Protein AF-0000000087536303 (afdb_homodimer)

Secondary structure (DSSP, 8-state):
------TTPEEEEEEESS-TT-SHHHHHHHHHHHHT--EEEEEEE--GGGHHHHHHHHHHTT--EEEE-TTSHHHHHHHSSEE-HHHHHHT--SEEEEETTEEEEE--HHHHHHHHHHHTT---TT-EEEEE--SHHHHHHHHHHHHTT-SEEEEEE-SSTTHHHHHHHHHHHHHH-TTSEEEEEETT-HHHHHHHHHT-SEEEE-SSBTBTT-TT--SS-GGG--TT-EEEES--SSSS-HHHHHHHHTT-EEE-SHHHHHHHHHHHHHHHHSS---HHHHHHHHHHHH-/------TTPEEEEEEESS-TT-SHHHHHHHHHHHHT--EEEEEEE--GGGHHHHHHHHHHTT--EEEE-TTSHHHHHHHSSEE-HHHHHHT--SEEEEETTEEEEE--HHHHHHHHHHHTT---TT-EEEEE--SHHHHHHHHHHHHTT-SEEEEEE-SSTTHHHHHHHHHHHHHH-TTSEEEEEETT-HHHHHHHHHT-SEEEE-SSBTBTT-TT--SS-GGG--TT-EEEES--SSSS-HHHHHHHHTT-EEE-SHHHHHHHHHHHHHHHHSS---HHHHHHHHHHHH-

Foldseek 3Di:
DCPQADPPAAEEEEEEPPCVPPCLQVQQVVQCVVVVHRYGYYYDYDAQVCVVVVVVVCLVRVHQKYFYDPPHFQVVLVPAQEEDPLCVLLSGFTMWGADNNHIYGYDCLLVQQQVLCVVVPHQQAQFQEEEEDQDDSSLSNQSSSLVSHHQEYEYEYAPDPRLVVLVSSQVSCCVVRVNYHYHYDYLVPLVVVLVSLLRGQEYEYPDCQCAPPNVPDDSHDLVSAAQRHEYEYLDPVPPAGPNQVSNVVRNHNYYYNPRSVVRSSQVSSCSSPVDGGPSVVVVVVVVVVVD/DPPQADPPAAEEEEEEPPCVPPCLQVQQVVQCVVVVHRYGYYYDYDAQVCVVVVLVVCLVRVHQKYFYDPPHFQVVLVPAQEEDPLCVLLSGFTMWGADNNHIYGYDCLLVQQQVLCVVVPHQQAQFQEEEEDQDDSSLSNQSSSLVSHHQEYEYEYAPDPRLVVLVSSQVSCCVVRVNYHYHYDYLVPLVVVLVSLLRGQEYEYPDCQCAPPNVVDDSHDLVSAAQRHEYEYLDPVPPAGPNQVSNVVRNHNYYYNPRSVVRSSQVSSCSSPVDGGPSVVVVVVVVVVVD

Solvent-accessible surface area (backbone atoms only — not comparable to full-atom values): 29112 Å² total; per-residue (Å²): 124,73,80,68,50,35,21,70,34,39,49,31,37,37,38,13,48,85,35,54,83,46,60,59,18,46,54,48,32,39,46,24,58,74,69,72,43,65,50,42,38,42,37,43,66,41,55,63,88,46,44,68,59,49,52,52,42,38,61,64,61,60,27,45,26,37,34,34,37,56,78,27,19,44,63,42,44,71,68,40,76,42,62,37,72,63,12,56,75,70,47,28,16,37,31,40,33,34,62,92,80,50,31,36,23,30,50,41,64,13,52,4,38,53,48,38,38,41,78,71,72,42,76,55,54,66,30,31,32,34,34,36,31,39,48,70,69,19,45,36,34,54,52,40,42,38,75,58,39,14,36,26,43,39,34,25,28,56,96,53,85,41,39,61,50,38,50,50,51,37,55,53,36,50,70,77,33,64,77,24,49,58,48,74,44,53,52,81,40,57,67,60,50,49,56,48,55,70,67,29,43,33,39,33,42,36,47,69,67,16,16,88,92,34,40,88,38,58,92,66,64,73,85,66,52,38,58,83,30,35,39,35,33,56,46,39,58,47,59,70,25,47,50,44,50,53,28,43,74,49,49,20,51,54,43,58,11,56,43,26,64,53,36,25,51,38,51,49,44,26,67,56,70,74,43,81,58,60,58,68,63,47,51,53,52,53,57,61,70,73,108,126,67,79,69,52,35,21,69,35,40,49,31,36,38,38,14,48,87,35,55,82,44,61,59,18,49,56,49,34,44,47,23,59,73,70,71,44,64,51,44,36,40,35,40,67,42,56,64,90,46,44,68,61,48,53,50,42,39,59,65,60,61,27,45,26,38,34,33,36,56,77,28,20,44,64,44,44,71,68,40,76,42,60,37,70,64,13,55,76,70,48,28,14,35,31,39,34,35,62,92,81,49,31,35,23,29,48,41,62,13,52,5,39,52,47,37,37,41,79,71,72,42,75,54,55,65,28,30,31,35,35,34,31,37,47,71,69,20,46,35,34,55,50,39,43,39,75,58,40,13,37,26,44,39,33,26,27,56,98,52,88,41,40,62,50,39,52,50,49,37,56,52,36,50,71,77,31,63,77,22,46,59,47,73,47,52,52,79,39,56,65,60,49,49,53,49,55,71,67,28,44,33,39,33,42,36,46,70,66,15,16,87,92,34,40,88,37,58,91,66,64,74,86,66,51,38,57,82,29,34,39,36,34,57,44,39,57,47,61,71,25,46,51,43,50,53,29,43,74,49,50,20,51,54,43,56,11,57,43,26,64,53,36,25,51,39,50,48,44,25,66,57,69,75,43,82,59,60,59,69,64,47,52,53,50,52,59,60,70,76,109

Organism: NCBI:txid39488

pLDDT: mean 96.74, std 5.56, range [47.22, 98.94]

InterPro domains:
  IPR006151 Quinate/shikimate 5-dehydrogenase/glutamyl-tRNA reductase [PF01488] (123-207)
  IPR013708 Shikimate dehydrogenase substrate binding, N-terminal [PF08501] (14-95)
  IPR022893 Shikimate dehydrogenase family [MF_00222] (9-288)
  IPR022893 Shikimate dehydrogenase family [PTHR21089] (3-280)
  IPR036291 NAD(P)-binding domain superfamily [SSF51735] (109-284)
  IPR046346 Aminoacid dehydrogenase-like, N-terminal domain superfamily [SSF53223] (4-108)

Radius of gyration: 31.85 Å; Cα contacts (8 Å, |Δi|>4): 1291; chains: 2; bounding box: 46×97×64 Å

Nearest PDB structures (foldseek):
  3tnl-assembly1_B  TM=9.713E-01  e=2.058E-38  Listeria monocytogenes EGD-e
  3t4e-assembly1_B  TM=9.695E-01  e=2.372E-37  Salmonella enterica subsp. enterica serovar Typhimurium
  1o9b-assembly2_B  TM=9.690E-01  e=1.187E-36  Escherichia coli
  3sef-assembly2_C  TM=8.971E-01  e=7.733E-22  Vibrio cholerae O1 biovar El Tor str. N16961
  5dzs-assembly2_B-2  TM=7.459E-01  e=1.018E-22  Clostridioides difficile 630

Structure (mmCIF, N/CA/C/O backbone):
data_AF-0000000087536303-model_v1
#
loop_
_entity.id
_entity.type
_entity.pdbx_description
1 polymer 'Shikimate dehydrogenase (NADP(+))'
#
loop_
_atom_site.group_PDB
_atom_site.id
_atom_site.type_symbol
_atom_site.label_atom_id
_atom_site.label_alt_id
_atom_site.label_comp_id
_atom_site.label_asym_id
_atom_site.label_entity_id
_atom_site.label_seq_id
_atom_site.pdbx_PDB_ins_code
_atom_site.Cartn_x
_atom_site.Cartn_y
_atom_site.Cartn_z
_atom_site.occupancy
_atom_site.B_iso_or_equiv
_atom_site.auth_seq_id
_atom_site.auth_comp_id
_atom_site.auth_asym_id
_atom_site.auth_atom_id
_atom_site.pdbx_PDB_model_num
ATOM 1 N N . MET A 1 1 ? -1.876 4.348 -19.516 1 47.22 1 MET A N 1
ATOM 2 C CA . MET A 1 1 ? -2.141 3.498 -18.359 1 47.22 1 MET A CA 1
ATOM 3 C C . MET A 1 1 ? -1.021 3.619 -17.328 1 47.22 1 MET A C 1
ATOM 5 O O . MET A 1 1 ? 0.121 3.918 -17.672 1 47.22 1 MET A O 1
ATOM 9 N N . GLU A 1 2 ? -1.492 3.65 -16.047 1 53.59 2 GLU A N 1
ATOM 10 C CA . GLU A 1 2 ? -0.523 3.881 -14.984 1 53.59 2 GLU A CA 1
ATOM 11 C C . GLU A 1 2 ? 0.589 2.836 -15.016 1 53.59 2 GLU A C 1
ATOM 13 O O . GLU A 1 2 ? 0.32 1.634 -15 1 53.59 2 GLU A O 1
ATOM 18 N N . ARG A 1 3 ? 1.752 3.16 -15.562 1 62.53 3 ARG A N 1
ATOM 19 C CA . ARG A 1 3 ? 2.998 2.406 -15.648 1 62.53 3 ARG A CA 1
ATOM 20 C C . ARG A 1 3 ? 3.846 2.598 -14.398 1 62.53 3 ARG A C 1
ATOM 22 O O . ARG A 1 3 ? 5.008 2.182 -14.359 1 62.53 3 ARG A O 1
ATOM 29 N N . ARG A 1 4 ? 3.139 2.896 -13.312 1 82.38 4 ARG A N 1
ATOM 30 C CA . ARG A 1 4 ? 4.02 3.562 -12.359 1 82.38 4 ARG A CA 1
ATOM 31 C C . ARG A 1 4 ? 4.422 2.617 -11.234 1 82.38 4 ARG A C 1
ATOM 33 O O . ARG A 1 4 ? 5.574 2.619 -10.797 1 82.38 4 ARG A O 1
ATOM 40 N N . ILE A 1 5 ? 3.516 1.651 -10.953 1 93.62 5 ILE A N 1
ATOM 41 C CA . ILE A 1 5 ? 3.842 0.834 -9.789 1 93.62 5 ILE A CA 1
ATOM 42 C C . ILE A 1 5 ? 4.523 -0.455 -10.234 1 93.62 5 ILE A C 1
ATOM 44 O O . ILE A 1 5 ? 4.008 -1.17 -11.102 1 93.62 5 ILE A O 1
ATOM 48 N N . ASN A 1 6 ? 5.707 -0.75 -9.742 1 94.25 6 ASN A N 1
ATOM 49 C CA . ASN A 1 6 ? 6.488 -1.951 -10.023 1 94.25 6 ASN A CA 1
ATOM 50 C C . ASN A 1 6 ? 6.953 -2.631 -8.734 1 94.25 6 ASN A C 1
ATOM 52 O O . ASN A 1 6 ? 6.465 -2.311 -7.648 1 94.25 6 ASN A O 1
ATOM 56 N N . GLY A 1 7 ? 7.859 -3.527 -8.828 1 95.62 7 GLY A N 1
ATOM 57 C CA . GLY A 1 7 ? 8.258 -4.344 -7.688 1 95.62 7 GLY A CA 1
ATOM 58 C C . GLY A 1 7 ? 9.109 -3.59 -6.684 1 95.62 7 GLY A C 1
ATOM 59 O O . GLY A 1 7 ? 9.328 -4.066 -5.566 1 95.62 7 GLY A O 1
ATOM 60 N N . HIS A 1 8 ? 9.492 -2.367 -7.02 1 96.62 8 HIS A N 1
ATOM 61 C CA . HIS A 1 8 ? 10.391 -1.6 -6.16 1 96.62 8 HIS A CA 1
ATOM 62 C C . HIS A 1 8 ? 9.672 -0.402 -5.547 1 96.62 8 HIS A C 1
ATOM 64 O O . HIS A 1 8 ? 10.227 0.287 -4.688 1 96.62 8 HIS A O 1
ATOM 70 N N . THR A 1 9 ? 8.445 -0.147 -5.996 1 97.31 9 THR A N 1
ATOM 71 C CA . THR A 1 9 ? 7.723 1.05 -5.582 1 97.31 9 THR A CA 1
ATOM 72 C C . THR A 1 9 ? 7.496 1.05 -4.07 1 97.31 9 THR A C 1
ATOM 74 O O . THR A 1 9 ? 7.027 0.058 -3.508 1 97.31 9 THR A O 1
ATOM 77 N N . GLY A 1 10 ? 7.848 2.154 -3.422 1 97.88 10 GLY A N 1
ATOM 78 C CA . GLY A 1 10 ? 7.641 2.283 -1.989 1 97.88 10 GLY A CA 1
ATOM 79 C C . GLY A 1 10 ? 6.27 2.832 -1.632 1 97.88 10 GLY A C 1
ATOM 80 O O . GLY A 1 10 ? 5.703 3.631 -2.379 1 97.88 10 GLY A O 1
ATOM 81 N N . LEU A 1 11 ? 5.773 2.463 -0.435 1 98.62 11 LEU A N 1
ATOM 82 C CA . LEU A 1 11 ? 4.461 2.889 0.037 1 98.62 11 LEU A CA 1
ATOM 83 C C . LEU A 1 11 ? 4.59 4.02 1.054 1 98.62 11 LEU A C 1
ATOM 85 O O . LEU A 1 11 ? 5.371 3.92 2.004 1 98.62 11 LEU A O 1
ATOM 89 N N . LEU A 1 12 ? 3.936 5.117 0.83 1 98.81 12 LEU A N 1
ATOM 90 C CA . LEU A 1 12 ? 3.576 6.098 1.845 1 98.81 12 LEU A CA 1
ATOM 91 C C . LEU A 1 12 ? 2.076 6.07 2.123 1 98.81 12 LEU A C 1
ATOM 93 O O . LEU A 1 12 ? 1.305 5.523 1.331 1 98.81 12 LEU A O 1
ATOM 97 N N . ALA A 1 13 ? 1.692 6.715 3.33 1 98.81 13 ALA A N 1
ATOM 98 C CA . ALA A 1 13 ? 0.276 6.504 3.617 1 98.81 13 ALA A CA 1
ATOM 99 C C . ALA A 1 13 ? -0.255 7.566 4.574 1 98.81 13 ALA A C 1
ATOM 101 O O . ALA A 1 13 ? 0.52 8.227 5.27 1 98.81 13 ALA A O 1
ATOM 102 N N . LEU A 1 14 ? -1.529 7.742 4.512 1 98.88 14 LEU A N 1
ATOM 103 C CA . LEU A 1 14 ? -2.324 8.438 5.516 1 98.88 14 LEU A CA 1
ATOM 104 C C . LEU A 1 14 ? -3.047 7.445 6.422 1 98.88 14 LEU A C 1
ATOM 106 O O . LEU A 1 14 ? -3.676 6.5 5.938 1 98.88 14 LEU A O 1
ATOM 110 N N . PHE A 1 15 ? -2.943 7.648 7.742 1 98.88 15 PHE A N 1
ATOM 111 C CA . PHE A 1 15 ? -3.629 6.801 8.711 1 98.88 15 PHE A CA 1
ATOM 112 C C . PHE A 1 15 ? -4.582 7.621 9.57 1 98.88 15 PHE A C 1
ATOM 114 O O . PHE A 1 15 ? -4.215 8.688 10.07 1 98.88 15 PHE A O 1
ATOM 121 N N . GLY A 1 16 ? -5.727 7.223 9.789 1 98.69 16 GLY A N 1
ATOM 122 C CA . GLY A 1 16 ? -6.773 7.828 10.594 1 98.69 16 GLY A CA 1
ATOM 123 C C . GLY A 1 16 ? -8.164 7.387 10.188 1 98.69 16 GLY A C 1
ATOM 124 O O . GLY A 1 16 ? -8.32 6.461 9.383 1 98.69 16 GLY A O 1
ATOM 125 N N . THR A 1 17 ? -9.242 8.008 10.727 1 98.19 17 THR A N 1
ATOM 126 C CA . THR A 1 17 ? -10.609 7.648 10.359 1 98.19 17 THR A CA 1
ATOM 127 C C . THR A 1 17 ? -11.555 8.828 10.578 1 98.19 17 THR A C 1
ATOM 129 O O . THR A 1 17 ? -11.516 9.484 11.625 1 98.19 17 THR A O 1
ATOM 132 N N . PRO A 1 18 ? -12.438 9.148 9.617 1 97.38 18 PRO A N 1
ATOM 133 C CA . PRO A 1 18 ? -12.445 8.578 8.266 1 97.38 18 PRO A CA 1
ATOM 134 C C . PRO A 1 18 ? -11.414 9.227 7.352 1 97.38 18 PRO A C 1
ATOM 136 O O . PRO A 1 18 ? -11 10.367 7.582 1 97.38 18 PRO A O 1
ATOM 139 N N . VAL A 1 19 ? -10.984 8.531 6.34 1 97.62 19 VAL A N 1
ATOM 140 C CA . VAL A 1 19 ? -9.93 9.094 5.504 1 97.62 19 VAL A CA 1
ATOM 141 C C . VAL A 1 19 ? -10.336 9.008 4.031 1 97.62 19 VAL A C 1
ATOM 143 O O . VAL A 1 19 ? -9.578 9.406 3.148 1 97.62 19 VAL A O 1
ATOM 146 N N . GLY A 1 20 ? -11.516 8.453 3.775 1 95.25 20 GLY A N 1
ATOM 147 C CA . GLY A 1 20 ? -11.969 8.25 2.41 1 95.25 20 GLY A CA 1
ATOM 148 C C . GLY A 1 20 ? -12.008 9.523 1.593 1 95.25 20 GLY A C 1
ATOM 149 O O . GLY A 1 20 ? -11.773 9.5 0.382 1 95.25 20 GLY A O 1
ATOM 150 N N . HIS A 1 21 ? -12.211 10.609 2.168 1 93.62 21 HIS A N 1
ATOM 151 C CA . HIS A 1 21 ? -12.406 11.883 1.484 1 93.62 21 HIS A CA 1
ATOM 152 C C . HIS A 1 21 ? -11.086 12.641 1.352 1 93.62 21 HIS A C 1
ATOM 154 O O . HIS A 1 21 ? -11.055 13.742 0.807 1 93.62 21 HIS A O 1
ATOM 160 N N . SER A 1 22 ? -10.047 12.094 1.811 1 94.88 22 SER A N 1
ATOM 161 C CA . SER A 1 22 ? -8.766 12.789 1.783 1 94.88 22 SER A CA 1
ATOM 162 C C . SER A 1 22 ? -8.297 13.031 0.353 1 94.88 22 SER A C 1
ATOM 164 O O . SER A 1 22 ? -8.414 12.148 -0.501 1 94.88 22 SER A O 1
ATOM 166 N N . GLY A 1 23 ? -7.676 14.195 0.117 1 93.75 23 GLY A N 1
ATOM 167 C CA . GLY A 1 23 ? -7.082 14.531 -1.166 1 93.75 23 GLY A CA 1
ATOM 168 C C . GLY A 1 23 ? -5.602 14.203 -1.241 1 93.75 23 GLY A C 1
ATOM 169 O O . GLY A 1 23 ? -4.984 14.344 -2.301 1 93.75 23 GLY A O 1
ATOM 170 N N . SER A 1 24 ? -5.035 13.703 -0.171 1 96.56 24 SER A N 1
ATOM 171 C CA . SER A 1 24 ? -3.594 13.492 -0.083 1 96.56 24 SER A CA 1
ATOM 172 C C . SER A 1 24 ? -3.121 12.477 -1.12 1 96.56 24 SER A C 1
ATOM 174 O O . SER A 1 24 ? -2.088 12.68 -1.764 1 96.56 24 SER A O 1
ATOM 176 N N . PRO A 1 25 ? -3.873 11.375 -1.323 1 96.62 25 PRO A N 1
ATOM 177 C CA . PRO A 1 25 ? -3.41 10.422 -2.334 1 96.62 25 PRO A CA 1
ATOM 178 C C . PRO A 1 25 ? -3.26 11.055 -3.717 1 96.62 25 PRO A C 1
ATOM 180 O O . PRO A 1 25 ? -2.244 10.852 -4.387 1 96.62 25 PRO A O 1
ATOM 183 N N . ALA A 1 26 ? -4.215 11.875 -4.109 1 93.94 26 ALA A N 1
ATOM 184 C CA . ALA A 1 26 ? -4.125 12.539 -5.41 1 93.94 26 ALA A CA 1
ATOM 185 C C . ALA A 1 26 ? -2.938 13.492 -5.457 1 93.94 26 ALA A C 1
ATOM 187 O O . ALA A 1 26 ? -2.195 13.523 -6.441 1 93.94 26 ALA A O 1
ATOM 188 N N . MET A 1 27 ? -2.771 14.242 -4.414 1 95.5 27 MET A N 1
ATOM 189 C CA . MET A 1 27 ? -1.708 15.234 -4.328 1 95.5 27 MET A CA 1
ATOM 190 C C . MET A 1 27 ? -0.337 14.578 -4.453 1 95.5 27 MET A C 1
ATOM 192 O O . MET A 1 27 ? 0.475 14.984 -5.289 1 95.5 27 MET A O 1
ATOM 196 N N . TYR A 1 28 ? -0.093 13.578 -3.709 1 97.19 28 TYR A N 1
ATOM 197 C CA . TYR A 1 28 ? 1.253 13.023 -3.625 1 97.19 28 TYR A CA 1
ATOM 198 C C . TYR A 1 28 ? 1.539 12.102 -4.805 1 97.19 28 TYR A C 1
ATOM 200 O O . TYR A 1 28 ? 2.648 12.102 -5.34 1 97.19 28 TYR A O 1
ATOM 208 N N . ASN A 1 29 ? 0.583 11.289 -5.207 1 96.06 29 ASN A N 1
ATOM 209 C CA . ASN A 1 29 ? 0.831 10.43 -6.355 1 96.06 29 ASN A CA 1
ATOM 210 C C . ASN A 1 29 ? 1.082 11.242 -7.625 1 96.06 29 ASN A C 1
ATOM 212 O O . ASN A 1 29 ? 1.938 10.883 -8.438 1 96.06 29 ASN A O 1
ATOM 216 N N . PHE A 1 30 ? 0.333 12.305 -7.824 1 94.38 30 PHE A N 1
ATOM 217 C CA . PHE A 1 30 ? 0.631 13.219 -8.922 1 94.38 30 PHE A CA 1
ATOM 218 C C . PHE A 1 30 ? 2.076 13.695 -8.859 1 94.38 30 PHE A C 1
ATOM 220 O O . PHE A 1 30 ? 2.799 13.648 -9.859 1 94.38 30 PHE A O 1
ATOM 227 N N . SER A 1 31 ? 2.451 14.172 -7.695 1 96.56 31 SER A N 1
ATOM 228 C CA . SER A 1 31 ? 3.758 14.797 -7.523 1 96.56 31 SER A CA 1
ATOM 229 C C . SER A 1 31 ? 4.883 13.773 -7.684 1 96.56 31 SER A C 1
ATOM 231 O O . SER A 1 31 ? 5.938 14.094 -8.234 1 96.56 31 SER A O 1
ATOM 233 N N . PHE A 1 32 ? 4.691 12.531 -7.133 1 96.12 32 PHE A N 1
ATOM 234 C CA . PHE A 1 32 ? 5.672 11.469 -7.328 1 96.12 32 PHE A CA 1
ATOM 235 C C . PHE A 1 32 ? 5.879 11.188 -8.812 1 96.12 32 PHE A C 1
ATOM 237 O O . PHE A 1 32 ? 7.016 11.07 -9.281 1 96.12 32 PHE A O 1
ATOM 244 N N . GLN A 1 33 ? 4.805 11.078 -9.484 1 93.88 33 GLN A N 1
ATOM 245 C CA . GLN A 1 33 ? 4.883 10.836 -10.922 1 93.88 33 GLN A CA 1
ATOM 246 C C . GLN A 1 33 ? 5.602 11.977 -11.625 1 93.88 33 GLN A C 1
ATOM 248 O O . GLN A 1 33 ? 6.488 11.742 -12.453 1 93.88 33 GLN A O 1
ATOM 253 N N . HIS A 1 34 ? 5.191 13.188 -11.336 1 94.44 34 HIS A N 1
ATOM 254 C CA . HIS A 1 34 ? 5.789 14.383 -11.93 1 94.44 34 HIS A CA 1
ATOM 255 C C . HIS A 1 34 ? 7.301 14.398 -11.734 1 94.44 34 HIS A C 1
ATOM 257 O O . HIS A 1 34 ? 8.055 14.703 -12.664 1 94.44 34 HIS A O 1
ATOM 263 N N . ASP A 1 35 ? 7.73 14.031 -10.586 1 96.12 35 ASP A N 1
ATOM 264 C CA . ASP A 1 35 ? 9.141 14.18 -10.234 1 96.12 35 ASP A CA 1
ATOM 265 C C . ASP A 1 35 ? 9.914 12.898 -10.516 1 96.12 35 ASP A C 1
ATOM 267 O O . ASP A 1 35 ? 11.109 12.812 -10.234 1 96.12 35 ASP A O 1
ATOM 271 N N . GLY A 1 36 ? 9.312 11.859 -11.008 1 94.5 36 GLY A N 1
ATOM 272 C CA . GLY A 1 36 ? 9.961 10.586 -11.305 1 94.5 36 GLY A CA 1
ATOM 273 C C . GLY A 1 36 ? 10.352 9.812 -10.062 1 94.5 36 GLY A C 1
ATOM 274 O O . GLY A 1 36 ? 11.383 9.141 -10.047 1 94.5 36 GLY A O 1
ATOM 275 N N . LEU A 1 37 ? 9.609 9.984 -8.992 1 96.5 37 LEU A N 1
ATOM 276 C CA . LEU A 1 37 ? 9.875 9.266 -7.75 1 96.5 37 LEU A CA 1
ATOM 277 C C . LEU A 1 37 ? 9.055 7.98 -7.68 1 96.5 37 LEU A C 1
ATOM 279 O O . LEU A 1 37 ? 7.859 7.984 -7.965 1 96.5 37 LEU A O 1
ATOM 283 N N . ASP A 1 38 ? 9.688 6.883 -7.324 1 96.38 38 ASP A N 1
ATOM 284 C CA . ASP A 1 38 ? 9.062 5.566 -7.352 1 96.38 38 ASP A CA 1
ATOM 285 C C . ASP A 1 38 ? 8.352 5.266 -6.035 1 96.38 38 ASP A C 1
ATOM 287 O O . ASP A 1 38 ? 8.75 4.363 -5.297 1 96.38 38 ASP A O 1
ATOM 291 N N . TYR A 1 39 ? 7.246 6.023 -5.781 1 97 39 TYR A N 1
ATOM 292 C CA . TYR A 1 39 ? 6.418 5.887 -4.586 1 97 39 TYR A CA 1
ATOM 293 C C . TYR A 1 39 ? 4.938 5.867 -4.949 1 97 39 TYR A C 1
ATOM 295 O O . TYR A 1 39 ? 4.543 6.375 -6.004 1 97 39 TYR A O 1
ATOM 303 N N . ALA A 1 40 ? 4.184 5.254 -4.133 1 97.06 40 ALA A N 1
ATOM 304 C CA . ALA A 1 40 ? 2.729 5.391 -4.113 1 97.06 40 ALA A CA 1
ATOM 305 C C . ALA A 1 40 ? 2.242 5.848 -2.74 1 97.06 40 ALA A C 1
ATOM 307 O O . ALA A 1 40 ? 2.82 5.48 -1.715 1 97.06 40 ALA A O 1
ATOM 308 N N . TYR A 1 41 ? 1.188 6.664 -2.758 1 98.06 41 TYR A N 1
ATOM 309 C CA . TYR A 1 41 ? 0.571 7.156 -1.531 1 98.06 41 TYR A CA 1
ATOM 310 C C . TYR A 1 41 ? -0.876 6.695 -1.424 1 98.06 41 TYR A C 1
ATOM 312 O O . TYR A 1 41 ? -1.684 6.949 -2.322 1 98.06 41 TYR A O 1
ATOM 320 N N . MET A 1 42 ? -1.163 6.027 -0.316 1 98.31 42 MET A N 1
ATOM 321 C CA . MET A 1 42 ? -2.514 5.508 -0.109 1 98.31 42 MET A CA 1
ATOM 322 C C . MET A 1 42 ? -3.059 5.941 1.247 1 98.31 42 MET A C 1
ATOM 324 O O . MET A 1 42 ? -2.33 6.508 2.062 1 98.31 42 MET A O 1
ATOM 328 N N . ALA A 1 43 ? -4.359 5.754 1.478 1 98.69 43 ALA A N 1
ATOM 329 C CA . ALA A 1 43 ? -5 6.078 2.75 1 98.69 43 ALA A CA 1
ATOM 330 C C . ALA A 1 43 ? -5.602 4.832 3.393 1 98.69 43 ALA A C 1
ATOM 332 O O . ALA A 1 43 ? -6.188 3.994 2.705 1 98.69 43 ALA A O 1
ATOM 333 N N . PHE A 1 44 ? -5.426 4.684 4.676 1 98.81 44 PHE A N 1
ATOM 334 C CA . PHE A 1 44 ? -5.941 3.529 5.402 1 98.81 44 PHE A CA 1
ATOM 335 C C . PHE A 1 44 ? -6.777 3.971 6.598 1 98.81 44 PHE A C 1
ATOM 337 O O . PHE A 1 44 ? -6.309 4.734 7.445 1 98.81 44 PHE A O 1
ATOM 344 N N . ASP A 1 45 ? -8.008 3.529 6.688 1 98.69 45 ASP A N 1
ATOM 345 C CA . ASP A 1 45 ? -8.938 3.816 7.781 1 98.69 45 ASP A CA 1
ATOM 346 C C . ASP A 1 45 ? -8.586 3.01 9.023 1 98.69 45 ASP A C 1
ATOM 348 O O . ASP A 1 45 ? -8.781 1.794 9.062 1 98.69 45 ASP A O 1
ATOM 352 N N . VAL A 1 46 ? -8.031 3.658 10.07 1 98.62 46 VAL A N 1
ATOM 353 C CA . VAL A 1 46 ? -7.605 3.004 11.305 1 98.62 46 VAL A CA 1
ATOM 354 C C . VAL A 1 46 ? -7.988 3.861 12.508 1 98.62 46 VAL A C 1
ATOM 356 O O . VAL A 1 46 ? -8.125 5.082 12.391 1 98.62 46 VAL A O 1
ATOM 359 N N . ASN A 1 47 ? -8.148 3.295 13.648 1 98.44 47 ASN A N 1
ATOM 360 C CA . ASN A 1 47 ? -8.461 4.02 14.875 1 98.44 47 ASN A CA 1
ATOM 361 C C . ASN A 1 47 ? -7.273 4.023 15.836 1 98.44 47 ASN A C 1
ATOM 363 O O . ASN A 1 47 ? -6.207 3.5 15.516 1 98.44 47 ASN A O 1
ATOM 367 N N . VAL A 1 48 ? -7.453 4.625 16.984 1 98.75 48 VAL A N 1
ATOM 368 C CA . VAL A 1 48 ? -6.391 4.852 17.953 1 98.75 48 VAL A CA 1
ATOM 369 C C . VAL A 1 48 ? -5.852 3.514 18.453 1 98.75 48 VAL A C 1
ATOM 371 O O . VAL A 1 48 ? -4.637 3.334 18.578 1 98.75 48 VAL A O 1
ATOM 374 N N . GLU A 1 49 ? -6.711 2.562 18.703 1 98.69 49 GLU A N 1
ATOM 375 C CA . GLU A 1 49 ? -6.332 1.271 19.266 1 98.69 49 GLU A CA 1
ATOM 376 C C . GLU A 1 49 ? -5.469 0.476 18.297 1 98.69 49 GLU A C 1
ATOM 378 O O . GLU A 1 49 ? -4.699 -0.396 18.703 1 98.69 49 GLU A O 1
ATOM 383 N N . GLN A 1 50 ? -5.539 0.804 17.062 1 98.75 50 GLN A N 1
ATOM 384 C CA . GLN A 1 50 ? -4.855 0.054 16.016 1 98.75 50 GLN A CA 1
ATOM 385 C C . GLN A 1 50 ? -3.484 0.653 15.703 1 98.75 50 GLN A C 1
ATOM 387 O O . GLN A 1 50 ? -2.693 0.064 14.969 1 98.75 50 GLN A O 1
ATOM 392 N N . MET A 1 51 ? -3.123 1.724 16.297 1 98.81 51 MET A N 1
ATOM 393 C CA . MET A 1 51 ? -1.944 2.498 15.914 1 98.81 51 MET A CA 1
ATOM 394 C C . MET A 1 51 ? -0.665 1.725 16.203 1 98.81 51 MET A C 1
ATOM 396 O O . MET A 1 51 ? 0.306 1.81 15.453 1 98.81 51 MET A O 1
ATOM 400 N N . PRO A 1 52 ? -0.569 0.95 17.266 1 98.75 52 PRO A N 1
ATOM 401 C CA . PRO A 1 52 ? 0.641 0.137 17.406 1 98.75 52 PRO A CA 1
ATOM 402 C C . PRO A 1 52 ? 0.876 -0.79 16.219 1 98.75 52 PRO A C 1
ATOM 404 O O . PRO A 1 52 ? 2.006 -0.911 15.734 1 98.75 52 PRO A O 1
ATOM 407 N N . ALA A 1 53 ? -0.206 -1.428 15.719 1 98.69 53 ALA A N 1
ATOM 408 C CA . ALA A 1 53 ? -0.092 -2.293 14.547 1 98.69 53 ALA A CA 1
ATOM 409 C C . ALA A 1 53 ? 0.285 -1.491 13.305 1 98.69 53 ALA A C 1
ATOM 411 O O . ALA A 1 53 ? 1.002 -1.986 12.438 1 98.69 53 ALA A O 1
ATOM 412 N N . VAL A 1 54 ? -0.214 -0.278 13.219 1 98.88 54 VAL A N 1
ATOM 413 C CA . VAL A 1 54 ? 0.164 0.623 12.133 1 98.88 54 VAL A CA 1
ATOM 414 C C . VAL A 1 54 ? 1.678 0.83 12.141 1 98.88 54 VAL A C 1
ATOM 416 O O . VAL A 1 54 ? 2.328 0.712 11.102 1 98.88 54 VAL A O 1
ATOM 419 N N . PHE A 1 55 ? 2.242 1.098 13.281 1 98.81 55 PHE A N 1
ATOM 420 C CA . PHE A 1 55 ? 3.674 1.359 13.367 1 98.81 55 PHE A CA 1
ATOM 421 C C . PHE A 1 55 ? 4.477 0.105 13.031 1 98.81 55 PHE A C 1
ATOM 423 O O . PHE A 1 55 ? 5.547 0.187 12.43 1 98.81 55 PHE A O 1
ATOM 430 N N . ASP A 1 56 ? 3.963 -1.089 13.414 1 98.38 56 ASP A N 1
ATOM 431 C CA . ASP A 1 56 ? 4.586 -2.334 12.977 1 98.38 56 ASP A CA 1
ATOM 432 C C . ASP A 1 56 ? 4.617 -2.422 11.453 1 98.38 56 ASP A C 1
AT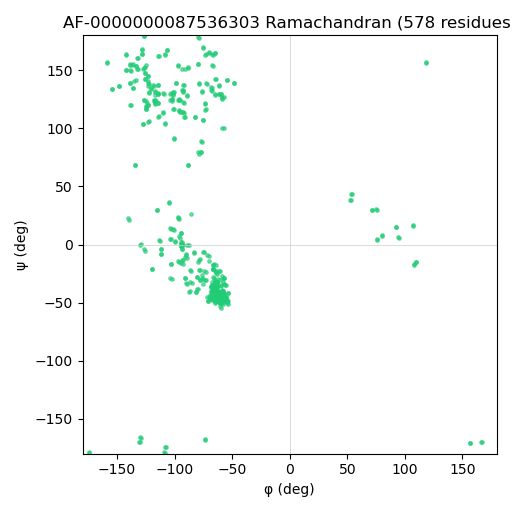OM 434 O O . ASP A 1 56 ? 5.629 -2.82 10.867 1 98.38 56 ASP A O 1
ATOM 438 N N . SER A 1 57 ? 3.547 -2.047 10.828 1 98.69 57 SER A N 1
ATOM 439 C CA . SER A 1 57 ? 3.459 -2.098 9.367 1 98.69 57 SER A CA 1
ATOM 440 C C . SER A 1 57 ? 4.402 -1.087 8.727 1 98.69 57 SER A C 1
ATOM 442 O O . SER A 1 57 ? 5 -1.367 7.684 1 98.69 57 SER A O 1
ATOM 444 N N . ILE A 1 58 ? 4.5 0.113 9.305 1 98.81 58 ILE A N 1
ATOM 445 C CA . ILE A 1 58 ? 5.414 1.135 8.805 1 98.81 58 ILE A CA 1
ATOM 446 C C . ILE A 1 58 ? 6.836 0.58 8.758 1 98.81 58 ILE A C 1
ATOM 448 O O . ILE A 1 58 ? 7.535 0.724 7.754 1 98.81 58 ILE A O 1
ATOM 452 N N . ARG A 1 59 ? 7.215 -0.049 9.797 1 98.31 59 ARG A N 1
ATOM 453 C CA . ARG A 1 59 ? 8.555 -0.623 9.859 1 98.31 59 ARG A CA 1
ATOM 454 C C . ARG A 1 59 ? 8.688 -1.816 8.922 1 98.31 59 ARG A C 1
ATOM 456 O O . ARG A 1 59 ? 9.688 -1.945 8.211 1 98.31 59 ARG A O 1
ATOM 463 N N . LEU A 1 60 ? 7.723 -2.68 8.922 1 98.44 60 LEU A N 1
ATOM 464 C CA . LEU A 1 60 ? 7.723 -3.9 8.125 1 98.44 60 LEU A CA 1
ATOM 465 C C . LEU A 1 60 ? 7.852 -3.58 6.641 1 98.44 60 LEU A C 1
ATOM 467 O O . LEU A 1 60 ? 8.641 -4.207 5.934 1 98.44 60 LEU A O 1
ATOM 471 N N . PHE A 1 61 ? 7.086 -2.561 6.164 1 98.38 61 PHE A N 1
ATOM 472 C CA . PHE A 1 61 ? 7.039 -2.225 4.746 1 98.38 61 PHE A CA 1
ATOM 473 C C . PHE A 1 61 ? 8.047 -1.129 4.414 1 98.38 61 PHE A C 1
ATOM 475 O O . PHE A 1 61 ? 8.094 -0.648 3.279 1 98.38 61 PHE A O 1
ATOM 482 N N . LYS A 1 62 ? 8.797 -0.707 5.395 1 98.19 62 LYS A N 1
ATOM 483 C CA . LYS A 1 62 ? 9.828 0.312 5.227 1 98.19 62 LYS A CA 1
ATOM 484 C C . LYS A 1 62 ? 9.258 1.571 4.582 1 98.19 62 LYS A C 1
ATOM 486 O O . LYS A 1 62 ? 9.844 2.121 3.648 1 98.19 62 LYS A O 1
ATOM 491 N N . MET A 1 63 ? 8.07 1.953 5.066 1 98.69 63 MET A N 1
ATOM 492 C CA . MET A 1 63 ? 7.473 3.178 4.543 1 98.69 63 MET A CA 1
ATOM 493 C C . MET A 1 63 ? 8.375 4.379 4.797 1 98.69 63 MET A C 1
ATOM 495 O O . MET A 1 63 ? 8.828 4.594 5.926 1 98.69 63 MET A O 1
ATOM 499 N N . ARG A 1 64 ? 8.625 5.148 3.756 1 98.5 64 ARG A N 1
ATOM 500 C CA . ARG A 1 64 ? 9.516 6.305 3.816 1 98.5 64 ARG A CA 1
ATOM 501 C C . ARG A 1 64 ? 8.914 7.414 4.672 1 98.5 64 ARG A C 1
ATOM 503 O O . ARG A 1 64 ? 9.641 8.164 5.332 1 98.5 64 ARG A O 1
ATOM 510 N N . GLY A 1 65 ? 7.605 7.566 4.598 1 98.81 65 GLY A N 1
ATOM 511 C CA . GLY A 1 65 ? 6.883 8.617 5.301 1 98.81 65 GLY A CA 1
ATOM 512 C C . GLY A 1 65 ? 5.379 8.5 5.16 1 98.81 65 GLY A C 1
ATOM 513 O O . GLY A 1 65 ? 4.875 7.535 4.578 1 98.81 65 GLY A O 1
ATOM 514 N N . GLY A 1 66 ? 4.73 9.469 5.773 1 98.88 66 GLY A N 1
ATOM 515 C CA . GLY A 1 66 ? 3.275 9.477 5.742 1 98.88 66 GLY A CA 1
ATOM 516 C C . GLY A 1 66 ? 2.662 10.438 6.742 1 98.88 66 GLY A C 1
ATOM 517 O O . GLY A 1 66 ? 3.355 11.289 7.297 1 98.88 66 GLY A O 1
ATOM 518 N N . ASN A 1 67 ? 1.336 10.281 6.867 1 98.88 67 ASN A N 1
ATOM 519 C CA . ASN A 1 67 ? 0.591 11.219 7.703 1 98.88 67 ASN A CA 1
ATOM 520 C C . ASN A 1 67 ? -0.356 10.492 8.656 1 98.88 67 ASN A C 1
ATOM 522 O O . ASN A 1 67 ? -0.752 9.359 8.391 1 98.88 67 ASN A O 1
ATOM 526 N N . PHE A 1 68 ? -0.585 11.109 9.734 1 98.81 68 PHE A N 1
ATOM 527 C CA . PHE A 1 68 ? -1.632 10.742 10.68 1 98.81 68 PHE A CA 1
ATOM 528 C C . PHE A 1 68 ? -2.697 11.828 10.766 1 98.81 68 PHE A C 1
ATOM 530 O O . PHE A 1 68 ? -2.379 13.016 10.75 1 98.81 68 PHE A O 1
ATOM 537 N N . THR A 1 69 ? -3.9 11.5 10.797 1 97.75 69 THR A N 1
ATOM 538 C CA . THR A 1 69 ? -5 12.438 10.992 1 97.75 69 THR A CA 1
ATOM 539 C C . THR A 1 69 ? -5.895 11.984 12.141 1 97.75 69 THR A C 1
ATOM 541 O O . THR A 1 69 ? -5.555 11.047 12.867 1 97.75 69 THR A O 1
ATOM 544 N N . MET A 1 70 ? -6.871 12.75 12.398 1 95.25 70 MET A N 1
ATOM 545 C CA . MET A 1 70 ? -7.809 12.391 13.461 1 95.25 70 MET A CA 1
ATOM 546 C C . MET A 1 70 ? -8.258 10.945 13.328 1 95.25 70 MET A C 1
ATOM 548 O O . MET A 1 70 ? -8.5 10.461 12.219 1 95.25 70 MET A O 1
ATOM 552 N N . PRO A 1 71 ? -8.312 10.367 14.523 1 97.44 71 PRO A N 1
ATOM 553 C CA . PRO A 1 71 ? -8 10.766 15.898 1 97.44 71 PRO A CA 1
ATOM 554 C C . PRO A 1 71 ? -6.613 10.32 16.344 1 97.44 71 PRO A C 1
ATOM 556 O O . PRO A 1 71 ? -6.352 10.219 17.547 1 97.44 71 PRO A O 1
ATOM 559 N N . CYS A 1 72 ? -5.691 10.078 15.43 1 98.56 72 CYS A N 1
ATOM 560 C CA . CYS A 1 72 ? -4.512 9.273 15.734 1 98.56 72 CYS A CA 1
ATOM 561 C C . CYS A 1 72 ? -3.305 10.164 16.016 1 98.56 72 CYS A C 1
ATOM 563 O O . CYS A 1 72 ? -2.223 9.664 16.328 1 98.56 72 CYS A O 1
ATOM 565 N N . LYS A 1 73 ? -3.408 11.438 16.016 1 98.38 73 LYS A N 1
ATOM 566 C CA . LYS A 1 73 ? -2.252 12.328 16.062 1 98.38 73 LYS A CA 1
ATOM 567 C C . LYS A 1 73 ? -1.548 12.25 17.406 1 98.38 73 LYS A C 1
ATOM 569 O O . LYS A 1 73 ? -0.317 12.289 17.469 1 98.38 73 LYS A O 1
ATOM 574 N N . ASN A 1 74 ? -2.283 12.172 18.469 1 98.19 74 ASN A N 1
ATOM 575 C CA . ASN A 1 74 ? -1.675 12.156 19.797 1 98.19 74 ASN A CA 1
ATOM 576 C C . ASN A 1 74 ? -0.957 10.836 20.062 1 98.19 74 ASN A C 1
ATOM 578 O O . ASN A 1 74 ? 0.189 10.836 20.516 1 98.19 74 ASN A O 1
ATOM 582 N N . ILE A 1 75 ? -1.654 9.703 19.781 1 98.75 75 ILE A N 1
ATOM 583 C CA . ILE A 1 75 ? -1.038 8.398 20 1 98.75 75 ILE A CA 1
ATOM 584 C C . ILE A 1 75 ? 0.176 8.234 19.094 1 98.75 75 ILE A C 1
ATOM 586 O O . ILE A 1 75 ? 1.168 7.609 19.469 1 98.75 75 ILE A O 1
ATOM 590 N N . ALA A 1 76 ? 0.149 8.82 17.922 1 98.88 76 ALA A N 1
ATOM 591 C CA . ALA A 1 76 ? 1.301 8.781 17.031 1 98.88 76 ALA A CA 1
ATOM 592 C C . ALA A 1 76 ? 2.521 9.43 17.672 1 98.88 76 ALA A C 1
ATOM 594 O O . ALA A 1 76 ? 3.635 8.914 17.578 1 98.88 76 ALA A O 1
ATOM 595 N N . ALA A 1 77 ? 2.303 10.531 18.328 1 98.81 77 ALA A N 1
ATOM 596 C CA . ALA A 1 77 ? 3.398 11.242 18.969 1 98.81 77 ALA A CA 1
ATOM 597 C C . ALA A 1 77 ? 4.055 10.375 20.047 1 98.81 77 ALA A C 1
ATOM 599 O O . ALA A 1 77 ? 5.25 10.5 20.312 1 98.81 77 ALA A O 1
ATOM 600 N N . GLU A 1 78 ? 3.289 9.523 20.625 1 98.75 78 GLU A N 1
ATOM 601 C CA . GLU A 1 78 ? 3.801 8.641 21.672 1 98.75 78 GLU A CA 1
ATOM 602 C C . GLU A 1 78 ? 4.59 7.48 21.062 1 98.75 78 GLU A C 1
ATOM 604 O O . GLU A 1 78 ? 5.426 6.875 21.75 1 98.75 78 GLU A O 1
ATOM 609 N N . LEU A 1 79 ? 4.371 7.156 19.828 1 98.81 79 LEU A N 1
ATOM 610 C CA . LEU A 1 79 ? 4.871 5.91 19.266 1 98.81 79 LEU A CA 1
ATOM 611 C C . LEU A 1 79 ? 6.098 6.16 18.391 1 98.81 79 LEU A C 1
ATOM 613 O O . LEU A 1 79 ? 6.832 5.227 18.062 1 98.81 79 LEU A O 1
ATOM 617 N N . VAL A 1 80 ? 6.34 7.387 17.969 1 98.88 80 VAL A N 1
ATOM 618 C CA . VAL A 1 80 ? 7.496 7.691 17.125 1 98.88 80 VAL A CA 1
ATOM 619 C C . VAL A 1 80 ? 8.766 7.637 17.969 1 98.88 80 VAL A C 1
ATOM 621 O O . VAL A 1 80 ? 8.703 7.641 19.203 1 98.88 80 VAL A O 1
ATOM 624 N N . ASP A 1 81 ? 9.93 7.551 17.266 1 98.81 81 ASP A N 1
ATOM 625 C CA . ASP A 1 81 ? 11.219 7.488 17.938 1 98.81 81 ASP A CA 1
ATOM 626 C C . ASP A 1 81 ? 11.672 8.883 18.375 1 98.81 81 ASP A C 1
ATOM 628 O O . ASP A 1 81 ? 12.352 9.023 19.391 1 98.81 81 ASP A O 1
ATOM 632 N N . LYS A 1 82 ? 11.422 9.891 17.547 1 98.75 82 LYS A N 1
ATOM 633 C CA . LYS A 1 82 ? 11.781 11.289 17.781 1 98.75 82 LYS A CA 1
ATOM 634 C C . LYS A 1 82 ? 10.641 12.227 17.406 1 98.75 82 LYS A C 1
ATOM 636 O O . LYS A 1 82 ? 9.805 11.883 16.562 1 98.75 82 LYS A O 1
ATOM 641 N N . LEU A 1 83 ? 10.664 13.367 18.031 1 98.81 83 LEU A N 1
ATOM 642 C CA . LEU A 1 83 ? 9.688 14.406 17.719 1 98.81 83 LEU A CA 1
ATOM 643 C C . LEU A 1 83 ? 10.391 15.711 17.359 1 98.81 83 LEU A C 1
ATOM 645 O O . LEU A 1 83 ? 11.406 16.062 17.969 1 98.81 83 LEU A O 1
ATOM 649 N N . SER A 1 84 ? 9.844 16.422 16.406 1 98.62 84 SER A N 1
ATOM 650 C CA . SER A 1 84 ? 10.25 17.812 16.203 1 98.62 84 SER A CA 1
ATOM 651 C C . SER A 1 84 ? 9.875 18.688 17.406 1 98.62 84 SER A C 1
ATOM 653 O O . SER A 1 84 ? 9.031 18.297 18.219 1 98.62 84 SER A O 1
ATOM 655 N N . PRO A 1 85 ? 10.453 19.844 17.469 1 98.12 85 PRO A N 1
ATOM 656 C CA . PRO A 1 85 ? 10.125 20.719 18.609 1 98.12 85 PRO A CA 1
ATOM 657 C C . PRO A 1 85 ? 8.641 21.016 18.703 1 98.12 85 PRO A C 1
ATOM 659 O O . PRO A 1 85 ? 8.055 20.922 19.797 1 98.12 85 PRO A O 1
ATOM 662 N N . ALA A 1 86 ? 8.031 21.344 17.641 1 98.5 86 ALA A N 1
ATOM 663 C CA . ALA A 1 86 ? 6.605 21.656 17.672 1 98.5 86 ALA A CA 1
ATOM 664 C C . ALA A 1 86 ? 5.785 20.453 18.125 1 98.5 86 ALA A C 1
ATOM 666 O O . ALA A 1 86 ? 4.887 20.594 18.969 1 98.5 86 ALA A O 1
ATOM 667 N N . ALA A 1 87 ? 6.094 19.297 17.578 1 98.62 87 ALA A N 1
ATOM 668 C CA . ALA A 1 87 ? 5.367 18.078 17.922 1 98.62 87 ALA A CA 1
ATOM 669 C C . ALA A 1 87 ? 5.559 17.734 19.406 1 98.62 87 ALA A C 1
ATOM 671 O O . ALA A 1 87 ? 4.629 17.25 20.062 1 98.62 87 ALA A O 1
ATOM 672 N N . GLU A 1 88 ? 6.738 18 19.906 1 98.31 88 GLU A N 1
ATOM 673 C CA . GLU A 1 88 ? 7.027 17.75 21.312 1 98.31 88 GLU A CA 1
ATOM 674 C C . GLU A 1 88 ? 6.184 18.641 22.219 1 98.31 88 GLU A C 1
ATOM 676 O O . GLU A 1 88 ? 5.598 18.172 23.203 1 98.31 88 GLU A O 1
ATOM 681 N N . ILE A 1 89 ? 6.141 19.891 21.906 1 98.25 89 ILE A N 1
ATOM 682 C CA . ILE A 1 89 ? 5.402 20.844 22.719 1 98.25 89 ILE A CA 1
ATOM 683 C C . ILE A 1 89 ? 3.916 20.5 22.719 1 98.25 89 ILE A C 1
ATOM 685 O O . ILE A 1 89 ? 3.266 20.5 23.766 1 98.25 89 ILE A O 1
ATOM 689 N N . ILE A 1 90 ? 3.398 20.078 21.578 1 97.94 90 ILE A N 1
ATOM 690 C CA . ILE A 1 90 ? 1.964 19.891 21.391 1 97.94 90 ILE A CA 1
ATOM 691 C C . ILE A 1 90 ? 1.564 18.5 21.859 1 97.94 90 ILE A C 1
ATOM 693 O O . ILE A 1 90 ? 0.451 18.297 22.359 1 97.94 90 ILE A O 1
ATOM 697 N N . GLY A 1 91 ? 2.48 17.547 21.703 1 97.69 91 GLY A N 1
ATOM 698 C CA . GLY A 1 91 ? 2.148 16.172 21.969 1 97.69 91 GLY A CA 1
ATOM 699 C C . GLY A 1 91 ? 1.293 15.531 20.891 1 97.69 91 GLY A C 1
ATOM 700 O O . GLY A 1 91 ? 0.396 14.734 21.188 1 97.69 91 GLY A O 1
ATOM 701 N N . ALA A 1 92 ? 1.464 15.984 19.688 1 98 92 ALA A N 1
ATOM 702 C CA . ALA A 1 92 ? 0.748 15.461 18.531 1 98 92 ALA A CA 1
ATOM 703 C C . ALA A 1 92 ? 1.651 15.414 17.297 1 98 92 ALA A C 1
ATOM 705 O O . ALA A 1 92 ? 2.58 16.219 17.172 1 98 92 ALA A O 1
ATOM 706 N N . CYS A 1 93 ? 1.375 14.492 16.453 1 97.75 93 CYS A N 1
ATOM 707 C CA . CYS A 1 93 ? 2.145 14.211 15.25 1 97.75 93 CYS A CA 1
ATOM 708 C C . CYS A 1 93 ? 1.222 13.922 14.07 1 97.75 93 CYS A C 1
ATOM 710 O O . CYS A 1 93 ? 0.398 13.008 14.133 1 97.75 93 CYS A O 1
ATOM 712 N N . ASN A 1 94 ? 1.345 14.75 13.016 1 98.44 94 ASN A N 1
ATOM 713 C CA . ASN A 1 94 ? 0.501 14.461 11.867 1 98.44 94 ASN A CA 1
ATOM 714 C C . ASN A 1 94 ? 1.328 13.992 10.664 1 98.44 94 ASN A C 1
ATOM 716 O O . ASN A 1 94 ? 0.777 13.688 9.609 1 98.44 94 ASN A O 1
ATOM 720 N N . VAL A 1 95 ? 2.641 13.992 10.781 1 98.81 95 VAL A N 1
ATOM 721 C CA . VAL A 1 95 ? 3.533 13.547 9.719 1 98.81 95 VAL A CA 1
ATOM 722 C C . VAL A 1 95 ? 4.676 12.727 10.305 1 98.81 95 VAL A C 1
ATOM 724 O O . VAL A 1 95 ? 5.207 13.07 11.367 1 98.81 95 VAL A O 1
ATOM 727 N N . PHE A 1 96 ? 5.055 11.664 9.664 1 98.94 96 PHE A N 1
ATOM 728 C CA . PHE A 1 96 ? 6.25 10.938 10.07 1 98.94 96 PHE A CA 1
ATOM 729 C C . PHE A 1 96 ? 7.207 10.766 8.898 1 98.94 96 PHE A C 1
ATOM 731 O O . PHE A 1 96 ? 6.777 10.695 7.746 1 98.94 96 PHE A O 1
ATOM 738 N N . VAL A 1 97 ? 8.43 10.75 9.156 1 98.88 97 VAL A N 1
ATOM 739 C CA . VAL A 1 97 ? 9.508 10.398 8.234 1 98.88 97 VAL A CA 1
ATOM 740 C C . VAL A 1 97 ? 10.32 9.234 8.812 1 98.88 97 VAL A C 1
ATOM 742 O O . VAL A 1 97 ? 10.688 9.25 9.984 1 98.88 97 VAL A O 1
ATOM 745 N N . ASN A 1 98 ? 10.531 8.273 8.008 1 98.81 98 ASN A N 1
ATOM 746 C CA . ASN A 1 98 ? 11.25 7.074 8.406 1 98.81 98 ASN A CA 1
ATOM 747 C C . ASN A 1 98 ? 12.641 7.016 7.777 1 98.81 98 ASN A C 1
ATOM 749 O O . ASN A 1 98 ? 12.773 6.719 6.59 1 98.81 98 ASN A O 1
ATOM 753 N N . ASP A 1 99 ? 13.617 7.293 8.539 1 97.5 99 ASP A N 1
ATOM 754 C CA . ASP A 1 99 ? 15 7.203 8.078 1 97.5 99 ASP A CA 1
ATOM 755 C C . ASP A 1 99 ? 15.648 5.91 8.555 1 97.5 99 ASP A C 1
ATOM 757 O O . ASP A 1 99 ? 16.297 5.879 9.609 1 97.5 99 ASP A O 1
ATOM 761 N N . ASP A 1 100 ? 15.57 4.887 7.75 1 93.88 100 ASP A N 1
ATOM 762 C CA . ASP A 1 100 ? 16.188 3.586 7.996 1 93.88 100 ASP A CA 1
ATOM 763 C C . ASP A 1 100 ? 15.797 3.047 9.367 1 93.88 100 ASP A C 1
ATOM 765 O O . ASP A 1 100 ? 16.656 2.656 10.156 1 93.88 100 ASP A O 1
ATOM 769 N N . GLY A 1 101 ? 14.555 3.285 9.719 1 95.62 101 GLY A N 1
ATOM 770 C CA . GLY A 1 101 ? 14.039 2.664 10.93 1 95.62 101 GLY A CA 1
ATOM 771 C C . GLY A 1 101 ? 13.844 3.646 12.07 1 95.62 101 GLY A C 1
ATOM 772 O O . GLY A 1 101 ? 13.188 3.33 13.062 1 95.62 101 GLY A O 1
ATOM 773 N N . VAL A 1 102 ? 14.445 4.789 11.992 1 98.44 102 VAL A N 1
ATOM 774 C CA . VAL A 1 102 ? 14.211 5.836 12.984 1 98.44 102 VAL A CA 1
ATOM 775 C C . VAL A 1 102 ? 13.07 6.742 12.516 1 98.44 102 VAL A C 1
ATOM 777 O O . VAL A 1 102 ? 13.242 7.531 11.578 1 98.44 102 VAL A O 1
ATOM 780 N N . ILE A 1 103 ? 11.922 6.664 13.195 1 98.88 103 ILE A N 1
ATOM 781 C CA . ILE A 1 103 ? 10.719 7.387 12.781 1 98.88 103 ILE A CA 1
ATOM 782 C C . ILE A 1 103 ? 10.617 8.703 13.547 1 98.88 103 ILE A C 1
ATOM 784 O O . ILE A 1 103 ? 10.492 8.703 14.773 1 98.88 103 ILE A O 1
ATOM 788 N N . THR A 1 104 ? 10.711 9.812 12.828 1 98.94 104 THR A N 1
ATOM 789 C CA . THR A 1 104 ? 10.57 11.148 13.398 1 98.94 104 THR A CA 1
ATOM 790 C C . THR A 1 104 ? 9.18 11.711 13.109 1 98.94 104 THR A C 1
ATOM 792 O O . THR A 1 104 ? 8.711 11.68 11.969 1 98.94 104 THR A O 1
ATOM 795 N N . GLY A 1 105 ? 8.516 12.18 14.148 1 98.88 105 GLY A N 1
ATOM 796 C CA . GLY A 1 105 ? 7.199 12.781 14.039 1 98.88 105 GLY A CA 1
ATOM 797 C C . GLY A 1 105 ? 7.238 14.305 14.016 1 98.88 105 GLY A C 1
ATOM 798 O O . GLY A 1 105 ? 8.031 14.922 14.734 1 98.88 105 GLY A O 1
ATOM 799 N N . HIS A 1 106 ? 6.426 14.898 13.164 1 98.81 106 HIS A N 1
ATOM 800 C CA . HIS A 1 106 ? 6.277 16.344 13.031 1 98.81 106 HIS A CA 1
ATOM 801 C C . HIS A 1 106 ? 4.812 16.75 13.109 1 98.81 106 HIS A C 1
ATOM 803 O O . HIS A 1 106 ? 3.918 15.906 13.039 1 98.81 106 HIS A O 1
ATOM 809 N N . ILE A 1 107 ? 4.582 18.016 13.32 1 98.38 107 ILE A N 1
ATOM 810 C CA . ILE A 1 107 ? 3.268 18.625 13.164 1 98.38 107 ILE A CA 1
ATOM 811 C C . ILE A 1 107 ? 3.357 19.797 12.195 1 98.38 107 ILE A C 1
ATOM 813 O O . ILE A 1 107 ? 4.027 20.797 12.477 1 98.38 107 ILE A O 1
ATOM 817 N N . THR A 1 108 ? 2.656 19.641 11.094 1 98.12 108 THR A N 1
ATOM 818 C CA . THR A 1 108 ? 2.918 20.594 10.023 1 98.12 108 THR A CA 1
ATOM 819 C C . THR A 1 108 ? 1.696 21.469 9.781 1 98.12 108 THR A C 1
ATOM 821 O O . THR A 1 108 ? 1.707 22.328 8.891 1 98.12 108 THR A O 1
ATOM 824 N N . ASP A 1 109 ? 0.649 21.344 10.562 1 96.81 109 ASP A N 1
ATOM 825 C CA . ASP A 1 109 ? -0.505 22.219 10.438 1 96.81 109 ASP A CA 1
ATOM 826 C C . ASP A 1 109 ? -0.101 23.688 10.641 1 96.81 109 ASP A C 1
ATOM 828 O O . ASP A 1 109 ? -0.408 24.531 9.812 1 96.81 109 ASP A O 1
ATOM 832 N N . GLY A 1 110 ? 0.583 23.922 11.68 1 98.19 110 GLY A N 1
ATOM 833 C CA . GLY A 1 110 ? 1.057 25.266 11.961 1 98.19 110 GLY A CA 1
ATOM 834 C C . GLY A 1 110 ? 2.061 25.766 10.938 1 98.19 110 GLY A C 1
ATOM 835 O O . GLY A 1 110 ? 2.012 26.922 10.531 1 98.19 110 GLY A O 1
ATOM 836 N N . VAL A 1 111 ? 2.912 24.875 10.523 1 98.31 111 VAL A N 1
ATOM 837 C CA . VAL A 1 111 ? 3.92 25.219 9.523 1 98.31 111 VAL A CA 1
ATOM 838 C C . VAL A 1 111 ? 3.236 25.656 8.227 1 98.31 111 VAL A C 1
ATOM 840 O O . VAL A 1 111 ? 3.602 26.672 7.633 1 98.31 111 VAL A O 1
ATOM 843 N N . GLY A 1 112 ? 2.244 24.875 7.887 1 98.25 112 GLY A N 1
ATOM 844 C CA . GLY A 1 112 ? 1.503 25.203 6.68 1 98.25 112 GLY A CA 1
ATOM 845 C C . GLY A 1 112 ? 0.796 26.547 6.766 1 98.25 112 GLY A C 1
ATOM 846 O O . GLY A 1 112 ? 0.783 27.312 5.797 1 98.25 112 GLY A O 1
ATOM 847 N N . PHE A 1 113 ? 0.243 26.812 7.879 1 98.5 113 PHE A N 1
ATOM 848 C CA . PHE A 1 113 ? -0.471 28.078 8.062 1 98.5 113 PHE A CA 1
ATOM 849 C C . PHE A 1 113 ? 0.487 29.266 7.984 1 98.5 113 PHE A C 1
ATOM 851 O O . PHE A 1 113 ? 0.219 30.234 7.285 1 98.5 113 PHE A O 1
ATOM 858 N N . VAL A 1 114 ? 1.613 29.203 8.664 1 98.75 114 VAL A N 1
ATOM 859 C CA . VAL A 1 114 ? 2.588 30.281 8.695 1 98.75 114 VAL A CA 1
ATOM 860 C C . VAL A 1 114 ? 3.201 30.453 7.305 1 98.75 114 VAL A C 1
ATOM 862 O O . VAL A 1 114 ? 3.457 31.578 6.871 1 98.75 114 VAL A O 1
ATOM 865 N N . LYS A 1 115 ? 3.396 29.359 6.668 1 98.25 115 LYS A N 1
ATOM 866 C CA . LYS A 1 115 ? 3.885 29.453 5.293 1 98.25 115 LYS A CA 1
ATOM 867 C C . LYS A 1 115 ? 2.887 30.188 4.402 1 98.25 115 LYS A C 1
ATOM 869 O O . LYS A 1 115 ? 3.281 30.969 3.531 1 98.25 115 LYS A O 1
ATOM 874 N N . ASN A 1 116 ? 1.641 29.891 4.59 1 98 116 ASN A N 1
ATOM 875 C CA . ASN A 1 116 ? 0.601 30.609 3.861 1 98 116 ASN A CA 1
ATOM 876 C C . ASN A 1 116 ? 0.673 32.094 4.113 1 98 116 ASN A C 1
ATOM 878 O O . ASN A 1 116 ? 0.506 32.906 3.191 1 98 116 ASN A O 1
ATOM 882 N N . LEU A 1 117 ? 0.945 32.531 5.332 1 98.69 117 LEU A N 1
ATOM 883 C CA . LEU A 1 117 ? 1.144 33.969 5.648 1 98.69 117 LEU A CA 1
ATOM 884 C C . LEU A 1 117 ? 2.359 34.5 4.914 1 98.69 117 LEU A C 1
ATOM 886 O O . LEU A 1 117 ? 2.279 35.562 4.281 1 98.69 117 LEU A O 1
ATOM 890 N N . GLU A 1 118 ? 3.391 33.75 4.918 1 98.5 118 GLU A N 1
ATOM 891 C CA . GLU A 1 118 ? 4.656 34.188 4.328 1 98.5 118 GLU A CA 1
ATOM 892 C C . GLU A 1 118 ? 4.516 34.406 2.826 1 98.5 118 GLU A C 1
ATOM 894 O O . GLU A 1 118 ? 4.969 35.438 2.303 1 98.5 118 GLU A O 1
ATOM 899 N N . VAL A 1 119 ? 3.891 33.469 2.162 1 97.19 119 VAL A N 1
ATOM 900 C CA . VAL A 1 119 ? 3.773 33.562 0.71 1 97.19 119 VAL A CA 1
ATOM 901 C C . VAL A 1 119 ? 2.871 34.75 0.343 1 97.19 119 VAL A C 1
ATOM 903 O O . VAL A 1 119 ? 2.924 35.25 -0.78 1 97.19 119 VAL A O 1
ATOM 906 N N . ASN A 1 120 ? 2.072 35.156 1.284 1 97.88 120 ASN A N 1
ATOM 907 C CA . ASN A 1 120 ? 1.241 36.344 1.084 1 97.88 120 ASN A CA 1
ATOM 908 C C . ASN A 1 120 ? 1.913 37.594 1.63 1 97.88 120 ASN A C 1
ATOM 910 O O . ASN A 1 120 ? 1.256 38.625 1.837 1 97.88 120 ASN A O 1
ATOM 914 N N . GLY A 1 121 ? 3.143 37.5 1.991 1 98.25 121 GLY A N 1
ATOM 915 C CA . GLY A 1 121 ? 3.947 38.656 2.324 1 98.25 121 GLY A CA 1
ATOM 916 C C . GLY A 1 121 ? 3.934 39 3.803 1 98.25 121 GLY A C 1
ATOM 917 O O . GLY A 1 121 ? 4.293 40.125 4.199 1 98.25 121 GLY A O 1
ATOM 918 N N . VAL A 1 122 ? 3.496 38.125 4.656 1 98.69 122 VAL A N 1
ATOM 919 C CA . VAL A 1 122 ? 3.389 38.406 6.082 1 98.69 122 VAL A CA 1
ATOM 920 C C . VAL A 1 122 ? 4.426 37.594 6.852 1 98.69 122 VAL A C 1
ATOM 922 O O . VAL A 1 122 ? 4.348 36.375 6.891 1 98.69 122 VAL A O 1
ATOM 925 N N . ASP A 1 123 ? 5.344 38.281 7.434 1 98.56 123 ASP A N 1
ATOM 926 C CA . ASP A 1 123 ? 6.301 37.656 8.344 1 98.56 123 ASP A CA 1
ATOM 927 C C . ASP A 1 123 ? 5.809 37.719 9.789 1 98.56 123 ASP A C 1
ATOM 929 O O . ASP A 1 123 ? 5.395 38.781 10.258 1 98.56 123 ASP A O 1
ATOM 933 N N . VAL A 1 124 ? 5.945 36.625 10.57 1 98.81 124 VAL A N 1
ATOM 934 C CA . VAL A 1 124 ? 5.352 36.594 11.898 1 98.81 124 VAL A CA 1
ATOM 935 C C . VAL A 1 124 ? 6.395 36.969 12.945 1 98.81 124 VAL A C 1
ATOM 937 O O . VAL A 1 124 ? 6.059 37.25 14.102 1 98.81 124 VAL A O 1
ATOM 940 N N . LYS A 1 125 ? 7.648 36.969 12.562 1 98.75 125 LYS A N 1
ATOM 941 C CA . LYS A 1 125 ? 8.719 37.281 13.5 1 98.75 125 LYS A CA 1
ATOM 942 C C . LYS A 1 125 ? 8.531 38.688 14.109 1 98.75 125 LYS A C 1
ATOM 944 O O . LYS A 1 125 ? 8.328 39.656 13.383 1 98.75 125 LYS A O 1
ATOM 949 N N . GLY A 1 126 ? 8.562 38.688 15.406 1 98.75 126 GLY A N 1
ATOM 950 C CA . GLY A 1 126 ? 8.461 39.938 16.141 1 98.75 126 GLY A CA 1
ATOM 951 C C . GLY A 1 126 ? 7.047 40.5 16.172 1 98.75 126 GLY A C 1
ATOM 952 O O . GLY A 1 126 ? 6.812 41.562 16.734 1 98.75 126 GLY A O 1
ATOM 953 N N . LYS A 1 127 ? 6.09 39.812 15.656 1 98.88 127 LYS A N 1
ATOM 954 C CA . LYS A 1 127 ? 4.73 40.344 15.539 1 98.88 127 LYS A CA 1
ATOM 955 C C . LYS A 1 127 ? 3.885 39.938 16.75 1 98.88 127 LYS A C 1
ATOM 957 O O . LYS A 1 127 ? 4.156 38.938 17.391 1 98.88 127 LYS A O 1
ATOM 962 N N . LYS A 1 128 ? 2.943 40.781 17.031 1 98.88 128 LYS A N 1
ATOM 963 C CA . LYS A 1 128 ? 1.903 40.469 18 1 98.88 128 LYS A CA 1
ATOM 964 C C . LYS A 1 128 ? 0.68 39.844 17.328 1 98.88 128 LYS A C 1
ATOM 966 O O . LYS A 1 128 ? 0.077 40.469 16.453 1 98.88 128 LYS A O 1
ATOM 971 N N . THR A 1 129 ? 0.337 38.625 17.781 1 98.88 129 THR A N 1
ATOM 972 C CA . THR A 1 129 ? -0.731 37.906 17.125 1 98.88 129 THR A CA 1
ATOM 973 C C . THR A 1 129 ? -1.836 37.531 18.109 1 98.88 129 THR A C 1
ATOM 975 O O . THR A 1 129 ? -1.559 37.188 19.25 1 98.88 129 THR A O 1
ATOM 978 N N . VAL A 1 130 ? -3.072 37.719 17.672 1 98.94 130 VAL A N 1
ATOM 979 C CA . VAL A 1 130 ? -4.23 37.188 18.375 1 98.94 130 VAL A CA 1
ATOM 980 C C . VAL A 1 130 ? -4.738 35.938 17.672 1 98.94 130 VAL A C 1
ATOM 982 O O . VAL A 1 130 ? -4.988 35.938 16.469 1 98.94 130 VAL A O 1
ATOM 985 N N . VAL A 1 131 ? -4.824 34.812 18.422 1 98.94 131 VAL A N 1
ATOM 986 C CA . VAL A 1 131 ? -5.355 33.594 17.859 1 98.94 131 VAL A CA 1
ATOM 987 C C . VAL A 1 131 ? -6.672 33.219 18.562 1 98.94 131 VAL A C 1
ATOM 989 O O . VAL A 1 131 ? -6.711 33.062 19.781 1 98.94 131 VAL A O 1
ATOM 992 N N . LEU A 1 132 ? -7.719 33.125 17.75 1 98.75 132 LEU A N 1
ATOM 993 C CA . LEU A 1 132 ? -9.031 32.75 18.266 1 98.75 132 LEU A CA 1
ATOM 994 C C . LEU A 1 132 ? -9.242 31.234 18.172 1 98.75 132 LEU A C 1
ATOM 996 O O . LEU A 1 132 ? -9.312 30.688 17.062 1 98.75 132 LEU A O 1
ATOM 1000 N N . GLY A 1 133 ? -9.336 30.609 19.344 1 98.38 133 GLY A N 1
ATOM 1001 C CA . GLY A 1 133 ? -9.508 29.172 19.391 1 98.38 133 GLY A CA 1
ATOM 1002 C C . GLY A 1 133 ? -8.367 28.453 20.094 1 98.38 133 GLY A C 1
ATOM 1003 O O . GLY A 1 133 ? -7.242 28.953 20.125 1 98.38 133 GLY A O 1
ATOM 1004 N N . ALA A 1 134 ? -8.656 27.266 20.594 1 98.06 134 ALA A N 1
ATOM 1005 C CA . ALA A 1 134 ? -7.656 26.438 21.281 1 98.06 134 ALA A CA 1
ATOM 1006 C C . ALA A 1 134 ? -7.812 24.969 20.891 1 98.06 134 ALA A C 1
ATOM 1008 O O . ALA A 1 134 ? -7.406 24.078 21.656 1 98.06 134 ALA A O 1
ATOM 1009 N N . GLY A 1 135 ? -8.422 24.688 19.797 1 95.62 135 GLY A N 1
ATOM 1010 C CA . GLY A 1 135 ? -8.492 23.328 19.266 1 95.62 135 GLY A CA 1
ATOM 1011 C C . GLY A 1 135 ? -7.176 22.859 18.672 1 95.62 135 GLY A C 1
ATOM 1012 O O . GLY A 1 135 ? -6.133 23.484 18.875 1 95.62 135 GLY A O 1
ATOM 1013 N N . GLY A 1 136 ? -7.191 21.797 17.984 1 94.19 136 GLY A N 1
ATOM 1014 C CA . GLY A 1 136 ? -5.996 21.188 17.422 1 94.19 136 GLY A CA 1
ATOM 1015 C C . GLY A 1 136 ? -5.258 22.094 16.469 1 94.19 136 GLY A C 1
ATOM 1016 O O . GLY A 1 136 ? -4.059 22.344 16.625 1 94.19 136 GLY A O 1
ATOM 1017 N N . ALA A 1 137 ? -5.988 22.562 15.5 1 93.94 137 ALA A N 1
ATOM 1018 C CA . ALA A 1 137 ? -5.387 23.469 14.523 1 93.94 137 ALA A CA 1
ATOM 1019 C C . ALA A 1 137 ? -4.867 24.734 15.188 1 93.94 137 ALA A C 1
ATOM 1021 O O . ALA A 1 137 ? -3.766 25.203 14.891 1 93.94 137 ALA A O 1
ATOM 1022 N N . ALA A 1 138 ? -5.641 25.266 16.078 1 97.94 138 ALA A N 1
ATOM 1023 C CA . ALA A 1 138 ? -5.254 26.469 16.797 1 97.94 138 ALA A CA 1
ATOM 1024 C C . ALA A 1 138 ? -3.955 26.266 17.562 1 97.94 138 ALA A C 1
ATOM 1026 O O . ALA A 1 138 ? -3.041 27.094 17.484 1 97.94 138 ALA A O 1
ATOM 1027 N N . THR A 1 139 ? -3.912 25.172 18.25 1 98.31 139 THR A N 1
ATOM 1028 C CA . THR A 1 139 ? -2.732 24.875 19.062 1 98.31 139 THR A CA 1
ATOM 1029 C C . THR A 1 139 ? -1.493 24.75 18.172 1 98.31 139 THR A C 1
ATOM 1031 O O . THR A 1 139 ? -0.432 25.281 18.516 1 98.31 139 THR A O 1
ATOM 1034 N N . ALA A 1 140 ? -1.621 24.109 17.078 1 98.06 140 ALA A N 1
ATOM 1035 C CA . ALA A 1 140 ? -0.509 23.969 16.141 1 98.06 140 ALA A CA 1
ATOM 1036 C C . ALA A 1 140 ? -0.019 25.328 15.656 1 98.06 140 ALA A C 1
ATOM 1038 O O . ALA A 1 140 ? 1.188 25.562 15.555 1 98.06 140 ALA A O 1
ATOM 1039 N N . ILE A 1 141 ? -0.93 26.172 15.383 1 98.69 141 ILE A N 1
ATOM 1040 C CA . ILE A 1 141 ? -0.606 27.516 14.883 1 98.69 141 ILE A CA 1
ATOM 1041 C C . ILE A 1 141 ? 0.059 28.328 15.992 1 98.69 141 ILE A C 1
ATOM 1043 O O . ILE A 1 141 ? 1.084 28.969 15.766 1 98.69 141 ILE A O 1
ATOM 1047 N N . GLN A 1 142 ? -0.472 28.344 17.219 1 98.88 142 GLN A N 1
ATOM 1048 C CA . GLN A 1 142 ? 0.078 29.062 18.359 1 98.88 142 GLN A CA 1
ATOM 1049 C C . GLN A 1 142 ? 1.532 28.672 18.609 1 98.88 142 GLN A C 1
ATOM 1051 O O . GLN A 1 142 ? 2.4 29.547 18.719 1 98.88 142 GLN A O 1
ATOM 1056 N N . VAL A 1 143 ? 1.739 27.422 18.609 1 98.88 143 VAL A N 1
ATOM 1057 C CA . VAL A 1 143 ? 3.072 26.891 18.891 1 98.88 143 VAL A CA 1
ATOM 1058 C C . VAL A 1 143 ? 4.027 27.281 17.75 1 98.88 143 VAL A C 1
ATOM 1060 O O . VAL A 1 143 ? 5.152 27.719 18 1 98.88 143 VAL A O 1
ATOM 1063 N N . GLN A 1 144 ? 3.574 27.156 16.547 1 98.88 144 GLN A N 1
ATOM 1064 C CA . GLN A 1 144 ? 4.434 27.484 15.406 1 98.88 144 GLN A CA 1
ATOM 1065 C C . GLN A 1 144 ? 4.77 28.969 15.383 1 98.88 144 GLN A C 1
ATOM 1067 O O . GLN A 1 144 ? 5.895 29.344 15.047 1 98.88 144 GLN A O 1
ATOM 1072 N N . LEU A 1 145 ? 3.797 29.844 15.68 1 98.88 145 LEU A N 1
ATOM 1073 C CA . LEU A 1 145 ? 4.035 31.281 15.758 1 98.88 145 LEU A CA 1
ATOM 1074 C C . LEU A 1 145 ? 5.145 31.594 16.75 1 98.88 145 LEU A C 1
ATOM 1076 O O . LEU A 1 145 ? 6.059 32.375 16.453 1 98.88 145 LEU A O 1
ATOM 1080 N N . ALA A 1 146 ? 5.027 31 17.906 1 98.88 146 ALA A N 1
ATOM 1081 C CA . ALA A 1 146 ? 6.027 31.219 18.953 1 98.88 146 ALA A CA 1
ATOM 1082 C C . ALA A 1 146 ? 7.406 30.75 18.5 1 98.88 146 ALA A C 1
ATOM 1084 O O . ALA A 1 146 ? 8.398 31.453 18.656 1 98.88 146 ALA A O 1
ATOM 1085 N N . LEU A 1 147 ? 7.445 29.609 17.922 1 98.75 147 LEU A N 1
ATOM 1086 C CA . LEU A 1 147 ? 8.703 29.016 17.469 1 98.75 147 LEU A CA 1
ATOM 1087 C C . LEU A 1 147 ? 9.32 29.859 16.359 1 98.75 147 LEU A C 1
ATOM 1089 O O . LEU A 1 147 ? 10.547 29.938 16.234 1 98.75 147 LEU A O 1
ATOM 1093 N N . ASP A 1 148 ? 8.461 30.5 15.594 1 98.69 148 ASP A N 1
ATOM 1094 C CA . ASP A 1 148 ? 8.945 31.281 14.469 1 98.69 148 ASP A CA 1
ATOM 1095 C C . ASP A 1 148 ? 9.25 32.719 14.891 1 98.69 148 ASP A C 1
ATOM 1097 O O . ASP A 1 148 ? 9.586 33.562 14.055 1 98.69 148 ASP A O 1
ATOM 1101 N N . GLY A 1 149 ? 9.039 33.062 16.141 1 98.69 149 GLY A N 1
ATOM 1102 C CA . GLY A 1 149 ? 9.602 34.281 16.688 1 98.69 149 GLY A CA 1
ATOM 1103 C C . GLY A 1 149 ? 8.562 35.375 16.906 1 98.69 149 GLY A C 1
ATOM 1104 O O . GLY A 1 149 ? 8.906 36.562 17.047 1 98.69 149 GLY A O 1
ATOM 1105 N N . ALA A 1 150 ? 7.293 35.031 16.922 1 98.88 150 ALA A N 1
ATOM 1106 C CA . ALA A 1 150 ? 6.305 36.031 17.312 1 98.88 150 ALA A CA 1
ATOM 1107 C C . ALA A 1 150 ? 6.645 36.625 18.688 1 98.88 150 ALA A C 1
ATOM 1109 O O . ALA A 1 150 ? 7.086 35.906 19.578 1 98.88 150 ALA A O 1
ATOM 1110 N N . SER A 1 151 ? 6.41 37.938 18.797 1 98.88 151 SER A N 1
ATOM 1111 C CA . SER A 1 151 ? 6.707 38.562 20.078 1 98.88 151 SER A CA 1
ATOM 1112 C C . SER A 1 151 ? 5.617 38.281 21.094 1 98.88 151 SER A C 1
ATOM 1114 O O . SER A 1 151 ? 5.891 38.188 22.297 1 98.88 151 SER A O 1
ATOM 1116 N N . GLU A 1 152 ? 4.391 38.125 20.578 1 98.81 152 GLU A N 1
ATOM 1117 C CA . GLU A 1 152 ? 3.254 37.844 21.453 1 98.81 152 GLU A CA 1
ATOM 1118 C C . GLU A 1 152 ? 2.219 36.969 20.75 1 98.81 152 GLU A C 1
ATOM 1120 O O . GLU A 1 152 ? 1.968 37.125 19.547 1 98.81 152 GLU A O 1
ATOM 1125 N N . VAL A 1 153 ? 1.726 36 21.469 1 98.94 153 VAL A N 1
ATOM 1126 C CA . VAL A 1 153 ? 0.567 35.219 21.062 1 98.94 153 VAL A CA 1
ATOM 1127 C C . VAL A 1 153 ? -0.524 35.312 22.125 1 98.94 153 VAL A C 1
ATOM 1129 O O . VAL A 1 153 ? -0.398 34.719 23.203 1 98.94 153 VAL A O 1
ATOM 1132 N N . ALA A 1 154 ? -1.569 36.062 21.812 1 98.94 154 ALA A N 1
ATOM 1133 C CA . ALA A 1 154 ? -2.727 36.156 22.703 1 98.94 154 ALA A CA 1
ATOM 1134 C C . ALA A 1 154 ? -3.814 35.156 22.281 1 98.94 154 ALA A C 1
ATOM 1136 O O . ALA A 1 154 ? -4.41 35.312 21.203 1 98.94 154 ALA A O 1
ATOM 1137 N N . ILE A 1 155 ? -4.078 34.156 23.141 1 98.88 155 ILE A N 1
ATOM 1138 C CA . ILE A 1 155 ? -5.043 33.094 22.844 1 98.88 155 ILE A CA 1
ATOM 1139 C C . ILE A 1 155 ? -6.395 33.438 23.469 1 98.88 155 ILE A C 1
ATOM 1141 O O . ILE A 1 155 ? -6.473 33.812 24.641 1 98.88 155 ILE A O 1
ATOM 1145 N N . PHE A 1 156 ? -7.391 33.469 22.656 1 98.88 156 PHE A N 1
ATOM 1146 C CA . PHE A 1 156 ? -8.758 33.656 23.125 1 98.88 156 PHE A CA 1
ATOM 1147 C C . PHE A 1 156 ? -9.594 32.438 22.828 1 98.88 156 PHE A C 1
ATOM 1149 O O . PHE A 1 156 ? -9.633 31.953 21.703 1 98.88 156 PHE A O 1
ATOM 1156 N N . ASN A 1 157 ? -10.195 31.844 23.766 1 98.69 157 ASN A N 1
ATOM 1157 C CA . ASN A 1 157 ? -11.086 30.703 23.609 1 98.69 157 ASN A CA 1
ATOM 1158 C C . ASN A 1 157 ? -12.312 30.812 24.5 1 98.69 157 ASN A C 1
ATOM 1160 O O . ASN A 1 157 ? -12.258 31.438 25.562 1 98.69 157 ASN A O 1
ATOM 1164 N N . ILE A 1 158 ? -13.406 30.25 24.047 1 97.62 158 ILE A N 1
ATOM 1165 C CA . ILE A 1 158 ? -14.602 30.219 24.875 1 97.62 158 ILE A CA 1
ATOM 1166 C C . ILE A 1 158 ? -14.367 29.328 26.094 1 97.62 158 ILE A C 1
ATOM 1168 O O . ILE A 1 158 ? -13.453 28.516 26.109 1 97.62 158 ILE A O 1
ATOM 1172 N N . ASP A 1 159 ? -15.219 29.5 27.047 1 96.75 159 ASP A N 1
ATOM 1173 C CA . ASP A 1 159 ? -15.086 28.688 28.25 1 96.75 159 ASP A CA 1
ATOM 1174 C C . ASP A 1 159 ? -15.617 27.266 28.016 1 96.75 159 ASP A C 1
ATOM 1176 O O . ASP A 1 159 ? -16.703 26.922 28.469 1 96.75 159 ASP A O 1
ATOM 1180 N N . ASP A 1 160 ? -14.844 26.453 27.391 1 96.25 160 ASP A N 1
ATOM 1181 C CA . ASP A 1 160 ? -15.18 25.047 27.141 1 96.25 160 ASP A CA 1
ATOM 1182 C C . ASP A 1 160 ? -14.039 24.125 27.547 1 96.25 160 ASP A C 1
ATOM 1184 O O . ASP A 1 160 ? -13.148 24.516 28.297 1 96.25 160 ASP A O 1
ATOM 1188 N N . GLU A 1 161 ? -14.078 22.953 27.234 1 93.94 161 GLU A N 1
ATOM 1189 C CA . GLU A 1 161 ? -13.117 21.953 27.672 1 93.94 161 GLU A CA 1
ATOM 1190 C C . GLU A 1 161 ? -11.727 22.234 27.109 1 93.94 161 GLU A C 1
ATOM 1192 O O . GLU A 1 161 ? -10.727 21.75 27.641 1 93.94 161 GLU A O 1
ATOM 1197 N N . PHE A 1 162 ? -11.609 23.094 26.047 1 93.56 162 PHE A N 1
ATOM 1198 C CA . PHE A 1 162 ? -10.328 23.359 25.391 1 93.56 162 PHE A CA 1
ATOM 1199 C C . PHE A 1 162 ? -9.602 24.516 26.062 1 93.56 162 PHE A C 1
ATOM 1201 O O . PHE A 1 162 ? -8.43 24.766 25.781 1 93.56 162 PHE A O 1
ATOM 1208 N N . TYR A 1 163 ? -10.328 25.203 26.922 1 96.88 163 TYR A N 1
ATOM 1209 C CA . TYR A 1 163 ? -9.688 26.328 27.609 1 96.88 163 TYR A CA 1
ATOM 1210 C C . TYR A 1 163 ? -8.461 25.859 28.375 1 96.88 163 TYR A C 1
ATOM 1212 O O . TYR A 1 163 ? -7.43 26.531 28.375 1 96.88 163 TYR A O 1
ATOM 1220 N N . ALA A 1 164 ? -8.625 24.734 29.016 1 97.06 164 ALA A N 1
ATOM 1221 C CA . ALA A 1 164 ? -7.508 24.156 29.766 1 97.06 164 ALA A CA 1
ATOM 1222 C C . ALA A 1 164 ? -6.328 23.875 28.844 1 97.06 164 ALA A C 1
ATOM 1224 O O . ALA A 1 164 ? -5.168 24 29.25 1 97.06 164 ALA A O 1
ATOM 1225 N N . ARG A 1 165 ? -6.574 23.469 27.625 1 96.38 165 ARG A N 1
ATOM 1226 C CA . ARG A 1 165 ? -5.527 23.25 26.625 1 96.38 165 ARG A CA 1
ATOM 1227 C C . ARG A 1 165 ? -4.77 24.531 26.328 1 96.38 165 ARG A C 1
ATOM 1229 O O . ARG A 1 165 ? -3.549 24.516 26.172 1 96.38 165 ARG A O 1
ATOM 1236 N N . ALA A 1 166 ? -5.469 25.625 26.234 1 98.06 166 ALA A N 1
ATOM 1237 C CA . ALA A 1 166 ? -4.844 26.922 25.984 1 98.06 166 ALA A CA 1
ATOM 1238 C C . ALA A 1 166 ? -3.891 27.297 27.125 1 98.06 166 ALA A C 1
ATOM 1240 O O . ALA A 1 166 ? -2.779 27.766 26.875 1 98.06 166 ALA A O 1
ATOM 1241 N N . GLU A 1 167 ? -4.371 27.047 28.297 1 98.44 167 GLU A N 1
ATOM 1242 C CA . GLU A 1 167 ? -3.531 27.328 29.469 1 98.44 167 GLU A CA 1
ATOM 1243 C C . GLU A 1 167 ? -2.279 26.453 29.469 1 98.44 167 GLU A C 1
ATOM 1245 O O . GLU A 1 167 ? -1.184 26.922 29.766 1 98.44 167 GLU A O 1
ATOM 1250 N N . SER A 1 168 ? -2.459 25.219 29.172 1 98.12 168 SER A N 1
ATOM 1251 C CA . SER A 1 168 ? -1.324 24.312 29.094 1 98.12 168 SER A CA 1
ATOM 1252 C C . SER A 1 168 ? -0.333 24.75 28.016 1 98.12 168 SER A C 1
ATOM 1254 O O . SER A 1 168 ? 0.881 24.688 28.219 1 98.12 168 SER A O 1
ATOM 1256 N N . THR A 1 169 ? -0.842 25.156 26.875 1 98.38 169 THR A N 1
ATOM 1257 C CA . THR A 1 169 ? 0.002 25.656 25.797 1 98.38 169 THR A CA 1
ATOM 1258 C C . THR A 1 169 ? 0.811 26.875 26.25 1 98.38 169 THR A C 1
ATOM 1260 O O . THR A 1 169 ? 2.016 26.953 26 1 98.38 169 THR A O 1
ATOM 1263 N N . LYS A 1 170 ? 0.144 27.781 26.906 1 98.75 170 LYS A N 1
ATOM 1264 C CA . LYS A 1 170 ? 0.817 28.938 27.469 1 98.75 170 LYS A CA 1
ATOM 1265 C C . LYS A 1 170 ? 1.98 28.531 28.359 1 98.75 170 LYS A C 1
ATOM 1267 O O . LYS A 1 170 ? 3.086 29.062 28.234 1 98.75 170 LYS A O 1
ATOM 1272 N N . GLU A 1 171 ? 1.712 27.609 29.234 1 98.56 171 GLU A N 1
ATOM 1273 C CA . GLU A 1 171 ? 2.732 27.172 30.188 1 98.56 171 GLU A CA 1
ATOM 1274 C C . GLU A 1 171 ? 3.914 26.531 29.453 1 98.56 171 GLU A C 1
ATOM 1276 O O . GLU A 1 171 ? 5.07 26.797 29.781 1 98.56 171 GLU A O 1
ATOM 1281 N N . LYS A 1 172 ? 3.672 25.703 28.531 1 98.56 172 LYS A N 1
ATOM 1282 C CA . LYS A 1 172 ? 4.723 25.016 27.766 1 98.56 172 LYS A CA 1
ATOM 1283 C C . LYS A 1 172 ? 5.559 26.016 26.984 1 98.56 172 LYS A C 1
ATOM 1285 O O . LYS A 1 172 ? 6.785 25.906 26.922 1 98.56 172 LYS A O 1
ATOM 1290 N N . LEU A 1 173 ? 4.887 26.984 26.391 1 98.62 173 LEU A N 1
ATOM 1291 C CA . LEU A 1 173 ? 5.586 27.953 25.547 1 98.62 173 LEU A CA 1
ATOM 1292 C C . LEU A 1 173 ? 6.395 28.922 26.406 1 98.62 173 LEU A C 1
ATOM 1294 O O . LEU A 1 173 ? 7.426 29.438 25.969 1 98.62 173 LEU A O 1
ATOM 1298 N N . ALA A 1 174 ? 5.887 29.188 27.641 1 97.88 174 ALA A N 1
ATOM 1299 C CA . ALA A 1 174 ? 6.664 30.031 28.547 1 97.88 174 ALA A CA 1
ATOM 1300 C C . ALA A 1 174 ? 8.047 29.422 28.797 1 97.88 174 ALA A C 1
ATOM 1302 O O . ALA A 1 174 ? 9.023 30.156 28.969 1 97.88 174 ALA A O 1
ATOM 1303 N N . THR A 1 175 ? 8.117 28.125 28.781 1 97.75 175 THR A N 1
ATOM 1304 C CA . THR A 1 175 ? 9.359 27.406 29.047 1 97.75 175 THR A CA 1
ATOM 1305 C C . THR A 1 175 ? 10.164 27.234 27.75 1 97.75 175 THR A C 1
ATOM 1307 O O . THR A 1 175 ? 11.375 27.484 27.734 1 97.75 175 THR A O 1
ATOM 1310 N N . ARG A 1 176 ? 9.562 26.938 26.672 1 98.06 176 ARG A N 1
ATOM 1311 C CA . ARG A 1 176 ? 10.242 26.516 25.438 1 98.06 176 ARG A CA 1
ATOM 1312 C C . ARG A 1 176 ? 10.555 27.719 24.547 1 98.06 176 ARG A C 1
ATOM 1314 O O . ARG A 1 176 ? 11.492 27.672 23.75 1 98.06 176 ARG A O 1
ATOM 1321 N N . CYS A 1 177 ? 9.703 28.734 24.688 1 98.25 177 CYS A N 1
ATOM 1322 C CA . CYS A 1 177 ? 9.852 29.969 23.906 1 98.25 177 CYS A CA 1
ATOM 1323 C C . CYS A 1 177 ? 9.688 31.203 24.797 1 98.25 177 CYS A C 1
ATOM 1325 O O . CYS A 1 177 ? 8.789 32 24.578 1 98.25 177 CYS A O 1
ATOM 1327 N N . PRO A 1 178 ? 10.586 31.438 25.656 1 98.06 178 PRO A N 1
ATOM 1328 C CA . PRO A 1 178 ? 10.414 32.5 26.641 1 98.06 178 PRO A CA 1
ATOM 1329 C C . PRO A 1 178 ? 10.391 33.906 26 1 98.06 178 PRO A C 1
ATOM 1331 O O . PRO A 1 178 ? 9.93 34.844 26.625 1 98.06 178 PRO A O 1
ATOM 1334 N N . GLU A 1 179 ? 10.859 34.031 24.812 1 98.25 179 GLU A N 1
ATOM 1335 C CA . GLU A 1 179 ? 10.906 35.344 24.156 1 98.25 179 GLU A CA 1
ATOM 1336 C C . GLU A 1 179 ? 9.531 35.719 23.609 1 98.25 179 GLU A C 1
ATOM 1338 O O . GLU A 1 179 ? 9.305 36.875 23.25 1 98.25 179 GLU A O 1
ATOM 1343 N N . CYS A 1 180 ? 8.617 34.781 23.547 1 98.75 180 CYS A N 1
ATOM 1344 C CA . CYS A 1 180 ? 7.254 35.031 23.094 1 98.75 180 CYS A CA 1
ATOM 1345 C C . CYS A 1 180 ? 6.305 35.156 24.281 1 98.75 180 CYS A C 1
ATOM 1347 O O . CYS A 1 180 ? 6.109 34.188 25.031 1 98.75 180 CYS A O 1
ATOM 1349 N N . LYS A 1 181 ? 5.723 36.312 24.438 1 98.81 181 LYS A N 1
ATOM 1350 C CA . LYS A 1 181 ? 4.699 36.469 25.469 1 98.81 181 LYS A CA 1
ATOM 1351 C C . LYS A 1 181 ? 3.398 35.781 25.062 1 98.81 181 LYS A C 1
ATOM 1353 O O . LYS A 1 181 ? 2.848 36.062 24 1 98.81 181 LYS A O 1
ATOM 1358 N N . VAL A 1 182 ? 2.955 34.812 25.891 1 98.88 182 VAL A N 1
ATOM 1359 C CA . VAL A 1 182 ? 1.714 34.094 25.594 1 98.88 182 VAL A CA 1
ATOM 1360 C C . VAL A 1 182 ? 0.677 34.406 26.672 1 98.88 182 VAL A C 1
ATOM 1362 O O . VAL A 1 182 ? 0.974 34.312 27.875 1 98.88 182 VAL A O 1
ATOM 1365 N N . THR A 1 183 ? -0.517 34.781 26.312 1 98.81 183 THR A N 1
ATOM 1366 C CA . THR A 1 183 ? -1.618 35 27.234 1 98.81 183 THR A CA 1
ATOM 1367 C C . THR A 1 183 ? -2.852 34.219 26.812 1 98.81 183 THR A C 1
ATOM 1369 O O . THR A 1 183 ? -2.975 33.812 25.656 1 98.81 183 THR A O 1
ATOM 1372 N N . VAL A 1 184 ? -3.66 33.844 27.766 1 98.81 184 VAL A N 1
ATOM 1373 C CA . VAL A 1 184 ? -4.922 33.156 27.516 1 98.81 184 VAL A CA 1
ATOM 1374 C C . VAL A 1 184 ? -6.066 33.938 28.172 1 98.81 184 VAL A C 1
ATOM 1376 O O . VAL A 1 184 ? -5.996 34.281 29.359 1 98.81 184 VAL A O 1
ATOM 1379 N N . GLU A 1 185 ? -7.031 34.312 27.375 1 98.56 185 GLU A N 1
ATOM 1380 C CA . GLU A 1 185 ? -8.195 35.031 27.859 1 98.56 185 GLU A CA 1
ATOM 1381 C C . GLU A 1 185 ? -9.492 34.438 27.328 1 98.56 185 GLU A C 1
ATOM 1383 O O . GLU A 1 185 ? -9.477 33.688 26.359 1 98.56 185 GLU A O 1
ATOM 1388 N N . HIS A 1 186 ? -10.609 34.75 28 1 98.38 186 HIS A N 1
ATOM 1389 C CA . HIS A 1 186 ? -11.914 34.281 27.531 1 98.38 186 HIS A CA 1
ATOM 1390 C C . HIS A 1 186 ? -12.391 35.094 26.344 1 98.38 186 HIS A C 1
ATOM 1392 O O . HIS A 1 186 ? -12.328 36.344 26.359 1 98.38 186 HIS A O 1
ATOM 1398 N N . LEU A 1 187 ? -12.82 34.375 25.359 1 98.31 187 LEU A N 1
ATOM 1399 C CA . LEU A 1 187 ? -13.328 35 24.156 1 98.31 187 LEU A CA 1
ATOM 1400 C C . LEU A 1 187 ? -14.539 35.875 24.469 1 98.31 187 LEU A C 1
ATOM 1402 O O . LEU A 1 187 ? -14.797 36.875 23.781 1 98.31 187 LEU A O 1
ATOM 1406 N N . GLU A 1 188 ? -15.219 35.625 25.562 1 97.31 188 GLU A N 1
ATOM 1407 C CA . GLU A 1 188 ? -16.406 36.344 26 1 97.31 188 GLU A CA 1
ATOM 1408 C C . GLU A 1 188 ? -16.047 37.719 26.547 1 97.31 188 GLU A C 1
ATOM 1410 O O . GLU A 1 188 ? -16.906 38.594 26.656 1 97.31 188 GLU A O 1
ATOM 1415 N N . ASP A 1 189 ? -14.852 37.844 26.953 1 97.94 189 ASP A N 1
ATOM 1416 C CA . ASP A 1 189 ? -14.391 39.156 27.438 1 97.94 189 ASP A CA 1
ATOM 1417 C C . ASP A 1 189 ? -14.109 40.094 26.281 1 97.94 189 ASP A C 1
ATOM 1419 O O . ASP A 1 189 ? -12.961 40.281 25.875 1 97.94 189 ASP A O 1
ATOM 1423 N N . LYS A 1 190 ? -15.109 40.812 25.875 1 97.31 190 LYS A N 1
ATOM 1424 C CA . LYS A 1 190 ? -15.062 41.625 24.672 1 97.31 190 LYS A CA 1
ATOM 1425 C C . LYS A 1 190 ? -14.078 42.781 24.844 1 97.31 190 LYS A C 1
ATOM 1427 O O . LYS A 1 190 ? -13.445 43.219 23.875 1 97.31 190 LYS A O 1
ATOM 1432 N N . GLU A 1 191 ? -13.969 43.25 26.031 1 98.06 191 GLU A N 1
ATOM 1433 C CA . GLU A 1 191 ? -13.023 44.344 26.297 1 98.06 191 GLU A CA 1
ATOM 1434 C C . GLU A 1 191 ? -11.586 43.844 26.141 1 98.06 191 GLU A C 1
ATOM 1436 O O . GLU A 1 191 ? -10.766 44.531 25.516 1 98.06 191 GLU A O 1
ATOM 1441 N N . ALA A 1 192 ? -11.32 42.75 26.688 1 98.38 192 ALA A N 1
ATOM 1442 C CA . ALA A 1 192 ? -9.984 42.156 26.562 1 98.38 192 ALA A CA 1
ATOM 1443 C C . ALA A 1 192 ? -9.656 41.844 25.109 1 98.38 192 ALA A C 1
ATOM 1445 O O . ALA A 1 192 ? -8.531 42.062 24.656 1 98.38 192 ALA A O 1
ATOM 1446 N N . LEU A 1 193 ? -10.648 41.344 24.438 1 98.69 193 LEU A N 1
ATOM 1447 C CA . LEU A 1 193 ? -10.453 41 23.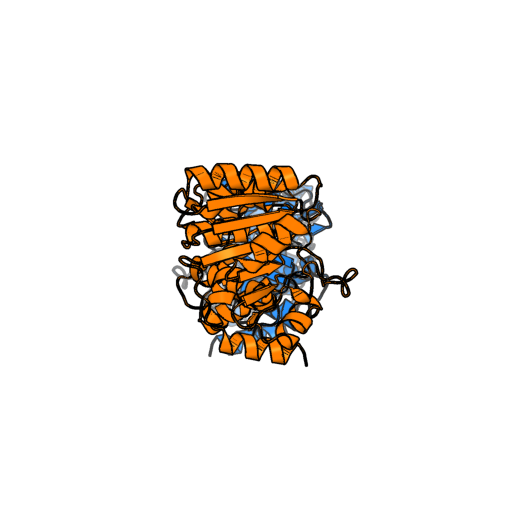031 1 98.69 193 LEU A CA 1
ATOM 1448 C C . LEU A 1 193 ? -10.18 42.25 22.203 1 98.69 193 LEU A C 1
ATOM 1450 O O . LEU A 1 193 ? -9.266 42.281 21.375 1 98.69 193 LEU A O 1
ATOM 1454 N N . ALA A 1 194 ? -10.945 43.281 22.438 1 98.62 194 ALA A N 1
ATOM 1455 C CA . ALA A 1 194 ? -10.766 44.531 21.719 1 98.62 194 ALA A CA 1
ATOM 1456 C C . ALA A 1 194 ? -9.375 45.125 21.969 1 98.62 194 ALA A C 1
ATOM 1458 O O . ALA A 1 194 ? -8.711 45.594 21.047 1 98.62 194 ALA A O 1
ATOM 1459 N N . ALA A 1 195 ? -8.984 45.094 23.219 1 98.69 195 ALA A N 1
ATOM 1460 C CA . ALA A 1 195 ? -7.668 45.625 23.594 1 98.69 195 ALA A CA 1
ATOM 1461 C C . ALA A 1 195 ? -6.559 44.844 22.891 1 98.69 195 ALA A C 1
ATOM 1463 O O . ALA A 1 195 ? -5.598 45.438 22.391 1 98.69 195 ALA A O 1
ATOM 1464 N N . ALA A 1 196 ? -6.688 43.594 22.828 1 98.69 196 ALA A N 1
ATOM 1465 C CA . ALA A 1 196 ? -5.684 42.719 22.203 1 98.69 196 ALA A CA 1
ATOM 1466 C C . ALA A 1 196 ? -5.625 42.969 20.703 1 98.69 196 ALA A C 1
ATOM 1468 O O . ALA A 1 196 ? -4.539 43.094 20.125 1 98.69 196 ALA A O 1
ATOM 1469 N N . VAL A 1 197 ? -6.762 43 20.062 1 98.75 197 VAL A N 1
ATOM 1470 C CA . VAL A 1 197 ? -6.832 43.188 18.609 1 98.75 197 VAL A CA 1
ATOM 1471 C C . VAL A 1 197 ? -6.27 44.562 18.234 1 98.75 197 VAL A C 1
ATOM 1473 O O . VAL A 1 197 ? -5.535 44.719 17.266 1 98.75 197 VAL A O 1
ATOM 1476 N N . ASN A 1 198 ? -6.602 45.562 19.094 1 98.38 198 ASN A N 1
ATOM 1477 C CA . ASN A 1 198 ? -6.125 46.906 18.844 1 98.38 198 ASN A CA 1
ATOM 1478 C C . ASN A 1 198 ? -4.602 47 18.906 1 98.38 198 ASN A C 1
ATOM 1480 O O . ASN A 1 198 ? -3.996 47.844 18.25 1 98.38 198 ASN A O 1
ATOM 1484 N N . ASN A 1 199 ? -4.004 46.125 19.609 1 97.88 199 ASN A N 1
ATOM 1485 C CA . ASN A 1 199 ? -2.557 46.125 19.781 1 97.88 199 ASN A CA 1
ATOM 1486 C C . ASN A 1 199 ? -1.878 45.062 18.938 1 97.88 199 ASN A C 1
ATOM 1488 O O . ASN A 1 199 ? -0.663 44.875 19.016 1 97.88 199 ASN A O 1
ATOM 1492 N N . ALA A 1 200 ? -2.604 44.344 18.109 1 98.69 200 ALA A N 1
ATOM 1493 C CA . ALA A 1 200 ? -2.064 43.219 17.375 1 98.69 200 ALA A CA 1
ATOM 1494 C C . ALA A 1 200 ? -1.653 43.594 15.961 1 98.69 200 ALA A C 1
ATOM 1496 O O . ALA A 1 200 ? -2.174 44.562 15.406 1 98.69 200 ALA A O 1
ATOM 1497 N N . ASP A 1 201 ? -0.716 42.875 15.383 1 98.88 201 ASP A N 1
ATOM 1498 C CA . ASP A 1 201 ? -0.372 42.969 13.969 1 98.88 201 ASP A CA 1
ATOM 1499 C C . ASP A 1 201 ? -1.204 42 13.141 1 98.88 201 ASP A C 1
ATOM 1501 O O . ASP A 1 201 ? -1.511 42.25 11.977 1 98.88 201 ASP A O 1
ATOM 1505 N N . ILE A 1 202 ? -1.534 40.844 13.727 1 98.94 202 ILE A N 1
ATOM 1506 C CA . ILE A 1 202 ? -2.219 39.75 13.039 1 98.94 202 ILE A CA 1
ATOM 1507 C C . ILE A 1 202 ? -3.326 39.188 13.93 1 98.94 202 ILE A C 1
ATOM 1509 O O . ILE A 1 202 ? -3.125 39 15.125 1 98.94 202 ILE A O 1
ATOM 1513 N N . VAL A 1 203 ? -4.488 38.969 13.375 1 98.88 203 VAL A N 1
ATOM 1514 C CA . VAL A 1 203 ? -5.578 38.25 14.008 1 98.88 203 VAL A CA 1
ATOM 1515 C C . VAL A 1 203 ? -5.895 36.969 13.203 1 98.88 203 VAL A C 1
ATOM 1517 O O . VAL A 1 203 ? -6.055 37.031 11.984 1 98.88 203 VAL A O 1
ATOM 1520 N N . ILE A 1 204 ? -5.988 35.844 13.945 1 98.88 204 ILE A N 1
ATOM 1521 C CA . ILE A 1 204 ? -6.195 34.562 13.289 1 98.88 204 ILE A CA 1
ATOM 1522 C C . ILE A 1 204 ? -7.434 33.875 13.867 1 98.88 204 ILE A C 1
ATOM 1524 O O . ILE A 1 204 ? -7.504 33.625 15.07 1 98.88 204 ILE A O 1
ATOM 1528 N N . ASN A 1 205 ? -8.367 33.656 13 1 98.75 205 ASN A N 1
ATOM 1529 C CA . ASN A 1 205 ? -9.453 32.75 13.383 1 98.75 205 ASN A CA 1
ATOM 1530 C C . ASN A 1 205 ? -9.062 31.281 13.188 1 98.75 205 ASN A C 1
ATOM 1532 O O . ASN A 1 205 ? -8.914 30.812 12.055 1 98.75 205 ASN A O 1
ATOM 1536 N N . ALA A 1 206 ? -8.891 30.594 14.258 1 98.31 206 ALA A N 1
ATOM 1537 C CA . ALA A 1 206 ? -8.57 29.172 14.219 1 98.31 206 ALA A CA 1
ATOM 1538 C C . ALA A 1 206 ? -9.688 28.344 14.82 1 98.31 206 ALA A C 1
ATOM 1540 O O . ALA A 1 206 ? -9.43 27.312 15.461 1 98.31 206 ALA A O 1
ATOM 1541 N N . THR A 1 207 ? -10.93 28.812 14.719 1 97.44 207 THR A N 1
ATOM 1542 C CA . THR A 1 207 ? -12.141 28.109 15.117 1 97.44 207 THR A CA 1
ATOM 1543 C C . THR A 1 207 ? -12.93 27.672 13.883 1 97.44 207 THR A C 1
ATOM 1545 O O . THR A 1 207 ? -12.484 27.859 12.75 1 97.44 207 THR A O 1
ATOM 1548 N N . ILE A 1 208 ? -14.117 27.125 14.156 1 95.88 208 ILE A N 1
ATOM 1549 C CA . ILE A 1 208 ? -14.961 26.672 13.047 1 95.88 208 ILE A CA 1
ATOM 1550 C C . ILE A 1 208 ? -15.922 27.797 12.656 1 95.88 208 ILE A C 1
ATOM 1552 O O . ILE A 1 208 ? -16.734 27.625 11.742 1 95.88 208 ILE A O 1
ATOM 1556 N N . MET A 1 209 ? -15.883 28.938 13.32 1 97 209 MET A N 1
ATOM 1557 C CA . MET A 1 209 ? -16.766 30.047 12.984 1 97 209 MET A CA 1
ATOM 1558 C C . MET A 1 209 ? -16.469 30.578 11.594 1 97 209 MET A C 1
ATOM 1560 O O . MET A 1 209 ? -15.32 30.875 11.273 1 97 209 MET A O 1
ATOM 1564 N N . GLY A 1 210 ? -17.484 30.688 10.828 1 96.81 210 GLY A N 1
ATOM 1565 C CA . GLY A 1 210 ? -17.359 31.109 9.445 1 96.81 210 GLY A CA 1
ATOM 1566 C C . GLY A 1 210 ? -17.625 30 8.453 1 96.81 210 GLY A C 1
ATOM 1567 O O . GLY A 1 210 ? -17.797 30.25 7.258 1 96.81 210 GLY A O 1
ATOM 1568 N N . MET A 1 211 ? -17.609 28.766 8.977 1 95.94 211 MET A N 1
ATOM 1569 C CA . MET A 1 211 ? -17.969 27.672 8.086 1 95.94 211 MET A CA 1
ATOM 1570 C C . MET A 1 211 ? -19.359 27.156 8.43 1 95.94 211 MET A C 1
ATOM 1572 O O . MET A 1 211 ? -19.953 27.531 9.445 1 95.94 211 MET A O 1
ATOM 1576 N N . LYS A 1 212 ? -19.969 26.297 7.508 1 93.69 212 LYS A N 1
ATOM 1577 C CA . LYS A 1 212 ? -21.266 25.703 7.789 1 93.69 212 LYS A CA 1
ATOM 1578 C C . LYS A 1 212 ? -21.234 24.875 9.07 1 93.69 212 LYS A C 1
ATOM 1580 O O . LYS A 1 212 ? -20.297 24.094 9.281 1 93.69 212 LYS A O 1
ATOM 1585 N N . PRO A 1 213 ? -22.109 25.141 10 1 94.94 213 PRO A N 1
ATOM 1586 C CA . PRO A 1 213 ? -23.344 25.906 9.891 1 94.94 213 PRO A CA 1
ATOM 1587 C C . PRO A 1 213 ? -23.234 27.312 10.469 1 94.94 213 PRO A C 1
ATOM 1589 O O . PRO A 1 213 ? -24.25 27.953 10.742 1 94.94 213 PRO A O 1
ATOM 1592 N N . HIS A 1 214 ? -22.062 27.75 10.719 1 96.56 214 HIS A N 1
ATOM 1593 C CA . HIS A 1 214 ? -21.828 29.047 11.336 1 96.56 214 HIS A CA 1
ATOM 1594 C C . HIS A 1 214 ? -21.328 30.062 10.32 1 96.56 214 HIS A C 1
ATOM 1596 O O . HIS A 1 214 ? -20.438 30.875 10.617 1 96.56 214 HIS A O 1
ATOM 1602 N N . GLU A 1 215 ? -21.766 30.062 9.125 1 95.19 215 GLU A N 1
ATOM 1603 C CA . GLU A 1 215 ? -21.219 30.859 8.031 1 95.19 215 GLU A CA 1
ATOM 1604 C C . GLU A 1 215 ? -21.406 32.344 8.297 1 95.19 215 GLU A C 1
ATOM 1606 O O . GLU A 1 215 ? -20.641 33.188 7.801 1 95.19 215 GLU A O 1
ATOM 1611 N N . ASP A 1 216 ? -22.359 32.75 9.133 1 94.75 216 ASP A N 1
ATOM 1612 C CA . ASP A 1 216 ? -22.688 34.156 9.344 1 94.75 216 ASP A CA 1
ATOM 1613 C C . ASP A 1 216 ? -22.078 34.688 10.648 1 94.75 216 ASP A C 1
ATOM 1615 O O . ASP A 1 216 ? -22.406 35.781 11.102 1 94.75 216 ASP A O 1
ATOM 1619 N N . VAL A 1 217 ? -21.188 33.906 11.164 1 95.75 217 VAL A N 1
ATOM 1620 C CA . VAL A 1 217 ? -20.609 34.281 12.453 1 95.75 217 VAL A CA 1
ATOM 1621 C C . VAL A 1 217 ? -19.203 34.844 12.25 1 95.75 217 VAL A C 1
ATOM 1623 O O . VAL A 1 217 ? -18.391 34.281 11.508 1 95.75 217 VAL A O 1
ATOM 1626 N N . THR A 1 218 ? -18.953 35.969 12.82 1 95.62 218 THR A N 1
ATOM 1627 C CA . THR A 1 218 ? -17.625 36.562 12.945 1 95.62 218 THR A CA 1
ATOM 1628 C C . THR A 1 218 ? -17.281 36.844 14.406 1 95.62 218 THR A C 1
ATOM 1630 O O . THR A 1 218 ? -18.156 37.25 15.18 1 95.62 218 THR A O 1
ATOM 1633 N N . LEU A 1 219 ? -16.141 36.594 14.781 1 95.44 219 LEU A N 1
ATOM 1634 C CA . LEU A 1 219 ? -15.781 36.656 16.188 1 95.44 219 LEU A CA 1
ATOM 1635 C C . LEU A 1 219 ? -15.219 38.031 16.562 1 95.44 219 LEU A C 1
ATOM 1637 O O . LEU A 1 219 ? -15.109 38.344 17.75 1 95.44 219 LEU A O 1
ATOM 1641 N N . ILE A 1 220 ? -14.852 38.75 15.57 1 95.44 220 ILE A N 1
ATOM 1642 C CA . ILE A 1 220 ? -14.266 40.062 15.773 1 95.44 220 ILE A CA 1
ATOM 1643 C C . ILE A 1 220 ? -15.258 41.156 15.328 1 95.44 220 ILE A C 1
ATOM 1645 O O . ILE A 1 220 ? -15.812 41.062 14.227 1 95.44 220 ILE A O 1
ATOM 1649 N N . ASP A 1 221 ? -15.477 42.125 16.188 1 96.44 221 ASP A N 1
ATOM 1650 C CA . ASP A 1 221 ? -16.312 43.281 15.797 1 96.44 221 ASP A CA 1
ATOM 1651 C C . ASP A 1 221 ? -15.695 44.031 14.625 1 96.44 221 ASP A C 1
ATOM 1653 O O . ASP A 1 221 ? -14.492 44.312 14.617 1 96.44 221 ASP A O 1
ATOM 1657 N N . LYS A 1 222 ? -16.484 44.375 13.742 1 96.38 222 LYS A N 1
ATOM 1658 C CA . LYS A 1 222 ? -16.047 45.031 12.516 1 96.38 222 LYS A CA 1
ATOM 1659 C C . LYS A 1 222 ? -15.289 46.312 12.828 1 96.38 222 LYS A C 1
ATOM 1661 O O . LYS A 1 222 ? -14.391 46.719 12.078 1 96.38 222 LYS A O 1
ATOM 1666 N N . SER A 1 223 ? -15.625 46.906 13.93 1 97.38 223 SER A N 1
ATOM 1667 C CA . SER A 1 223 ? -15.039 48.188 14.297 1 97.38 223 SER A CA 1
ATOM 1668 C C . SER A 1 223 ? -13.57 48.031 14.68 1 97.38 223 SER A C 1
ATOM 1670 O O . SER A 1 223 ? -12.844 49.031 14.773 1 97.38 223 SER A O 1
ATOM 1672 N N . LEU A 1 224 ? -13.117 46.844 14.82 1 98.19 224 LEU A N 1
ATOM 1673 C CA . LEU A 1 224 ? -11.758 46.594 15.289 1 98.19 224 LEU A CA 1
ATOM 1674 C C . LEU A 1 224 ? -10.797 46.438 14.109 1 98.19 224 LEU A C 1
ATOM 1676 O O . LEU A 1 224 ? -9.578 46.438 14.289 1 98.19 224 LEU A O 1
ATOM 1680 N N . PHE A 1 225 ? -11.391 46.281 12.938 1 98.25 225 PHE A N 1
ATOM 1681 C CA . PHE A 1 225 ? -10.547 46.156 11.758 1 98.25 225 PHE A CA 1
ATOM 1682 C C . PHE A 1 225 ? -9.906 47.469 11.391 1 98.25 225 PHE A C 1
ATOM 1684 O O . PHE A 1 225 ? -10.547 48.531 11.477 1 98.25 225 PHE A O 1
ATOM 1691 N N . ARG A 1 226 ? -8.711 47.5 11.039 1 96.75 226 ARG A N 1
ATOM 1692 C CA . ARG A 1 226 ? -7.977 48.656 10.594 1 96.75 226 ARG A CA 1
ATOM 1693 C C . ARG A 1 226 ? -7.016 48.312 9.469 1 96.75 226 ARG A C 1
ATOM 1695 O O . ARG A 1 226 ? -6.57 47.188 9.344 1 96.75 226 ARG A O 1
ATOM 1702 N N . LYS A 1 227 ? -6.516 49.25 8.742 1 97.31 227 LYS A N 1
ATOM 1703 C CA . LYS A 1 227 ? -5.797 49.062 7.48 1 97.31 227 LYS A CA 1
ATOM 1704 C C . LYS A 1 227 ? -4.469 48.344 7.699 1 97.31 227 LYS A C 1
ATOM 1706 O O . LYS A 1 227 ? -3.982 47.656 6.809 1 97.31 227 LYS A O 1
ATOM 1711 N N . ASP A 1 228 ? -3.879 48.5 8.875 1 97.69 228 ASP A N 1
ATOM 1712 C CA . ASP A 1 228 ? -2.555 47.938 9.102 1 97.69 228 ASP A CA 1
ATOM 1713 C C . ASP A 1 228 ? -2.654 46.562 9.766 1 97.69 228 ASP A C 1
ATOM 1715 O O . ASP A 1 228 ? -1.638 45.969 10.125 1 97.69 228 ASP A O 1
ATOM 1719 N N . LEU A 1 229 ? -3.859 46.031 9.93 1 98.69 229 LEU A N 1
ATOM 1720 C CA . LEU A 1 229 ? -4.086 44.75 10.562 1 98.69 229 LEU A CA 1
ATOM 1721 C C . LEU A 1 229 ? -4.133 43.625 9.516 1 98.69 229 LEU A C 1
ATOM 1723 O O . LEU A 1 229 ? -4.773 43.781 8.469 1 98.69 229 LEU A O 1
ATOM 1727 N N . VAL A 1 230 ? -3.396 42.531 9.75 1 98.88 230 VAL A N 1
ATOM 1728 C CA . VAL A 1 230 ? -3.543 41.312 8.961 1 98.88 230 VAL A CA 1
ATOM 1729 C C . VAL A 1 230 ? -4.598 40.406 9.594 1 98.88 230 VAL A C 1
ATOM 1731 O O . VAL A 1 230 ? -4.574 40.188 10.797 1 98.88 230 VAL A O 1
ATOM 1734 N N . VAL A 1 231 ? -5.559 40 8.781 1 98.81 231 VAL A N 1
ATOM 1735 C CA . VAL A 1 231 ? -6.609 39.094 9.25 1 98.81 231 VAL A CA 1
ATOM 1736 C C . VAL A 1 231 ? -6.531 37.781 8.477 1 98.81 231 VAL A C 1
ATOM 1738 O O . VAL A 1 231 ? -6.562 37.75 7.246 1 98.81 231 VAL A O 1
ATOM 1741 N N . ALA A 1 232 ? -6.363 36.688 9.219 1 98.69 232 ALA A N 1
ATOM 1742 C CA . ALA A 1 232 ? -6.242 35.375 8.578 1 98.69 232 ALA A CA 1
ATOM 1743 C C . ALA A 1 232 ? -7.258 34.375 9.141 1 98.69 232 ALA A C 1
ATOM 1745 O O . ALA A 1 232 ? -7.719 34.531 10.273 1 98.69 232 ALA A O 1
ATOM 1746 N N . ASP A 1 233 ? -7.602 33.438 8.336 1 98.5 233 ASP A N 1
ATOM 1747 C CA . ASP A 1 233 ? -8.633 32.469 8.688 1 98.5 233 ASP A CA 1
ATOM 1748 C C . ASP A 1 233 ? -8.18 31.047 8.352 1 98.5 233 ASP A C 1
ATOM 1750 O O . ASP A 1 233 ? -7.504 30.812 7.348 1 98.5 233 ASP A O 1
ATOM 1754 N N . THR A 1 234 ? -8.516 30.047 9.227 1 97.88 234 THR A N 1
ATOM 1755 C CA . THR A 1 234 ? -8.234 28.641 8.914 1 97.88 234 THR A CA 1
ATOM 1756 C C . THR A 1 234 ? -9.375 28.031 8.102 1 97.88 234 THR A C 1
ATOM 1758 O O . THR A 1 234 ? -9.203 27 7.445 1 97.88 234 THR A O 1
ATOM 1761 N N . VAL A 1 235 ? -10.578 28.641 8.203 1 96.94 235 VAL A N 1
ATOM 1762 C CA . VAL A 1 235 ? -11.734 28.172 7.438 1 96.94 235 VAL A CA 1
ATOM 1763 C C . VAL A 1 235 ? -11.516 28.438 5.953 1 96.94 235 VAL A C 1
ATOM 1765 O O . VAL A 1 235 ? -11.078 29.531 5.57 1 96.94 235 VAL A O 1
ATOM 1768 N N . TYR A 1 236 ? -11.773 27.453 5.168 1 94.62 236 TYR A N 1
ATOM 1769 C CA . TYR A 1 236 ? -11.531 27.625 3.74 1 94.62 236 TYR A CA 1
ATOM 1770 C C . TYR A 1 236 ? -12.773 27.281 2.932 1 94.62 236 TYR A C 1
ATOM 1772 O O . TYR A 1 236 ? -12.773 27.375 1.703 1 94.62 236 TYR A O 1
ATOM 1780 N N . ASN A 1 237 ? -13.773 26.828 3.617 1 93.38 237 ASN A N 1
ATOM 1781 C CA . ASN A 1 237 ? -15.094 26.641 3.018 1 93.38 237 ASN A CA 1
ATOM 1782 C C . ASN A 1 237 ? -16.188 27.328 3.832 1 93.38 237 ASN A C 1
ATOM 1784 O O . ASN A 1 237 ? -16.625 26.812 4.859 1 93.38 237 ASN A O 1
ATOM 1788 N N . PRO A 1 238 ? -16.641 28.406 3.367 1 95.19 238 PRO A N 1
ATOM 1789 C CA . PRO A 1 238 ? -16.422 29.078 2.086 1 95.19 238 PRO A CA 1
ATOM 1790 C C . PRO A 1 238 ? -15 29.641 1.962 1 95.19 238 PRO A C 1
ATOM 1792 O O . PRO A 1 238 ? -14.297 29.781 2.963 1 95.19 238 PRO A O 1
ATOM 1795 N N . GLU A 1 239 ? -14.641 29.969 0.764 1 93.69 239 GLU A N 1
ATOM 1796 C CA . GLU A 1 239 ? -13.312 30.531 0.494 1 93.69 239 GLU A CA 1
ATOM 1797 C C . GLU A 1 239 ? -13.102 31.844 1.237 1 93.69 239 GLU A C 1
ATOM 1799 O O . GLU A 1 239 ? -12.008 32.094 1.753 1 93.69 239 GLU A O 1
ATOM 1804 N N . LYS A 1 240 ? -14.164 32.688 1.174 1 96.94 240 LYS A N 1
ATOM 1805 C CA . LYS A 1 240 ? -14.156 33.906 1.953 1 96.94 240 LYS A CA 1
ATOM 1806 C C . LYS A 1 240 ? -15.234 33.906 3.035 1 96.94 240 LYS A C 1
ATOM 1808 O O . LYS A 1 240 ? -16.422 33.969 2.73 1 96.94 240 LYS A O 1
ATOM 1813 N N . THR A 1 241 ? -14.828 33.812 4.25 1 97.88 241 THR A N 1
ATOM 1814 C CA . THR A 1 241 ? -15.75 33.844 5.383 1 97.88 241 THR A CA 1
ATOM 1815 C C . THR A 1 241 ? -16.234 35.281 5.633 1 97.88 241 THR A C 1
ATOM 1817 O O . THR A 1 241 ? -15.711 36.219 5.055 1 97.88 241 THR A O 1
ATOM 1820 N N . LYS A 1 242 ? -17.203 35.375 6.473 1 97.75 242 LYS A N 1
ATOM 1821 C CA . LYS A 1 242 ? -17.688 36.719 6.844 1 97.75 242 LYS A CA 1
ATOM 1822 C C . LYS A 1 242 ? -16.578 37.562 7.426 1 97.75 242 LYS A C 1
ATOM 1824 O O . LYS A 1 242 ? -16.469 38.75 7.121 1 97.75 242 LYS A O 1
ATOM 1829 N N . MET A 1 243 ? -15.727 37 8.273 1 98.06 243 MET A N 1
ATOM 1830 C CA . MET A 1 243 ? -14.617 37.75 8.867 1 98.06 243 MET A CA 1
ATOM 1831 C C . MET A 1 243 ? -13.672 38.281 7.797 1 98.06 243 MET A C 1
ATOM 1833 O O . MET A 1 243 ? -13.242 39.438 7.852 1 98.06 243 MET A O 1
ATOM 1837 N N . ILE A 1 244 ? -13.344 37.438 6.836 1 98.19 244 ILE A N 1
ATOM 1838 C CA . ILE A 1 244 ? -12.445 37.812 5.75 1 98.19 244 ILE A CA 1
ATOM 1839 C C . ILE A 1 244 ? -13.062 38.938 4.934 1 98.19 244 ILE A C 1
ATOM 1841 O O . ILE A 1 244 ? -12.398 39.938 4.633 1 98.19 244 ILE A O 1
ATOM 1845 N N . LEU A 1 245 ? -14.336 38.781 4.637 1 98 245 LEU A N 1
ATOM 1846 C CA . LEU A 1 245 ? -15.031 39.781 3.852 1 98 245 LEU A CA 1
ATOM 1847 C C . LEU A 1 245 ? -15.055 41.125 4.586 1 98 245 LEU A C 1
ATOM 1849 O O . LEU A 1 245 ? -14.781 42.188 3.992 1 98 245 LEU A O 1
ATOM 1853 N N . GLU A 1 246 ? -15.414 41.125 5.816 1 98.12 246 GLU A N 1
ATOM 1854 C CA . GLU A 1 246 ? -15.469 42.344 6.621 1 98.12 246 GLU A CA 1
ATOM 1855 C C . GLU A 1 246 ? -14.086 42.969 6.762 1 98.12 246 GLU A C 1
ATOM 1857 O O . GLU A 1 246 ? -13.953 44.219 6.723 1 98.12 246 GLU A O 1
ATOM 1862 N N . ALA A 1 247 ? -13.086 42.156 6.957 1 98.38 247 ALA A N 1
ATOM 1863 C CA . ALA A 1 247 ? -11.711 42.656 7.047 1 98.38 247 ALA A CA 1
ATOM 1864 C C . ALA A 1 247 ? -11.289 43.344 5.75 1 98.38 247 ALA A C 1
ATOM 1866 O O . ALA A 1 247 ? -10.695 44.438 5.777 1 98.38 247 ALA A O 1
ATOM 1867 N N . GLU A 1 248 ? -11.602 42.719 4.66 1 98.19 248 GLU A N 1
ATOM 1868 C CA . GLU A 1 248 ? -11.305 43.312 3.359 1 98.19 248 GLU A CA 1
ATOM 1869 C C . GLU A 1 248 ? -12 44.656 3.188 1 98.19 248 GLU A C 1
ATOM 1871 O O . GLU A 1 248 ? -11.398 45.594 2.701 1 98.19 248 GLU A O 1
ATOM 1876 N N . GLU A 1 249 ? -13.266 44.594 3.531 1 97.69 249 GLU A N 1
ATOM 1877 C CA . GLU A 1 249 ? -14.055 45.812 3.426 1 97.69 249 GLU A CA 1
ATOM 1878 C C . GLU A 1 249 ? -13.422 46.969 4.227 1 97.69 249 GLU A C 1
ATOM 1880 O O . GLU A 1 249 ? -13.484 48.125 3.82 1 97.69 249 GLU A O 1
ATOM 1885 N N . ALA A 1 250 ? -12.836 46.656 5.316 1 97.81 250 ALA A N 1
ATOM 1886 C CA . ALA A 1 250 ? -12.234 47.656 6.211 1 97.81 250 ALA A CA 1
ATOM 1887 C C . ALA A 1 250 ? -10.828 48.031 5.746 1 97.81 250 ALA A C 1
ATOM 1889 O O . ALA A 1 250 ? -10.18 48.875 6.34 1 97.81 250 ALA A O 1
ATOM 1890 N N . GLY A 1 251 ? -10.32 47.312 4.695 1 98 251 GLY A N 1
ATOM 1891 C CA . GLY A 1 251 ? -9.023 47.625 4.121 1 98 251 GLY A CA 1
ATOM 1892 C C . GLY A 1 251 ? -7.887 46.812 4.703 1 98 251 GLY A C 1
ATOM 1893 O O . GLY A 1 251 ? -6.719 47.062 4.406 1 98 251 GLY A O 1
ATOM 1894 N N . CYS A 1 252 ? -8.156 45.812 5.559 1 98.44 252 CYS A N 1
ATOM 1895 C CA . CYS A 1 252 ? -7.129 44.938 6.09 1 98.44 252 CYS A CA 1
ATOM 1896 C C . CYS A 1 252 ? -6.543 44.062 4.984 1 98.44 252 CYS A C 1
ATOM 1898 O O . CYS A 1 252 ? -7.168 43.844 3.939 1 98.44 252 CYS A O 1
ATOM 1900 N N . GLN A 1 253 ? -5.32 43.625 5.184 1 98.5 253 GLN A N 1
ATOM 1901 C CA . GLN A 1 253 ? -4.871 42.469 4.449 1 98.5 253 GLN A CA 1
ATOM 1902 C C . GLN A 1 253 ? -5.516 41.188 4.996 1 98.5 253 GLN A C 1
ATOM 1904 O O . GLN A 1 253 ? -5.273 40.812 6.141 1 98.5 253 GLN A O 1
ATOM 1909 N N . ALA A 1 254 ? -6.328 40.531 4.168 1 98.38 254 ALA A N 1
ATOM 1910 C CA . ALA A 1 254 ? -7.062 39.344 4.605 1 98.38 254 ALA A CA 1
ATOM 1911 C C . ALA A 1 254 ? -6.59 38.094 3.861 1 98.38 254 ALA A C 1
ATOM 1913 O O . ALA A 1 254 ? -6.391 38.125 2.645 1 98.38 254 ALA A O 1
ATOM 1914 N N . ILE A 1 255 ? -6.285 37.062 4.586 1 98.31 255 ILE A N 1
ATOM 1915 C CA . ILE A 1 255 ? -5.746 35.812 4.039 1 98.31 255 ILE A CA 1
ATOM 1916 C C . ILE A 1 255 ? -6.641 34.656 4.426 1 98.31 255 ILE A C 1
ATOM 1918 O O . ILE A 1 255 ? -6.797 34.344 5.613 1 98.31 255 ILE A O 1
ATOM 1922 N N . GLY A 1 256 ? -7.199 33.938 3.473 1 97.31 256 GLY A N 1
ATOM 1923 C CA . GLY A 1 256 ? -8.102 32.844 3.719 1 97.31 256 GLY A CA 1
ATOM 1924 C C . GLY A 1 256 ? -7.379 31.547 4.094 1 97.31 256 GLY A C 1
ATOM 1925 O O . GLY A 1 256 ? -6.148 31.5 4.082 1 97.31 256 GLY A O 1
ATOM 1926 N N . GLY A 1 257 ? -8.172 30.5 4.359 1 96.69 257 GLY A N 1
ATOM 1927 C CA . GLY A 1 257 ? -7.652 29.281 4.961 1 96.69 257 GLY A CA 1
ATOM 1928 C C . GLY A 1 257 ? -7.195 28.266 3.941 1 96.69 257 GLY A C 1
ATOM 1929 O O . GLY A 1 257 ? -6.527 27.281 4.289 1 96.69 257 GLY A O 1
ATOM 1930 N N . LYS A 1 258 ? -7.426 28.422 2.674 1 94.12 258 LYS A N 1
ATOM 1931 C CA . LYS A 1 258 ? -7.133 27.438 1.638 1 94.12 258 LYS A CA 1
ATOM 1932 C C . LYS A 1 258 ? -5.637 27.156 1.562 1 94.12 258 LYS A C 1
ATOM 1934 O O . LYS A 1 258 ? -5.23 26.016 1.315 1 94.12 258 LYS A O 1
ATOM 1939 N N . GLY A 1 259 ? -4.816 28.109 1.768 1 95.69 259 GLY A N 1
ATOM 1940 C CA . GLY A 1 259 ? -3.373 27.969 1.683 1 95.69 259 GLY A CA 1
ATOM 1941 C C . GLY A 1 259 ? -2.799 27.062 2.75 1 95.69 259 GLY A C 1
ATOM 1942 O O . GLY A 1 259 ? -1.812 26.359 2.514 1 95.69 259 GLY A O 1
ATOM 1943 N N . MET A 1 260 ? -3.389 27.062 3.928 1 95.88 260 MET A N 1
ATOM 1944 C CA . MET A 1 260 ? -2.916 26.203 5.012 1 95.88 260 MET A CA 1
ATOM 1945 C C . MET A 1 260 ? -2.936 24.734 4.594 1 95.88 260 MET A C 1
ATOM 1947 O O . MET A 1 260 ? -1.976 24 4.836 1 95.88 260 MET A O 1
ATOM 1951 N N . LEU A 1 261 ? -4.02 24.328 3.951 1 91.31 261 LEU A N 1
ATOM 1952 C CA . LEU A 1 261 ? -4.164 22.953 3.484 1 91.31 261 LEU A CA 1
ATOM 1953 C C . LEU A 1 261 ? -3.102 22.609 2.443 1 91.31 261 LEU A C 1
ATOM 1955 O O . LEU A 1 261 ? -2.463 21.562 2.518 1 91.31 261 LEU A O 1
ATOM 1959 N N . LEU A 1 262 ? -2.908 23.516 1.52 1 95.62 262 LEU A N 1
ATOM 1960 C CA . LEU A 1 262 ? -1.938 23.312 0.449 1 95.62 262 LEU A CA 1
ATOM 1961 C C . LEU A 1 262 ? -0.52 23.25 1.007 1 95.62 262 LEU A C 1
ATOM 1963 O O . LEU A 1 262 ? 0.215 22.297 0.723 1 95.62 262 LEU A O 1
ATOM 1967 N N . TYR A 1 263 ? -0.185 24.156 1.836 1 97.75 263 TYR A N 1
ATOM 1968 C CA . TYR A 1 263 ? 1.218 24.312 2.207 1 97.75 263 TYR A CA 1
ATOM 1969 C C . TYR A 1 263 ? 1.615 23.281 3.262 1 97.75 263 TYR A C 1
ATOM 1971 O O . TYR A 1 263 ? 2.787 22.906 3.367 1 97.75 263 TYR A O 1
ATOM 1979 N N . GLN A 1 264 ? 0.647 22.859 4.059 1 97.12 264 GLN A N 1
ATOM 1980 C CA . GLN A 1 264 ? 0.976 21.719 4.902 1 97.12 264 GLN A CA 1
ATOM 1981 C C . GLN A 1 264 ? 1.403 20.516 4.059 1 97.12 264 GLN A C 1
ATOM 1983 O O . GLN A 1 264 ? 2.379 19.844 4.387 1 97.12 264 GLN A O 1
ATOM 1988 N N . GLY A 1 265 ? 0.682 20.234 2.953 1 97.75 265 GLY A N 1
ATOM 1989 C CA . GLY A 1 265 ? 1.055 19.172 2.035 1 97.75 265 GLY A CA 1
ATOM 1990 C C . GLY A 1 265 ? 2.396 19.406 1.366 1 97.75 265 GLY A C 1
ATOM 1991 O O . GLY A 1 265 ? 3.182 18.469 1.199 1 97.75 265 GLY A O 1
ATOM 1992 N N . VAL A 1 266 ? 2.627 20.641 0.984 1 98.25 266 VAL A N 1
ATOM 1993 C CA . VAL A 1 266 ? 3.875 21.031 0.337 1 98.25 266 VAL A CA 1
ATOM 1994 C C . VAL A 1 266 ? 5.051 20.734 1.265 1 98.25 266 VAL A C 1
ATOM 1996 O O . VAL A 1 266 ? 6.051 20.156 0.843 1 98.25 266 VAL A O 1
ATOM 1999 N N . VAL A 1 267 ? 4.887 21.094 2.49 1 98.19 267 VAL A N 1
ATOM 2000 C CA . VAL A 1 267 ? 5.941 20.891 3.477 1 98.19 267 VAL A CA 1
ATOM 2001 C C . VAL A 1 267 ? 6.145 19.391 3.717 1 98.19 267 VAL A C 1
ATOM 2003 O O . VAL A 1 267 ? 7.281 18.922 3.785 1 98.19 267 VAL A O 1
ATOM 2006 N N . ASN A 1 268 ? 5.078 18.641 3.859 1 98.62 268 ASN A N 1
ATOM 2007 C CA . ASN A 1 268 ? 5.164 17.203 4.031 1 98.62 268 ASN A CA 1
ATOM 2008 C C . ASN A 1 268 ? 5.949 16.547 2.895 1 98.62 268 ASN A C 1
ATOM 2010 O O . ASN A 1 268 ? 6.805 15.695 3.137 1 98.62 268 ASN A O 1
ATOM 2014 N N . TYR A 1 269 ? 5.629 16.969 1.654 1 98.69 269 TYR A N 1
ATOM 2015 C CA . TYR A 1 269 ? 6.289 16.406 0.481 1 98.69 269 TYR A CA 1
ATOM 2016 C C . TYR A 1 269 ? 7.801 16.578 0.572 1 98.69 269 TYR A C 1
ATOM 2018 O O . TYR A 1 269 ? 8.555 15.641 0.286 1 98.69 269 TYR A O 1
ATOM 2026 N N . SER A 1 270 ? 8.203 17.75 0.974 1 98.44 270 SER A N 1
ATOM 2027 C CA . SER A 1 270 ? 9.633 18.016 1.125 1 98.44 270 SER A CA 1
ATOM 2028 C C . SER A 1 270 ? 10.242 17.141 2.217 1 98.44 270 SER A C 1
ATOM 2030 O O . SER A 1 270 ? 11.375 16.688 2.088 1 98.44 270 SER A O 1
ATOM 2032 N N . LEU A 1 271 ? 9.539 16.938 3.264 1 98.5 271 LEU A N 1
ATOM 2033 C CA . LEU A 1 271 ? 10.008 16.078 4.352 1 98.5 271 LEU A CA 1
ATOM 2034 C C . LEU A 1 271 ? 10.18 14.641 3.879 1 98.5 271 LEU A C 1
ATOM 2036 O O . LEU A 1 271 ? 11.156 13.977 4.242 1 98.5 271 LEU A O 1
ATOM 2040 N N . PHE A 1 272 ? 9.234 14.148 3.059 1 98.44 272 PHE A N 1
ATOM 2041 C CA . PHE A 1 272 ? 9.273 12.781 2.553 1 98.44 272 PHE A CA 1
ATOM 2042 C C . PHE A 1 272 ? 10.461 12.578 1.622 1 98.44 272 PHE A C 1
ATOM 2044 O O . PHE A 1 272 ? 11.133 11.555 1.687 1 98.44 272 PHE A O 1
ATOM 2051 N N . THR A 1 273 ? 10.727 13.641 0.667 1 98.25 273 THR A N 1
ATOM 2052 C CA . THR A 1 273 ? 11.453 13.328 -0.558 1 98.25 273 THR A CA 1
ATOM 2053 C C . THR A 1 273 ? 12.742 14.141 -0.642 1 98.25 273 THR A C 1
ATOM 2055 O O . THR A 1 273 ? 13.633 13.82 -1.438 1 98.25 273 THR A O 1
ATOM 2058 N N . GLY A 1 274 ? 12.75 15.258 0.124 1 97.81 274 GLY A N 1
ATOM 2059 C CA . GLY A 1 274 ? 13.867 16.188 -0.004 1 97.81 274 GLY A CA 1
ATOM 2060 C C . GLY A 1 274 ? 13.742 17.109 -1.209 1 97.81 274 GLY A C 1
ATOM 2061 O O . GLY A 1 274 ? 14.656 17.875 -1.5 1 97.81 274 GLY A O 1
ATOM 2062 N N . LYS A 1 275 ? 12.594 17.062 -1.877 1 97.81 275 LYS A N 1
ATOM 2063 C CA . LYS A 1 275 ? 12.375 17.859 -3.084 1 97.81 275 LYS A CA 1
ATOM 2064 C C . LYS A 1 275 ? 11.297 18.922 -2.857 1 97.81 275 LYS A C 1
ATOM 2066 O O . LYS A 1 275 ? 10.5 18.812 -1.926 1 97.81 275 LYS A O 1
ATOM 2071 N N . ASP A 1 276 ? 11.312 19.891 -3.748 1 97.94 276 ASP A N 1
ATOM 2072 C CA . ASP A 1 276 ? 10.242 20.875 -3.736 1 97.94 276 ASP A CA 1
ATOM 2073 C C . ASP A 1 276 ? 8.977 20.328 -4.383 1 97.94 276 ASP A C 1
ATOM 2075 O O . ASP A 1 276 ? 9.047 19.625 -5.398 1 97.94 276 ASP A O 1
ATOM 2079 N N . PHE A 1 277 ? 7.918 20.641 -3.783 1 98.12 277 PHE A N 1
ATOM 2080 C CA . PHE A 1 277 ? 6.625 20.266 -4.34 1 98.12 277 PHE A CA 1
ATOM 2081 C C . PHE A 1 277 ? 6.344 21.047 -5.621 1 98.12 277 PHE A C 1
ATOM 2083 O O . PHE A 1 277 ? 6.609 22.25 -5.695 1 98.12 277 PHE A O 1
ATOM 2090 N N . PRO A 1 278 ? 5.871 20.406 -6.637 1 97.75 278 PRO A N 1
ATOM 2091 C CA . PRO A 1 278 ? 5.523 21.109 -7.879 1 97.75 278 PRO A CA 1
ATOM 2092 C C . PRO A 1 278 ? 4.168 21.797 -7.797 1 97.75 278 PRO A C 1
ATOM 2094 O O . PRO A 1 278 ? 3.197 21.359 -8.406 1 97.75 278 PRO A O 1
ATOM 2097 N N . ILE A 1 279 ? 4.09 22.906 -7.203 1 96.88 279 ILE A N 1
ATOM 2098 C CA . ILE A 1 279 ? 2.861 23.594 -6.812 1 96.88 279 ILE A CA 1
ATOM 2099 C C . ILE A 1 279 ? 2.078 24 -8.062 1 96.88 279 ILE A C 1
ATOM 2101 O O . ILE A 1 279 ? 0.879 23.719 -8.164 1 96.88 279 ILE A O 1
ATOM 2105 N N . GLU A 1 280 ? 2.715 24.641 -9.016 1 96.5 280 GLU A N 1
ATOM 2106 C CA . GLU A 1 280 ? 2.027 25.156 -10.188 1 96.5 280 GLU A CA 1
ATOM 2107 C C . GLU A 1 280 ? 1.398 24.047 -11.008 1 96.5 280 GLU A C 1
ATOM 2109 O O . GLU A 1 280 ? 0.237 24.141 -11.406 1 96.5 280 GLU A O 1
ATOM 2114 N N . GLU A 1 281 ? 2.215 23.047 -11.211 1 96.38 281 GLU A N 1
ATOM 2115 C CA . GLU A 1 281 ? 1.728 21.906 -11.992 1 96.38 281 GLU A CA 1
ATOM 2116 C C . GLU A 1 281 ? 0.576 21.203 -11.281 1 96.38 281 GLU A C 1
ATOM 2118 O O . GLU A 1 281 ? -0.382 20.766 -11.93 1 96.38 281 GLU A O 1
ATOM 2123 N N . TYR A 1 282 ? 0.699 21.109 -10.023 1 95.19 282 TYR A N 1
ATOM 2124 C CA . TYR A 1 282 ? -0.356 20.453 -9.273 1 95.19 282 TYR A CA 1
ATOM 2125 C C . TYR A 1 282 ? -1.644 21.266 -9.297 1 95.19 282 TYR A C 1
ATOM 2127 O O . TYR A 1 282 ? -2.736 20.703 -9.43 1 95.19 282 TYR A O 1
ATOM 2135 N N . GLN A 1 283 ? -1.525 22.516 -9.078 1 94.06 283 GLN A N 1
ATOM 2136 C CA . GLN A 1 283 ? -2.711 23.359 -9.109 1 94.06 283 GLN A CA 1
ATOM 2137 C C . GLN A 1 283 ? -3.418 23.281 -10.461 1 94.06 283 GLN A C 1
ATOM 2139 O O . GLN A 1 283 ? -4.648 23.281 -10.523 1 94.06 283 GLN A O 1
ATOM 2144 N N . LYS A 1 284 ? -2.697 23.234 -11.547 1 93.31 284 LYS A N 1
ATOM 2145 C CA . LYS A 1 284 ? -3.275 23.047 -12.875 1 93.31 284 LYS A CA 1
ATOM 2146 C C . LYS A 1 284 ? -4.008 21.703 -12.961 1 93.31 284 LYS A C 1
ATOM 2148 O O . LYS A 1 284 ? -5.117 21.641 -13.5 1 93.31 284 LYS A O 1
ATOM 2153 N N . PHE A 1 285 ? -3.361 20.734 -12.438 1 90.56 285 PHE A N 1
ATOM 2154 C CA . PHE A 1 285 ? -3.953 19.391 -12.406 1 90.56 285 PHE A CA 1
ATOM 2155 C C . PHE A 1 285 ? -5.27 19.406 -11.641 1 90.56 285 PHE A C 1
ATOM 2157 O O . PHE A 1 285 ? -6.27 18.859 -12.109 1 90.56 285 PHE A O 1
ATOM 2164 N N . GLN A 1 286 ? -5.27 20.016 -10.406 1 89.62 286 GLN A N 1
ATOM 2165 C CA . GLN A 1 286 ? -6.469 20.094 -9.578 1 89.62 286 GLN A CA 1
ATOM 2166 C C . GLN A 1 286 ? -7.605 20.781 -10.32 1 89.62 286 GLN A C 1
ATOM 2168 O O . GLN A 1 286 ? -8.758 20.359 -10.234 1 89.62 286 GLN A O 1
ATOM 2173 N N . ALA A 1 287 ? -7.246 21.844 -10.977 1 89.56 287 ALA A N 1
ATOM 2174 C CA . ALA A 1 287 ? -8.242 22.625 -11.711 1 89.56 287 ALA A CA 1
ATOM 2175 C C . ALA A 1 287 ? -8.867 21.797 -12.828 1 89.56 287 ALA A C 1
ATOM 2177 O O . ALA A 1 287 ? -10.062 21.938 -13.117 1 89.56 287 ALA A O 1
ATOM 2178 N N . GLU A 1 288 ? -8.156 20.938 -13.383 1 86.44 288 GLU A N 1
ATOM 2179 C CA . GLU A 1 288 ? -8.625 20.094 -14.477 1 86.44 288 GLU A CA 1
ATOM 2180 C C . GLU A 1 288 ? -9.539 18.984 -13.961 1 86.44 288 GLU A C 1
ATOM 2182 O O . GLU A 1 288 ? -10.422 18.516 -14.688 1 86.44 288 GLU A O 1
ATOM 2187 N N . GLN A 1 289 ? -9.281 18.578 -12.695 1 79.81 289 GLN A N 1
ATOM 2188 C CA . GLN A 1 289 ? -10.102 17.516 -12.117 1 79.81 289 GLN A CA 1
ATOM 2189 C C . GLN A 1 289 ? -11.469 18.047 -11.703 1 79.81 289 GLN A C 1
ATOM 2191 O O . GLN A 1 289 ? -12.43 17.281 -11.586 1 79.81 289 GLN A O 1
ATOM 2196 N N . ALA A 1 290 ? -11.586 19.312 -11.406 1 71.31 290 ALA A N 1
ATOM 2197 C CA . ALA A 1 290 ? -12.828 19.922 -10.969 1 71.31 290 ALA A CA 1
ATOM 2198 C C . ALA A 1 290 ? -13.75 20.219 -12.156 1 71.31 290 ALA A C 1
ATOM 2200 O O . ALA A 1 290 ? -14.953 20.406 -11.977 1 71.31 290 ALA A O 1
ATOM 2201 N N . LYS A 1 291 ? -13.367 20.234 -13.438 1 57.94 291 LYS A N 1
ATOM 2202 C CA . LYS A 1 291 ? -14.211 20.406 -14.617 1 57.94 291 LYS A CA 1
ATOM 2203 C C . LYS A 1 291 ? -14.898 19.109 -15 1 57.94 291 LYS A C 1
ATOM 2205 O O . LYS A 1 291 ? -16.047 19.109 -15.453 1 57.94 291 LYS A O 1
ATOM 2210 N N . MET B 1 1 ? -1.637 11.266 -16.281 1 47.69 1 MET B N 1
ATOM 2211 C CA . MET B 1 1 ? -1.136 11.18 -14.906 1 47.69 1 MET B CA 1
ATOM 2212 C C . MET B 1 1 ? -2.021 10.266 -14.062 1 47.69 1 MET B C 1
ATOM 2214 O O . MET B 1 1 ? -3.203 10.086 -14.367 1 47.69 1 MET B O 1
ATOM 2218 N N . GLU B 1 2 ? -1.299 9.562 -13.102 1 55.84 2 GLU B N 1
ATOM 2219 C CA . GLU B 1 2 ? -2.023 8.562 -12.32 1 55.84 2 GLU B CA 1
ATOM 2220 C C . GLU B 1 2 ? -3.195 9.195 -11.57 1 55.84 2 GLU B C 1
ATOM 2222 O O . GLU B 1 2 ? -3.006 10.125 -10.789 1 55.84 2 GLU B O 1
ATOM 2227 N N . ARG B 1 3 ? -4.418 9.078 -12.062 1 63.59 3 ARG B N 1
ATOM 2228 C CA . ARG B 1 3 ? -5.664 9.539 -11.453 1 63.59 3 ARG B CA 1
ATOM 2229 C C . ARG B 1 3 ? -6.355 8.414 -10.695 1 63.59 3 ARG B C 1
ATOM 2231 O O . ARG B 1 3 ? -7.48 8.586 -10.211 1 63.59 3 ARG B O 1
ATOM 2238 N N . ARG B 1 4 ? -5.527 7.457 -10.359 1 82.94 4 ARG B N 1
ATOM 2239 C CA . ARG B 1 4 ? -6.281 6.246 -10.047 1 82.94 4 ARG B CA 1
ATOM 2240 C C . ARG B 1 4 ? -6.383 6.031 -8.539 1 82.94 4 ARG B C 1
ATOM 2242 O O . ARG B 1 4 ? -7.434 5.633 -8.039 1 82.94 4 ARG B O 1
ATOM 2249 N N . ILE B 1 5 ? -5.352 6.516 -7.82 1 93.75 5 ILE B N 1
ATOM 2250 C CA . ILE B 1 5 ? -5.375 6.195 -6.395 1 93.75 5 ILE B CA 1
ATOM 2251 C C . ILE B 1 5 ? -6.016 7.344 -5.621 1 93.75 5 ILE B C 1
ATOM 2253 O O . ILE B 1 5 ? -5.609 8.5 -5.762 1 93.75 5 ILE B O 1
ATOM 2257 N N . ASN B 1 6 ? -7.043 7.086 -4.852 1 94.31 6 ASN B N 1
ATOM 2258 C CA . ASN B 1 6 ? -7.758 8.039 -4.008 1 94.31 6 ASN B CA 1
ATOM 2259 C C . ASN B 1 6 ? -7.922 7.516 -2.584 1 94.31 6 ASN B C 1
ATOM 2261 O O . ASN B 1 6 ? -7.273 6.543 -2.197 1 94.31 6 ASN B O 1
ATOM 2265 N N . GLY B 1 7 ? -8.758 8.109 -1.813 1 95.69 7 GLY B N 1
ATOM 2266 C CA . GLY B 1 7 ? -8.867 7.793 -0.4 1 95.69 7 GLY B CA 1
ATOM 2267 C C . GLY B 1 7 ? -9.586 6.48 -0.143 1 95.69 7 GLY B C 1
ATOM 2268 O O . GLY B 1 7 ? -9.562 5.965 0.977 1 95.69 7 GLY B O 1
ATOM 2269 N N . HIS B 1 8 ? -10.125 5.879 -1.201 1 96.62 8 HIS B N 1
ATOM 2270 C CA . HIS B 1 8 ? -10.906 4.66 -1.042 1 96.62 8 HIS B CA 1
ATOM 2271 C C . HIS B 1 8 ? -10.188 3.461 -1.647 1 96.62 8 HIS B C 1
ATOM 2273 O O . HIS B 1 8 ? -10.633 2.32 -1.49 1 96.62 8 HIS B O 1
ATOM 2279 N N . THR B 1 9 ? -9.102 3.709 -2.348 1 97.38 9 THR B N 1
ATOM 2280 C CA . THR B 1 9 ? -8.414 2.656 -3.086 1 97.38 9 THR B CA 1
ATOM 2281 C C . THR B 1 9 ? -7.914 1.569 -2.137 1 97.38 9 THR B C 1
ATOM 2283 O O . THR B 1 9 ? -7.27 1.866 -1.127 1 97.38 9 THR B O 1
ATOM 2286 N N . GLY B 1 10 ? -8.227 0.33 -2.455 1 97.94 10 GLY B N 1
ATOM 2287 C CA . GLY B 1 10 ? -7.766 -0.79 -1.647 1 97.94 10 GLY B CA 1
ATOM 2288 C C . GLY B 1 10 ? -6.406 -1.312 -2.066 1 97.94 10 GLY B C 1
ATOM 2289 O O . GLY B 1 10 ? -6.051 -1.26 -3.244 1 97.94 10 GLY B O 1
ATOM 2290 N N . LEU B 1 11 ? -5.664 -1.901 -1.107 1 98.62 11 LEU B N 1
ATOM 2291 C CA . LEU B 1 11 ? -4.324 -2.428 -1.351 1 98.62 11 LEU B CA 1
ATOM 2292 C C . LEU B 1 11 ? -4.355 -3.945 -1.487 1 98.62 11 LEU B C 1
ATOM 2294 O O . LEU B 1 11 ? -4.941 -4.637 -0.652 1 98.62 11 LEU B O 1
ATOM 2298 N N . LEU B 1 12 ? -3.844 -4.469 -2.557 1 98.81 12 LEU B N 1
ATOM 2299 C CA . LEU B 1 12 ? -3.383 -5.848 -2.678 1 98.81 12 LEU B CA 1
ATOM 2300 C C . LEU B 1 12 ? -1.86 -5.91 -2.744 1 98.81 12 LEU B C 1
ATOM 2302 O O . LEU B 1 12 ? -1.206 -4.898 -3.004 1 98.81 12 LEU B O 1
ATOM 2306 N N . ALA B 1 13 ? -1.318 -7.207 -2.486 1 98.81 13 ALA B N 1
ATOM 2307 C CA . ALA B 1 13 ? 0.139 -7.156 -2.396 1 98.81 13 ALA B CA 1
ATOM 2308 C C . ALA B 1 13 ? 0.75 -8.531 -2.648 1 98.81 13 ALA B C 1
ATOM 2310 O O . ALA B 1 13 ? 0.064 -9.555 -2.541 1 98.81 13 ALA B O 1
ATOM 2311 N N . LEU B 1 14 ? 1.976 -8.5 -3.053 1 98.88 14 LEU B N 1
ATOM 2312 C CA . LEU B 1 14 ? 2.883 -9.641 -3.051 1 98.88 14 LEU B CA 1
ATOM 2313 C C . LEU B 1 14 ? 3.836 -9.578 -1.864 1 98.88 14 LEU B C 1
ATOM 2315 O O . LEU B 1 14 ? 4.438 -8.531 -1.602 1 98.88 14 LEU B O 1
ATOM 2319 N N . PHE B 1 15 ? 3.961 -10.688 -1.132 1 98.88 15 PHE B N 1
ATOM 2320 C CA . PHE B 1 15 ? 4.879 -10.773 -0.001 1 98.88 15 PHE B CA 1
ATOM 2321 C C . PHE B 1 15 ? 5.898 -11.883 -0.213 1 98.88 15 PHE B C 1
ATOM 2323 O O . PHE B 1 15 ? 5.543 -12.992 -0.604 1 98.88 15 PHE B O 1
ATOM 2330 N N . GLY B 1 16 ? 7.098 -11.672 0.015 1 98.62 16 GLY B N 1
ATOM 2331 C CA . GLY B 1 16 ? 8.219 -12.586 -0.097 1 98.62 16 GLY B CA 1
ATOM 2332 C C . GLY B 1 16 ? 9.547 -11.883 -0.292 1 98.62 16 GLY B C 1
ATOM 2333 O O . GLY B 1 16 ? 9.633 -10.656 -0.163 1 98.62 16 GLY B O 1
ATOM 2334 N N . THR B 1 17 ? 10.641 -12.617 -0.597 1 98.19 17 THR B N 1
ATOM 2335 C CA . THR B 1 17 ? 11.945 -12 -0.826 1 98.19 17 THR B CA 1
ATOM 2336 C C . THR B 1 17 ? 12.812 -12.875 -1.725 1 98.19 17 THR B C 1
ATOM 2338 O O . THR B 1 17 ? 12.906 -14.086 -1.512 1 98.19 17 THR B O 1
ATOM 2341 N N . PRO B 1 18 ? 13.484 -12.32 -2.748 1 97.38 18 PRO B N 1
ATOM 2342 C CA . PRO B 1 18 ? 13.289 -10.945 -3.215 1 97.38 18 PRO B CA 1
ATOM 2343 C C . PRO B 1 18 ? 12.055 -10.797 -4.102 1 97.38 18 PRO B C 1
ATOM 2345 O O . PRO B 1 18 ? 11.617 -11.766 -4.723 1 97.38 18 PRO B O 1
ATOM 2348 N N . VAL B 1 19 ? 11.5 -9.617 -4.168 1 97.62 19 VAL B N 1
ATOM 2349 C CA . VAL B 1 19 ? 10.273 -9.469 -4.945 1 97.62 19 VAL B CA 1
ATOM 2350 C C . VAL B 1 19 ? 10.406 -8.297 -5.91 1 97.62 19 VAL B C 1
ATOM 2352 O O . VAL B 1 19 ? 9.477 -7.984 -6.656 1 97.62 19 VAL B O 1
ATOM 2355 N N . GLY B 1 20 ? 11.562 -7.633 -5.891 1 95.25 20 GLY B N 1
ATOM 2356 C CA . GLY B 1 20 ? 11.773 -6.457 -6.715 1 95.25 20 GLY B CA 1
ATOM 2357 C C . GLY B 1 20 ? 11.562 -6.715 -8.195 1 95.25 20 GLY B C 1
ATOM 2358 O O . GLY B 1 20 ? 11.109 -5.832 -8.93 1 95.25 20 GLY B O 1
ATOM 2359 N N . HIS B 1 21 ? 11.773 -7.855 -8.648 1 93.69 21 HIS B N 1
ATOM 2360 C CA . HIS B 1 21 ? 11.734 -8.195 -10.062 1 93.69 21 HIS B CA 1
ATOM 2361 C C . HIS B 1 21 ? 10.359 -8.727 -10.469 1 93.69 21 HIS B C 1
ATOM 2363 O O . HIS B 1 21 ? 10.148 -9.078 -11.625 1 93.69 21 HIS B O 1
ATOM 2369 N N . SER B 1 22 ? 9.477 -8.781 -9.57 1 94.88 22 SER B N 1
ATOM 2370 C CA . SER B 1 22 ? 8.164 -9.336 -9.867 1 94.88 22 SER B CA 1
ATOM 2371 C C . SER B 1 22 ? 7.422 -8.492 -10.898 1 94.88 22 SER B C 1
ATOM 2373 O O . SER B 1 22 ? 7.453 -7.262 -10.844 1 94.88 22 SER B O 1
ATOM 2375 N N . GLY B 1 23 ? 6.672 -9.156 -11.797 1 93.75 23 GLY B N 1
ATOM 2376 C CA . GLY B 1 23 ? 5.828 -8.492 -12.773 1 93.75 23 GLY B CA 1
ATOM 2377 C C . GLY B 1 23 ? 4.391 -8.336 -12.312 1 93.75 23 GLY B C 1
ATOM 2378 O O . GLY B 1 23 ? 3.584 -7.695 -12.992 1 93.75 23 GLY B O 1
ATOM 2379 N N . SER B 1 24 ? 4.078 -8.82 -11.141 1 96.56 24 SER B N 1
ATOM 2380 C CA . SER B 1 24 ? 2.699 -8.852 -10.656 1 96.56 24 SER B CA 1
ATOM 2381 C C . SER B 1 24 ? 2.129 -7.449 -10.508 1 96.56 24 SER B C 1
ATOM 2383 O O . SER B 1 24 ? 0.983 -7.191 -10.891 1 96.56 24 SER B O 1
ATOM 2385 N N . PRO B 1 25 ? 2.906 -6.492 -9.984 1 96.62 25 PRO B N 1
ATOM 2386 C CA . PRO B 1 25 ? 2.348 -5.145 -9.859 1 96.62 25 PRO B CA 1
ATOM 2387 C C . PRO B 1 25 ? 1.897 -4.57 -11.203 1 96.62 25 PRO B C 1
ATOM 2389 O O . PRO B 1 25 ? 0.798 -4.02 -11.305 1 96.62 25 PRO B O 1
ATOM 2392 N N . ALA B 1 26 ? 2.701 -4.762 -12.227 1 93.94 26 ALA B N 1
ATOM 2393 C CA . ALA B 1 26 ? 2.324 -4.262 -13.547 1 93.94 26 ALA B CA 1
ATOM 2394 C C . ALA B 1 26 ? 1.075 -4.973 -14.07 1 93.94 26 ALA B C 1
ATOM 2396 O O . ALA B 1 26 ? 0.164 -4.332 -14.594 1 93.94 26 ALA B O 1
ATOM 2397 N N . MET B 1 27 ? 1.041 -6.254 -13.898 1 95.44 27 MET B N 1
ATOM 2398 C CA . MET B 1 27 ? -0.065 -7.078 -14.375 1 95.44 27 MET B CA 1
ATOM 2399 C C . MET B 1 27 ? -1.379 -6.656 -13.727 1 95.44 27 MET B C 1
ATOM 2401 O O . MET B 1 27 ? -2.359 -6.383 -14.422 1 95.44 27 MET B O 1
ATOM 2405 N N . TYR B 1 28 ? -1.404 -6.539 -12.469 1 97.19 28 TYR B N 1
ATOM 2406 C CA . TYR B 1 28 ? -2.664 -6.336 -11.758 1 97.19 28 TYR B CA 1
ATOM 2407 C C . TYR B 1 28 ? -3.086 -4.871 -11.805 1 97.19 28 TYR B C 1
ATOM 2409 O O . TYR B 1 28 ? -4.27 -4.562 -11.945 1 97.19 28 TYR B O 1
ATOM 2417 N N . ASN B 1 29 ? -2.154 -3.955 -11.648 1 96 29 ASN B N 1
ATOM 2418 C CA . ASN B 1 29 ? -2.539 -2.549 -11.727 1 96 29 ASN B CA 1
ATOM 2419 C C . ASN B 1 29 ? -3.082 -2.189 -13.102 1 96 29 ASN B C 1
ATOM 2421 O O . ASN B 1 29 ? -4.039 -1.423 -13.219 1 96 29 ASN B O 1
ATOM 2425 N N . PHE B 1 30 ? -2.473 -2.697 -14.156 1 94.44 30 PHE B N 1
ATOM 2426 C CA . PHE B 1 30 ? -3.039 -2.525 -15.484 1 94.44 30 PHE B CA 1
ATOM 2427 C C . PHE B 1 30 ? -4.48 -3.016 -15.531 1 94.44 30 PHE B C 1
ATOM 2429 O O . PHE B 1 30 ? -5.367 -2.312 -16.016 1 94.44 30 PHE B O 1
ATOM 2436 N N . SER B 1 31 ? -4.668 -4.219 -15.055 1 96.5 31 SER B N 1
ATOM 2437 C CA . SER B 1 31 ? -5.969 -4.875 -15.164 1 96.5 31 SER B CA 1
ATOM 2438 C C . SER B 1 31 ? -7.02 -4.16 -14.32 1 96.5 31 SER B C 1
ATOM 2440 O O . SER B 1 31 ? -8.18 -4.055 -14.719 1 96.5 31 SER B O 1
ATOM 2442 N N . PHE B 1 32 ? -6.641 -3.711 -13.07 1 96.12 32 PHE B N 1
ATOM 2443 C CA . PHE B 1 32 ? -7.551 -2.93 -12.242 1 96.12 32 PHE B CA 1
ATOM 2444 C C . PHE B 1 32 ? -8 -1.672 -12.977 1 96.12 32 PHE B C 1
ATOM 2446 O O . PHE B 1 32 ? -9.195 -1.344 -12.984 1 96.12 32 PHE B O 1
ATOM 2453 N N . GLN B 1 33 ? -7.062 -1.022 -13.531 1 93.81 33 GLN B N 1
ATOM 2454 C CA . GLN B 1 33 ? -7.383 0.184 -14.281 1 93.81 33 GLN B CA 1
ATOM 2455 C C . GLN B 1 33 ? -8.305 -0.129 -15.453 1 93.81 33 GLN B C 1
ATOM 2457 O O . GLN B 1 33 ? -9.305 0.561 -15.664 1 93.81 33 GLN B O 1
ATOM 2462 N N . HIS B 1 34 ? -7.953 -1.116 -16.219 1 94.38 34 HIS B N 1
ATOM 2463 C CA . HIS B 1 34 ? -8.742 -1.535 -17.375 1 94.38 34 HIS B CA 1
ATOM 2464 C C . HIS B 1 34 ? -10.188 -1.814 -16.984 1 94.38 34 HIS B C 1
ATOM 2466 O O . HIS B 1 34 ? -11.117 -1.404 -17.672 1 94.38 34 HIS B O 1
ATOM 2472 N N . ASP B 1 35 ? -10.367 -2.451 -15.875 1 96.12 35 ASP B N 1
ATOM 2473 C CA . ASP B 1 35 ? -11.695 -2.924 -15.5 1 96.12 35 ASP B CA 1
ATOM 2474 C C . ASP B 1 35 ? -12.406 -1.909 -14.609 1 96.12 35 ASP B C 1
ATOM 2476 O O . ASP B 1 35 ? -13.516 -2.156 -14.141 1 96.12 35 ASP B O 1
ATOM 2480 N N . GLY B 1 36 ? -11.812 -0.794 -14.281 1 94.62 36 GLY B N 1
ATOM 2481 C CA . GLY B 1 36 ? -12.406 0.225 -13.43 1 94.62 36 GLY B CA 1
ATOM 2482 C C . GLY B 1 36 ? -12.5 -0.194 -11.977 1 94.62 36 GLY B C 1
ATOM 2483 O O . GLY B 1 36 ? -13.461 0.152 -11.289 1 94.62 36 GLY B O 1
ATOM 2484 N N . LEU B 1 37 ? -11.578 -1.033 -11.523 1 96.56 37 LEU B N 1
ATOM 2485 C CA . LEU B 1 37 ? -11.555 -1.481 -10.141 1 96.56 37 LEU B CA 1
ATOM 2486 C C . LEU B 1 37 ? -10.648 -0.596 -9.297 1 96.56 37 LEU B C 1
ATOM 2488 O O . LEU B 1 37 ? -9.523 -0.283 -9.711 1 96.56 37 LEU B O 1
ATOM 2492 N N . ASP B 1 38 ? -11.117 -0.174 -8.141 1 96.44 38 ASP B N 1
ATOM 2493 C CA . ASP B 1 38 ? -10.406 0.791 -7.309 1 96.44 38 ASP B CA 1
ATOM 2494 C C . ASP B 1 38 ? -9.438 0.087 -6.355 1 96.44 38 ASP B C 1
ATOM 2496 O O . ASP B 1 38 ? -9.625 0.124 -5.141 1 96.44 38 ASP B O 1
ATOM 2500 N N . TYR B 1 39 ? -8.367 -0.52 -6.953 1 97.06 39 TYR B N 1
ATOM 2501 C CA . TYR B 1 39 ? -7.324 -1.233 -6.223 1 97.06 39 TYR B CA 1
ATOM 2502 C C . TYR B 1 39 ? -5.938 -0.832 -6.719 1 97.06 39 TYR B C 1
ATOM 2504 O O . TYR B 1 39 ? -5.789 -0.371 -7.852 1 97.06 39 TYR B O 1
ATOM 2512 N N . ALA B 1 40 ? -5.004 -0.958 -5.867 1 97.06 40 ALA B N 1
ATOM 2513 C CA . ALA B 1 40 ? -3.588 -0.948 -6.223 1 97.06 40 ALA B CA 1
ATOM 2514 C C . ALA B 1 40 ? -2.896 -2.223 -5.75 1 97.06 40 ALA B C 1
ATOM 2516 O O . ALA B 1 40 ? -3.248 -2.777 -4.707 1 97.06 40 ALA B O 1
ATOM 2517 N N . TYR B 1 41 ? -1.93 -2.672 -6.555 1 98 41 TYR B N 1
ATOM 2518 C CA . TYR B 1 41 ? -1.143 -3.854 -6.227 1 98 41 TYR B CA 1
ATOM 2519 C C . TYR B 1 41 ? 0.333 -3.504 -6.078 1 98 41 TYR B C 1
ATOM 2521 O O . TYR B 1 41 ? 0.942 -2.951 -6.996 1 98 41 TYR B O 1
ATOM 2529 N N . MET B 1 42 ? 0.867 -3.84 -4.902 1 98.31 42 MET B N 1
ATOM 2530 C CA . MET B 1 42 ? 2.27 -3.531 -4.633 1 98.31 42 MET B CA 1
ATOM 2531 C C . MET B 1 42 ? 3.018 -4.773 -4.156 1 98.31 42 MET B C 1
ATOM 2533 O O . MET B 1 42 ? 2.404 -5.805 -3.887 1 98.31 42 MET B O 1
ATOM 2537 N N . ALA B 1 43 ? 4.352 -4.711 -4.117 1 98.69 43 ALA B N 1
ATOM 2538 C CA . ALA B 1 43 ? 5.191 -5.805 -3.637 1 98.69 43 ALA B CA 1
ATOM 2539 C C . ALA B 1 43 ? 6 -5.387 -2.414 1 98.69 43 ALA B C 1
ATOM 2541 O O . ALA B 1 43 ? 6.516 -4.266 -2.359 1 98.69 43 ALA B O 1
ATOM 2542 N N . PHE B 1 44 ? 6.066 -6.238 -1.431 1 98.81 44 PHE B N 1
ATOM 2543 C CA . PHE B 1 44 ? 6.797 -5.949 -0.202 1 98.81 44 PHE B CA 1
ATOM 2544 C C . PHE B 1 44 ? 7.801 -7.055 0.106 1 98.81 44 PHE B C 1
ATOM 2546 O O . PHE B 1 44 ? 7.43 -8.227 0.192 1 98.81 44 PHE B O 1
ATOM 2553 N N . ASP B 1 45 ? 9.062 -6.727 0.262 1 98.69 45 ASP B N 1
ATOM 2554 C CA . ASP B 1 45 ? 10.141 -7.648 0.6 1 98.69 45 ASP B CA 1
ATOM 2555 C C . ASP B 1 45 ? 10.086 -8.047 2.074 1 98.69 45 ASP B C 1
ATOM 2557 O O . ASP B 1 45 ? 10.367 -7.227 2.953 1 98.69 45 ASP B O 1
ATOM 2561 N N . VAL B 1 46 ? 9.68 -9.297 2.379 1 98.69 46 VAL B N 1
ATOM 2562 C CA . VAL B 1 46 ? 9.539 -9.789 3.746 1 98.69 46 VAL B CA 1
ATOM 2563 C C . VAL B 1 46 ? 10.07 -11.219 3.838 1 98.69 46 VAL B C 1
ATOM 2565 O O . VAL B 1 46 ? 10.094 -11.945 2.842 1 98.69 46 VAL B O 1
ATOM 2568 N N . ASN B 1 47 ? 10.492 -11.648 4.98 1 98.44 47 ASN B N 1
ATOM 2569 C CA . ASN B 1 47 ? 10.961 -13.016 5.203 1 98.44 47 ASN B CA 1
ATOM 2570 C C . ASN B 1 47 ? 9.977 -13.812 6.043 1 98.44 47 ASN B C 1
ATOM 2572 O O . ASN B 1 47 ? 8.914 -13.312 6.414 1 98.44 47 ASN B O 1
ATOM 2576 N N . VAL B 1 48 ? 10.312 -15.062 6.32 1 98.75 48 VAL B N 1
ATOM 2577 C CA . VAL B 1 48 ? 9.43 -16.016 6.984 1 98.75 48 VAL B CA 1
ATOM 2578 C C . VAL B 1 48 ? 9.102 -15.516 8.391 1 98.75 48 VAL B C 1
ATOM 2580 O O . VAL B 1 48 ? 7.945 -15.578 8.82 1 98.75 48 VAL B O 1
ATOM 2583 N N . GLU B 1 49 ? 10.062 -14.984 9.094 1 98.69 49 GLU B N 1
ATOM 2584 C CA . GLU B 1 49 ? 9.891 -14.555 10.484 1 98.69 49 GLU B CA 1
ATOM 2585 C C . GLU B 1 49 ? 8.93 -13.375 10.578 1 98.69 49 GLU B C 1
ATOM 2587 O O . GLU B 1 49 ? 8.32 -13.148 11.625 1 98.69 49 GLU B O 1
ATOM 2592 N N . GLN B 1 50 ? 8.75 -12.688 9.516 1 98.75 50 GLN B N 1
ATOM 2593 C CA . GLN B 1 50 ? 7.945 -11.461 9.5 1 98.75 50 GLN B CA 1
ATOM 2594 C C . GLN B 1 50 ? 6.5 -11.758 9.109 1 98.75 50 GLN B C 1
ATOM 2596 O O . GLN B 1 50 ? 5.637 -10.883 9.203 1 98.75 50 GLN B O 1
ATOM 2601 N N . MET B 1 51 ? 6.164 -12.938 8.781 1 98.81 51 MET B N 1
ATOM 2602 C CA . MET B 1 51 ? 4.879 -13.281 8.172 1 98.81 51 MET B CA 1
ATOM 2603 C C . MET B 1 51 ? 3.74 -13.078 9.172 1 98.81 51 MET B C 1
ATOM 2605 O O . MET B 1 51 ? 2.645 -12.664 8.789 1 98.81 51 MET B O 1
ATOM 2609 N N . PRO B 1 52 ? 3.9 -13.328 10.453 1 98.75 52 PRO B N 1
ATOM 2610 C CA . PRO B 1 52 ? 2.807 -12.984 11.367 1 98.75 52 PRO B CA 1
ATOM 2611 C C . PRO B 1 52 ? 2.432 -11.508 11.305 1 98.75 52 PRO B C 1
ATOM 2613 O O . PRO B 1 52 ? 1.246 -11.164 11.281 1 98.75 52 PRO B O 1
ATOM 2616 N N . ALA B 1 53 ? 3.453 -10.633 11.242 1 98.69 53 ALA B N 1
ATOM 2617 C CA . ALA B 1 53 ? 3.197 -9.195 11.133 1 98.69 53 ALA B CA 1
ATOM 2618 C C . ALA B 1 53 ? 2.533 -8.859 9.797 1 98.69 53 ALA B C 1
ATOM 2620 O O . ALA B 1 53 ? 1.713 -7.945 9.719 1 98.69 53 ALA B O 1
ATOM 2621 N N . VAL B 1 54 ? 2.914 -9.578 8.758 1 98.88 54 VAL B N 1
ATOM 2622 C CA . VAL B 1 54 ? 2.271 -9.43 7.461 1 98.88 54 VAL B CA 1
ATOM 2623 C C . VAL B 1 54 ? 0.773 -9.695 7.586 1 98.88 54 VAL B C 1
ATOM 2625 O O . VAL B 1 54 ? -0.047 -8.906 7.109 1 98.88 54 VAL B O 1
ATOM 2628 N N . PHE B 1 55 ? 0.405 -10.75 8.242 1 98.75 55 PHE B N 1
ATOM 2629 C CA . PHE B 1 55 ? -1.004 -11.109 8.367 1 98.75 55 PHE B CA 1
ATOM 2630 C C . PHE B 1 55 ? -1.745 -10.078 9.219 1 98.75 55 PHE B C 1
ATOM 2632 O O . PHE B 1 55 ? -2.912 -9.781 8.953 1 98.75 55 PHE B O 1
ATOM 2639 N N . ASP B 1 56 ? -1.079 -9.508 10.25 1 98.31 56 ASP B N 1
ATOM 2640 C CA . ASP B 1 56 ? -1.667 -8.398 10.984 1 98.31 56 ASP B CA 1
ATOM 2641 C C . ASP B 1 56 ? -1.971 -7.223 10.055 1 98.31 56 ASP B C 1
ATOM 2643 O O . ASP B 1 56 ? -3.035 -6.609 10.148 1 98.31 56 ASP B O 1
ATOM 2647 N N . SER B 1 57 ? -1.07 -6.926 9.172 1 98.62 57 SER B N 1
ATOM 2648 C CA . SER B 1 57 ? -1.244 -5.82 8.242 1 98.62 57 SER B CA 1
ATOM 2649 C C . SER B 1 57 ? -2.369 -6.105 7.25 1 98.62 57 SER B C 1
ATOM 2651 O O . SER B 1 57 ? -3.123 -5.203 6.883 1 98.62 57 SER B O 1
ATOM 2653 N N . ILE B 1 58 ? -2.455 -7.363 6.762 1 98.81 58 ILE B N 1
ATOM 2654 C CA . ILE B 1 58 ? -3.521 -7.762 5.852 1 98.81 58 ILE B CA 1
ATOM 2655 C C . ILE B 1 58 ? -4.879 -7.473 6.488 1 98.81 58 ILE B C 1
ATOM 2657 O O . ILE B 1 58 ? -5.762 -6.891 5.848 1 98.81 58 ILE B O 1
ATOM 2661 N N . ARG B 1 59 ? -5.004 -7.816 7.703 1 98.25 59 ARG B N 1
ATOM 2662 C CA . ARG B 1 59 ? -6.262 -7.586 8.406 1 98.25 59 ARG B CA 1
ATOM 2663 C C . ARG B 1 59 ? -6.469 -6.105 8.695 1 98.25 59 ARG B C 1
ATOM 2665 O O . ARG B 1 59 ? -7.566 -5.578 8.5 1 98.25 59 ARG B O 1
ATOM 2672 N N . LEU B 1 60 ? -5.453 -5.449 9.156 1 98.44 60 LEU B N 1
ATOM 2673 C CA . LEU B 1 60 ? -5.5 -4.039 9.523 1 98.44 60 LEU B CA 1
ATOM 2674 C C . LEU B 1 60 ? -5.926 -3.18 8.344 1 98.44 60 LEU B C 1
ATOM 2676 O O . LEU B 1 60 ? -6.777 -2.301 8.477 1 98.44 60 LEU B O 1
ATOM 2680 N N . PHE B 1 61 ? -5.352 -3.459 7.145 1 98.38 61 PHE B N 1
ATOM 2681 C CA . PHE B 1 61 ? -5.59 -2.643 5.957 1 98.38 61 PHE B CA 1
ATOM 2682 C C . PHE B 1 61 ? -6.719 -3.227 5.117 1 98.38 61 PHE B C 1
ATOM 2684 O O . PHE B 1 61 ? -7.016 -2.725 4.031 1 98.38 61 PHE B O 1
ATOM 2691 N N . LYS B 1 62 ? -7.309 -4.293 5.59 1 98.19 62 LYS B N 1
ATOM 2692 C CA . LYS B 1 62 ? -8.43 -4.941 4.918 1 98.19 62 LYS B CA 1
ATOM 2693 C C . LYS B 1 62 ? -8.094 -5.27 3.469 1 98.19 62 LYS B C 1
ATOM 2695 O O . LYS B 1 62 ? -8.883 -5.008 2.562 1 98.19 62 LYS B O 1
ATOM 2700 N N . MET B 1 63 ? -6.867 -5.789 3.291 1 98.69 63 MET B N 1
ATOM 2701 C CA . MET B 1 63 ? -6.473 -6.18 1.941 1 98.69 63 MET B CA 1
ATOM 2702 C C . MET B 1 63 ? -7.41 -7.25 1.39 1 98.69 63 MET B C 1
ATOM 2704 O O . MET B 1 63 ? -7.66 -8.258 2.047 1 98.69 63 MET B O 1
ATOM 2708 N N . ARG B 1 64 ? -7.906 -7.02 0.188 1 98.5 64 ARG B N 1
ATOM 2709 C CA . ARG B 1 64 ? -8.859 -7.918 -0.46 1 98.5 64 ARG B CA 1
ATOM 2710 C C . ARG B 1 64 ? -8.203 -9.242 -0.826 1 98.5 64 ARG B C 1
ATOM 2712 O O . ARG B 1 64 ? -8.852 -10.289 -0.809 1 98.5 64 ARG B O 1
ATOM 2719 N N . GLY B 1 65 ? -6.949 -9.195 -1.225 1 98.81 65 GLY B N 1
ATOM 2720 C CA . GLY B 1 65 ? -6.199 -10.359 -1.664 1 98.81 65 GLY B CA 1
ATOM 2721 C C . GLY B 1 65 ? -4.738 -10.055 -1.942 1 98.81 65 GLY B C 1
ATOM 2722 O O . GLY B 1 65 ? -4.273 -8.938 -1.706 1 98.81 65 GLY B O 1
ATOM 2723 N N . GLY B 1 66 ? -4.066 -11.102 -2.359 1 98.88 66 GLY B N 1
ATOM 2724 C CA . GLY B 1 66 ? -2.646 -10.961 -2.648 1 98.88 66 GLY B CA 1
ATOM 2725 C C . GLY B 1 66 ? -1.941 -12.297 -2.807 1 98.88 66 GLY B C 1
ATOM 2726 O O . GLY B 1 66 ? -2.59 -13.336 -2.943 1 98.88 66 GLY B O 1
ATOM 2727 N N . ASN B 1 67 ? -0.598 -12.18 -2.857 1 98.88 67 ASN B N 1
ATOM 2728 C CA . ASN B 1 67 ? 0.21 -13.367 -3.133 1 98.88 67 ASN B CA 1
ATOM 2729 C C . ASN B 1 67 ? 1.366 -13.492 -2.146 1 98.88 67 ASN B C 1
ATOM 2731 O O . ASN B 1 67 ? 1.8 -12.508 -1.556 1 98.88 67 ASN B O 1
ATOM 2735 N N . PHE B 1 68 ? 1.731 -14.688 -1.933 1 98.81 68 PHE B N 1
ATOM 2736 C CA . PHE B 1 68 ? 2.961 -15.047 -1.231 1 98.81 68 PHE B CA 1
ATOM 2737 C C . PHE B 1 68 ? 3.932 -15.758 -2.168 1 98.81 68 PHE B C 1
ATOM 2739 O O . PHE B 1 68 ? 3.521 -16.578 -2.99 1 98.81 68 PHE B O 1
ATOM 2746 N N . THR B 1 69 ? 5.137 -15.453 -2.119 1 97.75 69 THR B N 1
ATOM 2747 C CA . THR B 1 69 ? 6.172 -16.141 -2.881 1 97.75 69 THR B CA 1
ATOM 2748 C C . THR B 1 69 ? 7.301 -16.609 -1.962 1 97.75 69 THR B C 1
ATOM 2750 O O . THR B 1 69 ? 7.184 -16.531 -0.737 1 97.75 69 THR B O 1
ATOM 2753 N N . MET B 1 70 ? 8.242 -17.234 -2.539 1 95.12 70 MET B N 1
ATOM 2754 C CA . MET B 1 70 ? 9.383 -17.703 -1.755 1 95.12 70 MET B CA 1
ATOM 2755 C C . MET B 1 70 ? 9.914 -16.594 -0.857 1 95.12 70 MET B C 1
ATOM 2757 O O . MET B 1 70 ? 9.992 -15.43 -1.272 1 95.12 70 MET B O 1
ATOM 2761 N N . PRO B 1 71 ? 10.234 -17.078 0.341 1 97.38 71 PRO B N 1
ATOM 2762 C CA . PRO B 1 71 ? 10.156 -18.375 1.007 1 97.38 71 PRO B CA 1
ATOM 2763 C C . PRO B 1 71 ? 8.914 -18.516 1.886 1 97.38 71 PRO B C 1
ATOM 2765 O O . PRO B 1 71 ? 8.883 -19.344 2.795 1 97.38 71 PRO B O 1
ATOM 2768 N N . CYS B 1 72 ? 7.863 -17.75 1.616 1 98.5 72 CYS B N 1
ATOM 2769 C CA . CYS B 1 72 ? 6.824 -17.531 2.619 1 98.5 72 CYS B CA 1
ATOM 2770 C C . CYS B 1 72 ? 5.621 -18.422 2.369 1 98.5 72 CYS B C 1
ATOM 2772 O O . CYS B 1 72 ? 4.664 -18.422 3.143 1 98.5 72 CYS B O 1
ATOM 2774 N N . LYS B 1 73 ? 5.613 -19.281 1.424 1 98.31 73 LYS B N 1
ATOM 2775 C CA . LYS B 1 73 ? 4.414 -20.016 1.01 1 98.31 73 LYS B CA 1
ATOM 2776 C C . LYS B 1 73 ? 3.979 -21 2.078 1 98.31 73 LYS B C 1
ATOM 2778 O O . LYS B 1 73 ? 2.783 -21.188 2.322 1 98.31 73 LYS B O 1
ATOM 2783 N N . ASN B 1 74 ? 4.895 -21.672 2.699 1 98.19 74 ASN B N 1
ATOM 2784 C CA . ASN B 1 74 ? 4.543 -22.672 3.689 1 98.19 74 ASN B CA 1
ATOM 2785 C C . ASN B 1 74 ? 3.996 -22.047 4.965 1 98.19 74 ASN B C 1
ATOM 2787 O O . ASN B 1 74 ? 2.955 -22.469 5.473 1 98.19 74 ASN B O 1
ATOM 2791 N N . ILE B 1 75 ? 4.723 -21.016 5.492 1 98.75 75 ILE B N 1
ATOM 2792 C CA . ILE B 1 75 ? 4.266 -20.344 6.707 1 98.75 75 ILE B CA 1
ATOM 2793 C C . ILE B 1 75 ? 2.924 -19.672 6.445 1 98.75 75 ILE B C 1
ATOM 2795 O O . ILE B 1 75 ? 2.07 -19.609 7.336 1 98.75 75 ILE B O 1
ATOM 2799 N N . ALA B 1 76 ? 2.693 -19.203 5.246 1 98.88 76 ALA B N 1
ATOM 2800 C CA . ALA B 1 76 ? 1.403 -18.609 4.898 1 98.88 76 ALA B CA 1
ATOM 2801 C C . ALA B 1 76 ? 0.274 -19.625 5.062 1 98.88 76 ALA B C 1
ATOM 2803 O O . ALA B 1 76 ? -0.792 -19.297 5.59 1 98.88 76 ALA B O 1
ATOM 2804 N N . ALA B 1 77 ? 0.52 -20.812 4.645 1 98.81 77 ALA B N 1
ATOM 2805 C CA . ALA B 1 77 ? -0.491 -21.875 4.75 1 98.81 77 ALA B CA 1
ATOM 2806 C C . ALA B 1 77 ? -0.868 -22.125 6.207 1 98.81 77 ALA B C 1
ATOM 2808 O O . ALA B 1 77 ? -2.004 -22.5 6.508 1 98.81 77 ALA B O 1
ATOM 2809 N N . GLU B 1 78 ? 0.054 -21.906 7.062 1 98.75 78 GLU B N 1
ATOM 2810 C CA . GLU B 1 78 ? -0.185 -22.125 8.484 1 98.75 78 GLU B CA 1
ATOM 2811 C C . GLU B 1 78 ? -0.976 -20.969 9.094 1 98.75 78 GLU B C 1
ATOM 2813 O O . GLU B 1 78 ? -1.625 -21.125 10.133 1 98.75 78 GLU B O 1
ATOM 2818 N N . LEU B 1 79 ? -0.962 -19.812 8.477 1 98.81 79 LEU B N 1
ATOM 2819 C CA . LEU B 1 79 ? -1.458 -18.609 9.117 1 98.81 79 LEU B CA 1
ATOM 2820 C C . LEU B 1 79 ? -2.838 -18.234 8.586 1 98.81 79 LEU B C 1
ATOM 2822 O O . LEU B 1 79 ? -3.545 -17.422 9.195 1 98.81 79 LEU B O 1
ATOM 2826 N N . VAL B 1 80 ? -3.254 -18.766 7.457 1 98.88 80 VAL B N 1
ATOM 2827 C CA . VAL B 1 80 ? -4.566 -18.453 6.898 1 98.88 80 VAL B CA 1
ATOM 2828 C C . VAL B 1 80 ? -5.652 -19.141 7.727 1 98.88 80 VAL B C 1
ATOM 2830 O O . VAL B 1 80 ? -5.367 -20.031 8.516 1 98.88 80 VAL B O 1
ATOM 2833 N N . ASP B 1 81 ? -6.902 -18.656 7.527 1 98.81 81 ASP B N 1
ATOM 2834 C CA . ASP B 1 81 ? -8.039 -19.203 8.25 1 98.81 81 ASP B CA 1
ATOM 2835 C C . ASP B 1 81 ? -8.523 -20.5 7.598 1 98.81 81 ASP B C 1
ATOM 2837 O O . ASP B 1 81 ? -9.016 -21.406 8.281 1 98.81 81 ASP B O 1
ATOM 2841 N N . LYS B 1 82 ? -8.508 -20.562 6.262 1 98.75 82 LYS B N 1
ATOM 2842 C CA . LYS B 1 82 ? -8.93 -21.703 5.461 1 98.75 82 LYS B CA 1
ATOM 2843 C C . LYS B 1 82 ? -7.957 -21.969 4.316 1 98.75 82 LYS B C 1
ATOM 2845 O O . LYS B 1 82 ? -7.254 -21.047 3.871 1 98.75 82 LYS B O 1
ATOM 2850 N N . LEU B 1 83 ? -7.957 -23.203 3.904 1 98.81 83 LEU B N 1
ATOM 2851 C CA . LEU B 1 83 ? -7.145 -23.594 2.756 1 98.81 83 LEU B CA 1
ATOM 2852 C C . LEU B 1 83 ? -7.996 -24.281 1.692 1 98.81 83 LEU B C 1
ATOM 2854 O O . LEU B 1 83 ? -8.914 -25.031 2.018 1 98.81 83 LEU B O 1
ATOM 2858 N N . SER B 1 84 ? -7.695 -24.016 0.447 1 98.56 84 SER B N 1
ATOM 2859 C CA . SER B 1 84 ? -8.242 -24.844 -0.629 1 98.56 84 SER B CA 1
ATOM 2860 C C . SER B 1 84 ? -7.723 -26.266 -0.549 1 98.56 84 SER B C 1
ATOM 2862 O O . SER B 1 84 ? -6.719 -26.547 0.116 1 98.56 84 SER B O 1
ATOM 2864 N N . PRO B 1 85 ? -8.367 -27.156 -1.245 1 98.12 85 PRO B N 1
ATOM 2865 C CA . PRO B 1 85 ? -7.914 -28.547 -1.199 1 98.12 85 PRO B CA 1
ATOM 2866 C C . PRO B 1 85 ? -6.457 -28.719 -1.629 1 98.12 85 PRO B C 1
ATOM 2868 O O . PRO B 1 85 ? -5.684 -29.391 -0.949 1 98.12 85 PRO B O 1
ATOM 2871 N N . ALA B 1 86 ? -6.09 -28.094 -2.676 1 98.5 86 ALA B N 1
ATOM 2872 C CA . ALA B 1 86 ? -4.711 -28.219 -3.148 1 98.5 86 ALA B CA 1
ATOM 2873 C C . ALA B 1 86 ? -3.729 -27.672 -2.117 1 98.5 86 ALA B C 1
ATOM 2875 O O . ALA B 1 86 ? -2.711 -28.312 -1.824 1 98.5 86 ALA B O 1
ATOM 2876 N N . ALA B 1 87 ? -4.043 -26.516 -1.572 1 98.62 87 ALA B N 1
ATOM 2877 C CA . ALA B 1 87 ? -3.172 -25.875 -0.58 1 98.62 87 ALA B CA 1
ATOM 2878 C C . ALA B 1 87 ? -3.061 -26.75 0.674 1 98.62 87 ALA B C 1
ATOM 2880 O O . ALA B 1 87 ? -1.994 -26.828 1.289 1 98.62 87 ALA B O 1
ATOM 2881 N N . GLU B 1 88 ? -4.141 -27.391 1.021 1 98.31 88 GLU B N 1
ATOM 2882 C CA . GLU B 1 88 ? -4.148 -28.281 2.182 1 98.31 88 GLU B CA 1
ATOM 2883 C C . GLU B 1 88 ? -3.229 -29.469 1.966 1 98.31 88 GLU B C 1
ATOM 2885 O O . GLU B 1 88 ? -2.434 -29.812 2.842 1 98.31 88 GLU B O 1
ATOM 2890 N N . ILE B 1 89 ? -3.348 -30.078 0.846 1 98.25 89 ILE B N 1
ATOM 2891 C CA . ILE B 1 89 ? -2.551 -31.266 0.537 1 98.25 89 ILE B CA 1
ATOM 2892 C C . ILE B 1 89 ? -1.068 -30.891 0.522 1 98.25 89 ILE B C 1
ATOM 2894 O O . ILE B 1 89 ? -0.24 -31.609 1.086 1 98.25 89 ILE B O 1
ATOM 2898 N N . ILE B 1 90 ? -0.736 -29.75 -0.022 1 97.94 90 ILE B N 1
ATOM 2899 C CA . ILE B 1 90 ? 0.65 -29.359 -0.268 1 97.94 90 ILE B CA 1
ATOM 2900 C C . ILE B 1 90 ? 1.243 -28.734 0.991 1 97.94 90 ILE B C 1
ATOM 2902 O O . ILE B 1 90 ? 2.439 -28.875 1.256 1 97.94 90 ILE B O 1
ATOM 2906 N N . GLY B 1 91 ? 0.393 -28.047 1.751 1 97.75 91 GLY B N 1
ATOM 2907 C CA . GLY B 1 91 ? 0.883 -27.297 2.889 1 97.75 91 GLY B CA 1
ATOM 2908 C C . GLY B 1 91 ? 1.573 -26 2.488 1 97.75 91 GLY B C 1
ATOM 2909 O O . GLY B 1 91 ? 2.57 -25.609 3.098 1 97.75 91 GLY B O 1
ATOM 2910 N N . ALA B 1 92 ? 1.153 -25.438 1.391 1 98 92 ALA B N 1
ATOM 2911 C CA . ALA B 1 92 ? 1.686 -24.172 0.883 1 98 92 ALA B CA 1
ATOM 2912 C C . ALA B 1 92 ? 0.579 -23.312 0.277 1 98 92 ALA B C 1
ATOM 2914 O O . ALA B 1 92 ? -0.421 -23.844 -0.218 1 98 92 ALA B O 1
ATOM 2915 N N . CYS B 1 93 ? 0.773 -22.062 0.354 1 97.75 93 CYS B N 1
ATOM 2916 C CA . CYS B 1 93 ? -0.178 -21.047 -0.096 1 97.75 93 CYS B CA 1
ATOM 2917 C C . CYS B 1 93 ? 0.535 -19.906 -0.825 1 97.75 93 CYS B C 1
ATOM 2919 O O . CYS B 1 93 ? 1.427 -19.266 -0.265 1 97.75 93 CYS B O 1
ATOM 2921 N N . ASN B 1 94 ? 0.154 -19.703 -2.102 1 98.44 94 ASN B N 1
ATOM 2922 C CA . ASN B 1 94 ? 0.793 -18.594 -2.799 1 98.44 94 ASN B CA 1
ATOM 2923 C C . ASN B 1 94 ? -0.198 -17.469 -3.088 1 98.44 94 ASN B C 1
ATOM 2925 O O . ASN B 1 94 ? 0.173 -16.438 -3.654 1 98.44 94 ASN B O 1
ATOM 2929 N N . VAL B 1 95 ? -1.467 -17.656 -2.768 1 98.81 95 VAL B N 1
ATOM 2930 C CA . VAL B 1 95 ? -2.5 -16.656 -2.977 1 98.81 95 VAL B CA 1
ATOM 2931 C C . VAL B 1 95 ? -3.443 -16.625 -1.778 1 98.81 95 VAL B C 1
ATOM 2933 O O . VAL B 1 95 ? -3.795 -17.672 -1.23 1 98.81 95 VAL B O 1
ATOM 2936 N N . PHE B 1 96 ? -3.842 -15.461 -1.353 1 98.94 96 PHE B N 1
ATOM 2937 C CA . PHE B 1 96 ? -4.883 -15.359 -0.334 1 98.94 96 PHE B CA 1
ATOM 2938 C C . PHE B 1 96 ? -6.02 -14.469 -0.806 1 98.94 96 PHE B C 1
ATOM 2940 O O . PHE B 1 96 ? -5.805 -13.539 -1.586 1 98.94 96 PHE B O 1
ATOM 2947 N N . VAL B 1 97 ? -7.172 -14.742 -0.41 1 98.88 97 VAL B N 1
ATOM 2948 C CA . VAL B 1 97 ? -8.375 -13.93 -0.562 1 98.88 97 VAL B CA 1
ATOM 2949 C C . VAL B 1 97 ? -8.969 -13.625 0.812 1 98.88 97 VAL B C 1
ATOM 2951 O O . VAL B 1 97 ? -9.109 -14.523 1.644 1 98.88 97 VAL B O 1
ATOM 2954 N N . ASN B 1 98 ? -9.242 -12.406 1.026 1 98.81 98 ASN B N 1
ATOM 2955 C CA . ASN B 1 98 ? -9.789 -11.953 2.301 1 98.81 98 ASN B CA 1
ATOM 2956 C C . ASN B 1 98 ? -11.258 -11.562 2.18 1 98.81 98 ASN B C 1
ATOM 2958 O O . ASN B 1 98 ? -11.586 -10.5 1.641 1 98.81 98 ASN B O 1
ATOM 2962 N N . ASP B 1 99 ? -12.094 -12.383 2.652 1 97.38 99 ASP B N 1
ATOM 2963 C CA . ASP B 1 99 ? -13.523 -12.102 2.668 1 97.38 99 ASP B CA 1
ATOM 2964 C C . ASP B 1 99 ? -13.977 -11.633 4.051 1 97.38 99 ASP B C 1
ATOM 2966 O O . ASP B 1 99 ? -14.406 -12.438 4.875 1 97.38 99 ASP B O 1
ATOM 2970 N N . ASP B 1 100 ? -13.953 -10.344 4.266 1 93.75 100 ASP B N 1
ATOM 2971 C CA . ASP B 1 100 ? -14.406 -9.695 5.492 1 93.75 100 ASP B CA 1
ATOM 2972 C C . ASP B 1 100 ? -13.734 -10.305 6.715 1 93.75 100 ASP B C 1
ATOM 2974 O O . ASP B 1 100 ? -14.406 -10.695 7.676 1 93.75 100 ASP B O 1
ATOM 2978 N N . GLY B 1 101 ? -12.469 -10.617 6.551 1 95.44 101 GLY B N 1
ATOM 2979 C CA . GLY B 1 101 ? -11.688 -11.039 7.703 1 95.44 101 GLY B CA 1
ATOM 2980 C C . GLY B 1 101 ? -11.375 -12.523 7.695 1 95.44 101 GLY B C 1
ATOM 2981 O O . GLY B 1 101 ? -10.523 -12.984 8.461 1 95.44 101 GLY B O 1
ATOM 2982 N N . VAL B 1 102 ? -12.062 -13.297 6.922 1 98.44 102 VAL B N 1
ATOM 2983 C CA . VAL B 1 102 ? -11.734 -14.703 6.754 1 98.44 102 VAL B CA 1
ATOM 2984 C C . VAL B 1 102 ? -10.781 -14.883 5.574 1 98.44 102 VAL B C 1
ATOM 2986 O O . VAL B 1 102 ? -11.18 -14.75 4.418 1 98.44 102 VAL B O 1
ATOM 2989 N N . ILE B 1 103 ? -9.523 -15.234 5.875 1 98.88 103 ILE B N 1
ATOM 2990 C CA . ILE B 1 103 ? -8.484 -15.32 4.855 1 98.88 103 ILE B CA 1
ATOM 2991 C C . ILE B 1 103 ? -8.352 -16.766 4.379 1 98.88 103 ILE B C 1
ATOM 2993 O O . ILE B 1 103 ? -7.996 -17.656 5.156 1 98.88 103 ILE B O 1
ATOM 2997 N N . THR B 1 104 ? -8.664 -16.984 3.107 1 98.94 104 THR B N 1
ATOM 2998 C CA . THR B 1 104 ? -8.523 -18.297 2.479 1 98.94 104 THR B CA 1
ATOM 2999 C C . THR B 1 104 ? -7.258 -18.359 1.628 1 98.94 104 THR B C 1
ATOM 3001 O O . THR B 1 104 ? -7.004 -17.469 0.819 1 98.94 104 THR B O 1
ATOM 3004 N N . GLY B 1 105 ? -6.469 -19.375 1.84 1 98.88 105 GLY B N 1
ATOM 3005 C CA . GLY B 1 105 ? -5.246 -19.594 1.085 1 98.88 105 GLY B CA 1
ATOM 3006 C C . GLY B 1 105 ? -5.41 -20.609 -0.032 1 98.88 105 GLY B C 1
ATOM 3007 O O . GLY B 1 105 ? -6.102 -21.625 0.131 1 98.88 105 GLY B O 1
ATOM 3008 N N . HIS B 1 106 ? -4.812 -20.328 -1.175 1 98.81 106 HIS B N 1
ATOM 3009 C CA . HIS B 1 106 ? -4.809 -21.188 -2.35 1 98.81 106 HIS B CA 1
ATOM 3010 C C . HIS B 1 106 ? -3.391 -21.406 -2.867 1 98.81 106 HIS B C 1
ATOM 3012 O O . HIS B 1 106 ? -2.459 -20.719 -2.449 1 98.81 106 HIS B O 1
ATOM 3018 N N . ILE B 1 107 ? -3.227 -22.406 -3.695 1 98.38 107 ILE B N 1
ATOM 3019 C CA . ILE B 1 107 ? -2.014 -22.594 -4.484 1 98.38 107 ILE B CA 1
ATOM 3020 C C . ILE B 1 107 ? -2.371 -22.688 -5.965 1 98.38 107 ILE B C 1
ATOM 3022 O O . ILE B 1 107 ? -3.055 -23.625 -6.391 1 98.38 107 ILE B O 1
ATOM 3026 N N . THR B 1 108 ? -1.876 -21.719 -6.695 1 98.12 108 THR B N 1
ATOM 3027 C CA . THR B 1 108 ? -2.398 -21.594 -8.055 1 98.12 108 THR B CA 1
ATOM 3028 C C . THR B 1 108 ? -1.314 -21.922 -9.078 1 98.12 108 THR B C 1
ATOM 3030 O O . THR B 1 108 ? -1.554 -21.844 -10.281 1 98.12 108 THR B O 1
ATOM 3033 N N . ASP B 1 109 ? -0.129 -22.312 -8.648 1 96.88 109 ASP B N 1
ATOM 3034 C CA . ASP B 1 109 ? 0.912 -22.734 -9.586 1 96.88 109 ASP B CA 1
ATOM 3035 C C . ASP B 1 109 ? 0.438 -23.891 -10.453 1 96.88 109 ASP B C 1
ATOM 3037 O O . ASP B 1 109 ? 0.521 -23.844 -11.68 1 96.88 109 ASP B O 1
ATOM 3041 N N . GLY B 1 110 ? -0.068 -24.875 -9.812 1 98.19 110 GLY B N 1
ATOM 3042 C CA . GLY B 1 110 ? -0.587 -26.016 -10.531 1 98.19 110 GLY B CA 1
ATOM 3043 C C . GLY B 1 110 ? -1.795 -25.688 -11.391 1 98.19 110 GLY B C 1
ATOM 3044 O O . GLY B 1 110 ? -1.913 -26.188 -12.516 1 98.19 110 GLY B O 1
ATOM 3045 N N . VAL B 1 111 ? -2.635 -24.859 -10.867 1 98.31 111 VAL B N 1
ATOM 3046 C CA . VAL B 1 111 ? -3.828 -24.438 -11.594 1 98.31 111 VAL B CA 1
ATOM 3047 C C . VAL B 1 111 ? -3.424 -23.734 -12.883 1 98.31 111 VAL B C 1
ATOM 3049 O O . VAL B 1 111 ? -3.971 -24.016 -13.953 1 98.31 111 VAL B O 1
ATOM 3052 N N . GLY B 1 112 ? -2.453 -22.875 -12.711 1 98.19 112 GLY B N 1
ATOM 3053 C CA . GLY B 1 112 ? -1.969 -22.156 -13.883 1 98.19 112 GLY B CA 1
ATOM 3054 C C . GLY B 1 112 ? -1.367 -23.078 -14.93 1 98.19 112 GLY B C 1
ATOM 3055 O O . GLY B 1 112 ? -1.589 -22.875 -16.125 1 98.19 112 GLY B O 1
ATOM 3056 N N . PHE B 1 113 ? -0.642 -24.031 -14.5 1 98.5 113 PHE B N 1
ATOM 3057 C CA . PHE B 1 113 ? -0.009 -24.953 -15.422 1 98.5 113 PHE B CA 1
ATOM 3058 C C . PHE B 1 113 ? -1.058 -25.781 -16.172 1 98.5 113 PHE B C 1
ATOM 3060 O O . PHE B 1 113 ? -1.003 -25.891 -17.391 1 98.5 113 PHE B O 1
ATOM 3067 N N . VAL B 1 114 ? -2.035 -26.328 -15.469 1 98.75 114 VAL B N 1
ATOM 3068 C CA . VAL B 1 114 ? -3.07 -27.156 -16.078 1 98.75 114 VAL B CA 1
ATOM 3069 C C . VAL B 1 114 ? -3.938 -26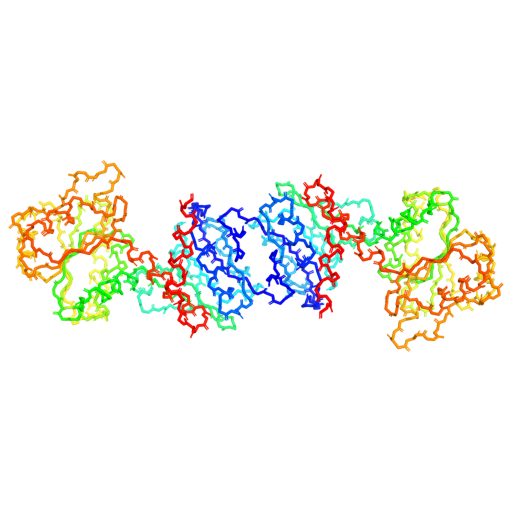.312 -17 1 98.75 114 VAL B C 1
ATOM 3071 O O . VAL B 1 114 ? -4.355 -26.766 -18.062 1 98.75 114 VAL B O 1
ATOM 3074 N N . LYS B 1 115 ? -4.156 -25.109 -16.594 1 98.25 115 LYS B N 1
ATOM 3075 C CA . LYS B 1 115 ? -4.891 -24.203 -17.469 1 98.25 115 LYS B CA 1
ATOM 3076 C C . LYS B 1 115 ? -4.133 -23.969 -18.781 1 98.25 115 LYS B C 1
ATOM 3078 O O . LYS B 1 115 ? -4.738 -23.891 -19.844 1 98.25 115 LYS B O 1
ATOM 3083 N N . ASN B 1 116 ? -2.852 -23.812 -18.656 1 98 116 ASN B N 1
ATOM 3084 C CA . ASN B 1 116 ? -2.02 -23.672 -19.844 1 98 116 ASN B CA 1
ATOM 3085 C C . ASN B 1 116 ? -2.164 -24.891 -20.766 1 98 116 ASN B C 1
ATOM 3087 O O . ASN B 1 116 ? -2.238 -24.734 -21.984 1 98 116 ASN B O 1
ATOM 3091 N N . LEU B 1 117 ? -2.244 -26.094 -20.234 1 98.69 117 LEU B N 1
ATOM 3092 C CA . LEU B 1 117 ? -2.494 -27.297 -21.016 1 98.69 117 LEU B CA 1
ATOM 3093 C C . LEU B 1 117 ? -3.863 -27.219 -21.688 1 98.69 117 LEU B C 1
ATOM 3095 O O . LEU B 1 117 ? -3.984 -27.469 -22.891 1 98.69 117 LEU B O 1
ATOM 3099 N N . GLU B 1 118 ? -4.812 -26.812 -20.953 1 98.5 118 GLU B N 1
ATOM 3100 C CA . GLU B 1 118 ? -6.195 -26.766 -21.422 1 98.5 118 GLU B CA 1
ATOM 3101 C C . GLU B 1 118 ? -6.344 -25.812 -22.609 1 98.5 118 GLU B C 1
ATOM 3103 O O . GLU B 1 118 ? -6.965 -26.156 -23.609 1 98.5 118 GLU B O 1
ATOM 3108 N N . VAL B 1 119 ? -5.777 -24.625 -22.453 1 97.12 119 VAL B N 1
ATOM 3109 C CA . VAL B 1 119 ? -5.934 -23.609 -23.5 1 97.12 119 VAL B CA 1
ATOM 3110 C C . VAL B 1 119 ? -5.211 -24.078 -24.766 1 97.12 119 VAL B C 1
ATOM 3112 O O . VAL B 1 119 ? -5.496 -23.578 -25.859 1 97.12 119 VAL B O 1
ATOM 3115 N N . ASN B 1 120 ? -4.289 -24.984 -24.594 1 97.88 120 ASN B N 1
ATOM 3116 C CA . ASN B 1 120 ? -3.605 -25.578 -25.75 1 97.88 120 ASN B CA 1
ATOM 3117 C C . ASN B 1 120 ? -4.266 -26.875 -26.188 1 97.88 120 ASN B C 1
ATOM 3119 O O . ASN B 1 120 ? -3.668 -27.656 -26.922 1 97.88 120 ASN B O 1
ATOM 3123 N N . GLY B 1 121 ? -5.395 -27.172 -25.656 1 98.25 121 GLY B N 1
ATOM 3124 C CA . GLY B 1 121 ? -6.219 -28.266 -26.141 1 98.25 121 GLY B CA 1
ATOM 3125 C C . GLY B 1 121 ? -5.961 -29.578 -25.422 1 98.25 121 GLY B C 1
ATOM 3126 O O . GLY B 1 121 ? -6.32 -30.656 -25.922 1 98.25 121 GLY B O 1
ATOM 3127 N N . VAL B 1 122 ? -5.305 -29.578 -24.312 1 98.62 122 VAL B N 1
ATOM 3128 C CA . VAL B 1 122 ? -4.961 -30.812 -23.594 1 98.62 122 VAL B CA 1
ATOM 3129 C C . VAL B 1 122 ? -5.77 -30.906 -22.312 1 98.62 122 VAL B C 1
ATOM 3131 O O . VAL B 1 122 ? -5.582 -30.094 -21.391 1 98.62 122 VAL B O 1
ATOM 3134 N N . ASP B 1 123 ? -6.633 -31.859 -22.266 1 98.5 123 ASP B N 1
ATOM 3135 C CA . ASP B 1 123 ? -7.355 -32.188 -21.031 1 98.5 123 ASP B CA 1
ATOM 3136 C C . ASP B 1 123 ? -6.617 -33.25 -20.234 1 98.5 123 ASP B C 1
ATOM 3138 O O . ASP B 1 123 ? -6.207 -34.281 -20.781 1 98.5 123 ASP B O 1
ATOM 3142 N N . VAL B 1 124 ? -6.527 -33.094 -18.891 1 98.75 124 VAL B N 1
ATOM 3143 C CA . VAL B 1 124 ? -5.699 -34 -18.094 1 98.75 124 VAL B CA 1
ATOM 3144 C C . VAL B 1 124 ? -6.566 -35.094 -17.516 1 98.75 124 VAL B C 1
ATOM 3146 O O . VAL B 1 124 ? -6.047 -36.094 -16.984 1 98.75 124 VAL B O 1
ATOM 3149 N N . LYS B 1 125 ? -7.871 -34.906 -17.531 1 98.75 125 LYS B N 1
ATOM 3150 C CA . LYS B 1 125 ? -8.773 -35.906 -16.953 1 98.75 125 LYS B CA 1
ATOM 3151 C C . LYS B 1 125 ? -8.586 -37.281 -17.609 1 98.75 125 LYS B C 1
ATOM 3153 O O . LYS B 1 125 ? -8.602 -37.375 -18.828 1 98.75 125 LYS B O 1
ATOM 3158 N N . GLY B 1 126 ? -8.375 -38.25 -16.766 1 98.75 126 GLY B N 1
ATOM 3159 C CA . GLY B 1 126 ? -8.234 -39.625 -17.219 1 98.75 126 GLY B CA 1
ATOM 3160 C C . GLY B 1 126 ? -6.887 -39.906 -17.859 1 98.75 126 GLY B C 1
ATOM 3161 O O . GLY B 1 126 ? -6.641 -41.031 -18.312 1 98.75 126 GLY B O 1
ATOM 3162 N N . LYS B 1 127 ? -6 -38.969 -17.875 1 98.88 127 LYS B N 1
ATOM 3163 C CA . LYS B 1 127 ? -4.727 -39.125 -18.562 1 98.88 127 LYS B CA 1
ATOM 3164 C C . LYS B 1 127 ? -3.652 -39.688 -17.641 1 98.88 127 LYS B C 1
ATOM 3166 O O . LYS B 1 127 ? -3.723 -39.5 -16.422 1 98.88 127 LYS B O 1
ATOM 3171 N N . LYS B 1 128 ? -2.74 -40.375 -18.234 1 98.88 128 LYS B N 1
ATOM 3172 C CA . LYS B 1 128 ? -1.521 -40.812 -17.547 1 98.88 128 LYS B CA 1
ATOM 3173 C C . LYS B 1 128 ? -0.395 -39.781 -17.75 1 98.88 128 LYS B C 1
ATOM 3175 O O . LYS B 1 128 ? -0.007 -39.5 -18.891 1 98.88 128 LYS B O 1
ATOM 3180 N N . THR B 1 129 ? 0.114 -39.281 -16.625 1 98.88 129 THR B N 1
ATOM 3181 C CA . THR B 1 129 ? 1.103 -38.219 -16.703 1 98.88 129 THR B CA 1
ATOM 3182 C C . THR B 1 129 ? 2.396 -38.625 -16 1 98.88 129 THR B C 1
ATOM 3184 O O . THR B 1 129 ? 2.363 -39.25 -14.961 1 98.88 129 THR B O 1
ATOM 3187 N N . VAL B 1 130 ? 3.512 -38.281 -16.641 1 98.94 130 VAL B N 1
ATOM 3188 C CA . VAL B 1 130 ? 4.82 -38.344 -15.992 1 98.94 130 VAL B CA 1
ATOM 3189 C C . VAL B 1 130 ? 5.293 -36.938 -15.617 1 98.94 130 VAL B C 1
ATOM 3191 O O . VAL B 1 130 ? 5.316 -36.062 -16.453 1 98.94 130 VAL B O 1
ATOM 3194 N N . VAL B 1 131 ? 5.59 -36.75 -14.336 1 98.94 131 VAL B N 1
ATOM 3195 C CA . VAL B 1 131 ? 6.109 -35.438 -13.883 1 98.94 131 VAL B CA 1
ATOM 3196 C C . VAL B 1 131 ? 7.551 -35.625 -13.406 1 98.94 131 VAL B C 1
ATOM 3198 O O . VAL B 1 131 ? 7.824 -36.406 -12.5 1 98.94 131 VAL B O 1
ATOM 3201 N N . LEU B 1 132 ? 8.445 -34.875 -14.062 1 98.75 132 LEU B N 1
ATOM 3202 C CA . LEU B 1 132 ? 9.859 -34.875 -13.688 1 98.75 132 LEU B CA 1
ATOM 3203 C C . LEU B 1 132 ? 10.164 -33.781 -12.688 1 98.75 132 LEU B C 1
ATOM 3205 O O . LEU B 1 132 ? 10.078 -32.594 -13.016 1 98.75 132 LEU B O 1
ATOM 3209 N N . GLY B 1 133 ? 10.516 -34.188 -11.469 1 98.38 133 GLY B N 1
ATOM 3210 C CA . GLY B 1 133 ? 10.805 -33.25 -10.414 1 98.38 133 GLY B CA 1
ATOM 3211 C C . GLY B 1 133 ? 9.875 -33.375 -9.227 1 98.38 133 GLY B C 1
ATOM 3212 O O . GLY B 1 133 ? 8.734 -33.812 -9.359 1 98.38 133 GLY B O 1
ATOM 3213 N N . ALA B 1 134 ? 10.336 -32.906 -8.078 1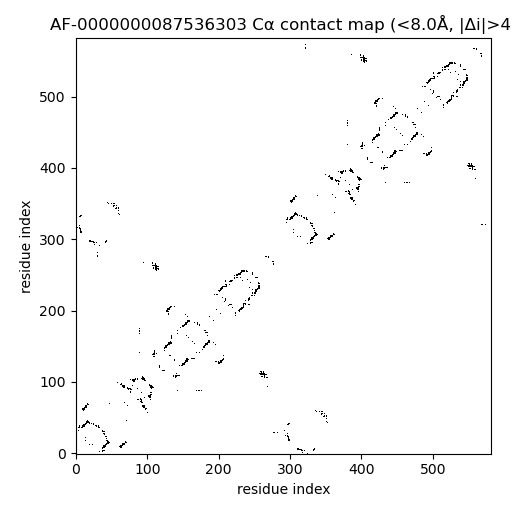 98.06 134 ALA B N 1
ATOM 3214 C CA . ALA B 1 134 ? 9.547 -32.906 -6.848 1 98.06 134 ALA B CA 1
ATOM 3215 C C . ALA B 1 134 ? 9.75 -31.641 -6.043 1 98.06 134 ALA B C 1
ATOM 3217 O O . ALA B 1 134 ? 9.57 -31.625 -4.824 1 98.06 134 ALA B O 1
ATOM 3218 N N . GLY B 1 135 ? 10.164 -30.578 -6.676 1 95.69 135 GLY B N 1
ATOM 3219 C CA . GLY B 1 135 ? 10.242 -29.266 -6.047 1 95.69 135 GLY B CA 1
ATOM 3220 C C . GLY B 1 135 ? 8.883 -28.625 -5.836 1 95.69 135 GLY B C 1
ATOM 3221 O O . GLY B 1 135 ? 7.848 -29.297 -5.965 1 95.69 135 GLY B O 1
ATOM 3222 N N . GLY B 1 136 ? 8.852 -27.406 -5.523 1 94.25 136 GLY B N 1
ATOM 3223 C CA . GLY B 1 136 ? 7.621 -26.688 -5.23 1 94.25 136 GLY B CA 1
ATOM 3224 C C . GLY B 1 136 ? 6.652 -26.656 -6.398 1 94.25 136 GLY B C 1
ATOM 3225 O O . GLY B 1 136 ? 5.488 -27.047 -6.254 1 94.25 136 GLY B O 1
ATOM 3226 N N . ALA B 1 137 ? 7.16 -26.219 -7.508 1 94.06 137 ALA B N 1
ATOM 3227 C CA . ALA B 1 137 ? 6.32 -26.156 -8.703 1 94.06 137 ALA B CA 1
ATOM 3228 C C . ALA B 1 137 ? 5.84 -27.547 -9.102 1 94.06 137 ALA B C 1
ATOM 3230 O O . ALA B 1 137 ? 4.668 -27.734 -9.438 1 94.06 137 ALA B O 1
ATOM 3231 N N . ALA B 1 138 ? 6.719 -28.484 -9.031 1 97.94 138 ALA B N 1
ATOM 3232 C CA . ALA B 1 138 ? 6.379 -29.859 -9.383 1 97.94 138 ALA B CA 1
ATOM 3233 C C . ALA B 1 138 ? 5.262 -30.391 -8.484 1 97.94 138 ALA B C 1
ATOM 3235 O O . ALA B 1 138 ? 4.285 -30.953 -8.977 1 97.94 138 ALA B O 1
ATOM 3236 N N . THR B 1 139 ? 5.426 -30.156 -7.23 1 98.31 139 THR B N 1
ATOM 3237 C CA . THR B 1 139 ? 4.438 -30.641 -6.27 1 98.31 139 THR B CA 1
ATOM 3238 C C . THR B 1 139 ? 3.072 -30.016 -6.543 1 98.31 139 THR B C 1
ATOM 3240 O O . THR B 1 139 ? 2.053 -30.703 -6.523 1 98.31 139 THR B O 1
ATOM 3243 N N . ALA B 1 140 ? 3.047 -28.766 -6.816 1 98.12 140 ALA B N 1
ATOM 3244 C CA . ALA B 1 140 ? 1.799 -28.078 -7.129 1 98.12 140 ALA B CA 1
ATOM 3245 C C . ALA B 1 140 ? 1.127 -28.688 -8.359 1 98.12 140 ALA B C 1
ATOM 3247 O O . ALA B 1 140 ? -0.091 -28.875 -8.375 1 98.12 140 ALA B O 1
ATOM 3248 N N . ILE B 1 141 ? 1.9 -29 -9.312 1 98.69 141 ILE B N 1
ATOM 3249 C CA . ILE B 1 141 ? 1.392 -29.562 -10.562 1 98.69 141 ILE B CA 1
ATOM 3250 C C . ILE B 1 141 ? 0.875 -30.969 -10.312 1 98.69 141 ILE B C 1
ATOM 3252 O O . ILE B 1 141 ? -0.221 -31.328 -10.75 1 98.69 141 ILE B O 1
ATOM 3256 N N . GLN B 1 142 ? 1.625 -31.828 -9.609 1 98.88 142 GLN B N 1
ATOM 3257 C CA . GLN B 1 142 ? 1.236 -33.188 -9.289 1 98.88 142 GLN B CA 1
ATOM 3258 C C . GLN B 1 142 ? -0.116 -33.219 -8.586 1 98.88 142 GLN B C 1
ATOM 3260 O O . GLN B 1 142 ? -1.011 -33.969 -8.984 1 98.88 142 GLN B O 1
ATOM 3265 N N . VAL B 1 143 ? -0.223 -32.406 -7.633 1 98.88 143 VAL B N 1
ATOM 3266 C CA . VAL B 1 143 ? -1.44 -32.344 -6.828 1 98.88 143 VAL B CA 1
ATOM 3267 C C . VAL B 1 143 ? -2.609 -31.875 -7.684 1 98.88 143 VAL B C 1
ATOM 3269 O O . VAL B 1 143 ? -3.699 -32.438 -7.641 1 98.88 143 VAL B O 1
ATOM 3272 N N . GLN B 1 144 ? -2.379 -30.859 -8.469 1 98.88 144 GLN B N 1
ATOM 3273 C CA . GLN B 1 144 ? -3.449 -30.328 -9.305 1 98.88 144 GLN B CA 1
ATOM 3274 C C . GLN B 1 144 ? -3.9 -31.328 -10.352 1 98.88 144 GLN B C 1
ATOM 3276 O O . GLN B 1 144 ? -5.094 -31.438 -10.641 1 98.88 144 GLN B O 1
ATOM 3281 N N . LEU B 1 145 ? -2.955 -32.062 -10.961 1 98.88 145 LEU B N 1
ATOM 3282 C CA . LEU B 1 145 ? -3.287 -33.125 -11.922 1 98.88 145 LEU B CA 1
ATOM 3283 C C . LEU B 1 145 ? -4.219 -34.156 -11.297 1 98.88 145 LEU B C 1
ATOM 3285 O O . LEU B 1 145 ? -5.234 -34.531 -11.891 1 98.88 145 LEU B O 1
ATOM 3289 N N . ALA B 1 146 ? -3.85 -34.594 -10.117 1 98.88 146 ALA B N 1
ATOM 3290 C CA . ALA B 1 146 ? -4.66 -35.594 -9.422 1 98.88 146 ALA B CA 1
ATOM 3291 C C . ALA B 1 146 ? -6.051 -35.031 -9.117 1 98.88 146 ALA B C 1
ATOM 3293 O O . ALA B 1 146 ? -7.055 -35.719 -9.367 1 98.88 146 ALA B O 1
ATOM 3294 N N . LEU B 1 147 ? -6.113 -33.844 -8.656 1 98.75 147 LEU B N 1
ATOM 3295 C CA . LEU B 1 147 ? -7.379 -33.219 -8.305 1 98.75 147 LEU B CA 1
ATOM 3296 C C . LEU B 1 147 ? -8.258 -33.031 -9.539 1 98.75 147 LEU B C 1
ATOM 3298 O O . LEU B 1 147 ? -9.484 -33.094 -9.453 1 98.75 147 LEU B O 1
ATOM 3302 N N . ASP B 1 148 ? -7.598 -32.812 -10.656 1 98.69 148 ASP B N 1
ATOM 3303 C CA . ASP B 1 148 ? -8.344 -32.562 -11.883 1 98.69 148 ASP B CA 1
ATOM 3304 C C . ASP B 1 148 ? -8.68 -33.875 -12.602 1 98.69 148 ASP B C 1
ATOM 3306 O O . ASP B 1 148 ? -9.234 -33.844 -13.703 1 98.69 148 ASP B O 1
ATOM 3310 N N . GLY B 1 149 ? -8.273 -35 -12.07 1 98.69 149 GLY B N 1
ATOM 3311 C CA . GLY B 1 149 ? -8.82 -36.281 -12.508 1 98.69 149 GLY B CA 1
ATOM 3312 C C . GLY B 1 149 ? -7.852 -37.094 -13.344 1 98.69 149 GLY B C 1
ATOM 3313 O O . GLY B 1 149 ? -8.258 -38 -14.055 1 98.69 149 GLY B O 1
ATOM 3314 N N . ALA B 1 150 ? -6.57 -36.75 -13.312 1 98.88 150 ALA B N 1
ATOM 3315 C CA . ALA B 1 150 ? -5.609 -37.656 -13.961 1 98.88 150 ALA B CA 1
ATOM 3316 C C . ALA B 1 150 ? -5.742 -39.062 -13.43 1 98.88 150 ALA B C 1
ATOM 3318 O O . ALA B 1 150 ? -5.949 -39.281 -12.234 1 98.88 150 ALA B O 1
ATOM 3319 N N . SER B 1 151 ? -5.602 -40.031 -14.367 1 98.88 151 SER B N 1
ATOM 3320 C CA . SER B 1 151 ? -5.707 -41.406 -13.93 1 98.88 151 SER B CA 1
ATOM 3321 C C . SER B 1 151 ? -4.43 -41.875 -13.242 1 98.88 151 SER B C 1
ATOM 3323 O O . SER B 1 151 ? -4.473 -42.719 -12.344 1 98.88 151 SER B O 1
ATOM 3325 N N . GLU B 1 152 ? -3.303 -41.281 -13.688 1 98.81 152 GLU B N 1
ATOM 3326 C CA . GLU B 1 152 ? -2.008 -41.656 -13.117 1 98.81 152 GLU B CA 1
ATOM 3327 C C . GLU B 1 152 ? -1.05 -40.469 -13.125 1 98.81 152 GLU B C 1
ATOM 3329 O O . GLU B 1 152 ? -1.03 -39.688 -14.07 1 98.81 152 GLU B O 1
ATOM 3334 N N . VAL B 1 153 ? -0.363 -40.312 -12.016 1 98.94 153 VAL B N 1
ATOM 3335 C CA . VAL B 1 153 ? 0.76 -39.375 -11.922 1 98.94 153 VAL B CA 1
ATOM 3336 C C . VAL B 1 153 ? 2.016 -40.125 -11.484 1 98.94 153 VAL B C 1
ATOM 3338 O O . VAL B 1 153 ? 2.135 -40.531 -10.32 1 98.94 153 VAL B O 1
ATOM 3341 N N . ALA B 1 154 ? 2.92 -40.344 -12.438 1 98.94 154 ALA B N 1
ATOM 3342 C CA . ALA B 1 154 ? 4.211 -40.938 -12.125 1 98.94 154 ALA B CA 1
ATOM 3343 C C . ALA B 1 154 ? 5.277 -39.875 -11.875 1 98.94 154 ALA B C 1
ATOM 3345 O O . ALA B 1 154 ? 5.656 -39.156 -12.797 1 98.94 154 ALA B O 1
ATOM 3346 N N . ILE B 1 155 ? 5.77 -39.812 -10.617 1 98.88 155 ILE B N 1
ATOM 3347 C CA . ILE B 1 155 ? 6.746 -38.781 -10.219 1 98.88 155 ILE B CA 1
ATOM 3348 C C . ILE B 1 155 ? 8.156 -39.375 -10.312 1 98.88 155 ILE B C 1
ATOM 3350 O O . ILE B 1 155 ? 8.422 -40.469 -9.82 1 98.88 155 ILE B O 1
ATOM 3354 N N . PHE B 1 156 ? 8.984 -38.719 -11.039 1 98.88 156 PHE B N 1
ATOM 3355 C CA . PHE B 1 156 ? 10.398 -39.094 -11.102 1 98.88 156 PHE B CA 1
ATOM 3356 C C . PHE B 1 156 ? 11.266 -37.969 -10.547 1 98.88 156 PHE B C 1
ATOM 3358 O O . PHE B 1 156 ? 11.141 -36.812 -10.953 1 98.88 156 PHE B O 1
ATOM 3365 N N . ASN B 1 157 ? 12.062 -38.188 -9.617 1 98.69 157 ASN B N 1
ATOM 3366 C CA . ASN B 1 157 ? 12.992 -37.25 -9.039 1 98.69 157 ASN B CA 1
ATOM 3367 C C . ASN B 1 157 ? 14.352 -37.875 -8.758 1 98.69 157 ASN B C 1
ATOM 3369 O O . ASN B 1 157 ? 14.438 -39.062 -8.492 1 98.69 157 ASN B O 1
ATOM 3373 N N . ILE B 1 158 ? 15.383 -37.062 -8.836 1 97.62 158 ILE B N 1
ATOM 3374 C CA . ILE B 1 158 ? 16.719 -37.562 -8.492 1 97.62 158 ILE B CA 1
ATOM 3375 C C . ILE B 1 158 ? 16.766 -37.875 -6.996 1 97.62 158 ILE B C 1
ATOM 3377 O O . ILE B 1 158 ? 15.938 -37.406 -6.223 1 97.62 158 ILE B O 1
ATOM 3381 N N . ASP B 1 159 ? 17.766 -38.625 -6.652 1 96.75 159 ASP B N 1
ATOM 3382 C CA . ASP B 1 159 ? 17.922 -38.969 -5.242 1 96.75 159 ASP B CA 1
ATOM 3383 C C . ASP B 1 159 ? 18.516 -37.781 -4.457 1 96.75 159 ASP B C 1
ATOM 3385 O O . ASP B 1 159 ? 19.688 -37.781 -4.113 1 96.75 159 ASP B O 1
ATOM 3389 N N . ASP B 1 160 ? 17.703 -36.844 -4.121 1 96.25 160 ASP B N 1
ATOM 3390 C CA . ASP B 1 160 ? 18.109 -35.656 -3.336 1 96.25 160 ASP B CA 1
ATOM 3391 C C . ASP B 1 160 ? 17.141 -35.438 -2.18 1 96.25 160 ASP B C 1
ATOM 3393 O O . ASP B 1 160 ? 16.359 -36.312 -1.82 1 96.25 160 ASP B O 1
ATOM 3397 N N . GLU B 1 161 ? 17.219 -34.406 -1.542 1 93.94 161 GLU B N 1
ATOM 3398 C CA . GLU B 1 161 ? 16.438 -34.094 -0.344 1 93.94 161 GLU B CA 1
ATOM 3399 C C . GLU B 1 161 ? 14.945 -34 -0.667 1 93.94 161 GLU B C 1
ATOM 3401 O O . GLU B 1 161 ? 14.102 -34.125 0.221 1 93.94 161 GLU B O 1
ATOM 3406 N N . PHE B 1 162 ? 14.57 -33.844 -1.973 1 93.5 162 PHE B N 1
ATOM 3407 C CA . PHE B 1 162 ? 13.18 -33.625 -2.359 1 93.5 162 PHE B CA 1
ATOM 3408 C C . PHE B 1 162 ? 12.492 -34.969 -2.635 1 93.5 162 PHE B C 1
ATOM 3410 O O . PHE B 1 162 ? 11.273 -35.031 -2.801 1 93.5 162 PHE B O 1
ATOM 3417 N N . TYR B 1 163 ? 13.305 -36 -2.693 1 96.94 163 TYR B N 1
ATOM 3418 C CA . TYR B 1 163 ? 12.703 -37.312 -2.957 1 96.94 163 TYR B CA 1
ATOM 3419 C C . TYR B 1 163 ? 11.672 -37.656 -1.891 1 96.94 163 TYR B C 1
ATOM 3421 O O . TYR B 1 163 ? 10.609 -38.219 -2.201 1 96.94 163 TYR B O 1
ATOM 3429 N N . ALA B 1 164 ? 12.039 -37.344 -0.672 1 97.06 164 ALA B N 1
ATOM 3430 C CA . ALA B 1 164 ? 11.117 -37.594 0.433 1 97.06 164 ALA B CA 1
ATOM 3431 C C . ALA B 1 164 ? 9.82 -36.844 0.248 1 97.06 164 ALA B C 1
ATOM 3433 O O . ALA B 1 164 ? 8.742 -37.312 0.627 1 97.06 164 ALA B O 1
ATOM 3434 N N . ARG B 1 165 ? 9.867 -35.656 -0.315 1 96.31 165 ARG B N 1
ATOM 3435 C CA . ARG B 1 165 ? 8.68 -34.844 -0.612 1 96.31 165 ARG B CA 1
ATOM 3436 C C . ARG B 1 165 ? 7.785 -35.562 -1.62 1 96.31 165 ARG B C 1
ATOM 3438 O O . ARG B 1 165 ? 6.559 -35.531 -1.49 1 96.31 165 ARG B O 1
ATOM 3445 N N . ALA B 1 166 ? 8.367 -36.188 -2.607 1 98.06 166 ALA B N 1
ATOM 3446 C CA . ALA B 1 166 ? 7.609 -36.938 -3.604 1 98.06 166 ALA B CA 1
ATOM 3447 C C . ALA B 1 166 ? 6.852 -38.094 -2.957 1 98.06 166 ALA B C 1
ATOM 3449 O O . ALA B 1 166 ? 5.68 -38.312 -3.266 1 98.06 166 ALA B O 1
ATOM 3450 N N . GLU B 1 167 ? 7.555 -38.75 -2.078 1 98.44 167 GLU B N 1
ATOM 3451 C CA . GLU B 1 167 ? 6.922 -39.844 -1.373 1 98.44 167 GLU B CA 1
ATOM 3452 C C . GLU B 1 167 ? 5.762 -39.375 -0.509 1 98.44 167 GLU B C 1
ATOM 3454 O O . GLU B 1 167 ? 4.703 -40 -0.464 1 98.44 167 GLU B O 1
ATOM 3459 N N . SER B 1 168 ? 5.98 -38.312 0.164 1 98.12 168 SER B N 1
ATOM 3460 C CA . SER B 1 168 ? 4.926 -37.719 0.981 1 98.12 168 SER B CA 1
ATOM 3461 C C . SER B 1 168 ? 3.725 -37.312 0.13 1 98.12 168 SER B C 1
ATOM 3463 O O . SER B 1 168 ? 2.576 -37.531 0.529 1 98.12 168 SER B O 1
ATOM 3465 N N . THR B 1 169 ? 3.984 -36.719 -1.021 1 98.38 169 THR B N 1
ATOM 3466 C CA . THR B 1 169 ? 2.922 -36.312 -1.943 1 98.38 169 THR B CA 1
ATOM 3467 C C . THR B 1 169 ? 2.119 -37.531 -2.379 1 98.38 169 THR B C 1
ATOM 3469 O O . THR B 1 169 ? 0.887 -37.531 -2.381 1 98.38 169 THR B O 1
ATOM 3472 N N . LYS B 1 170 ? 2.824 -38.594 -2.723 1 98.75 170 LYS B N 1
ATOM 3473 C CA . LYS B 1 170 ? 2.174 -39.844 -3.09 1 98.75 170 LYS B CA 1
ATOM 3474 C C . LYS B 1 170 ? 1.229 -40.312 -1.988 1 98.75 170 LYS B C 1
ATOM 3476 O O . LYS B 1 170 ? 0.078 -40.656 -2.26 1 98.75 170 LYS B O 1
ATOM 3481 N N . GLU B 1 171 ? 1.715 -40.312 -0.789 1 98.56 171 GLU B N 1
ATOM 3482 C CA . GLU B 1 171 ? 0.918 -40.781 0.337 1 98.56 171 GLU B CA 1
ATOM 3483 C C . GLU B 1 171 ? -0.322 -39.906 0.543 1 98.56 171 GLU B C 1
ATOM 3485 O O . GLU B 1 171 ? -1.419 -40.438 0.756 1 98.56 171 GLU B O 1
ATOM 3490 N N . LYS B 1 172 ? -0.181 -38.656 0.492 1 98.5 172 LYS B N 1
ATOM 3491 C CA . LYS B 1 172 ? -1.297 -37.719 0.677 1 98.5 172 LYS B CA 1
ATOM 3492 C C . LYS B 1 172 ? -2.338 -37.906 -0.427 1 98.5 172 LYS B C 1
ATOM 3494 O O . LYS B 1 172 ? -3.541 -37.875 -0.159 1 98.5 172 LYS B O 1
ATOM 3499 N N . LEU B 1 173 ? -1.866 -38.062 -1.646 1 98.62 173 LEU B N 1
ATOM 3500 C CA . LEU B 1 173 ? -2.781 -38.156 -2.777 1 98.62 173 LEU B CA 1
ATOM 3501 C C . LEU B 1 173 ? -3.492 -39.5 -2.779 1 98.62 173 LEU B C 1
ATOM 3503 O O . LEU B 1 173 ? -4.625 -39.625 -3.256 1 98.62 173 LEU B O 1
ATOM 3507 N N . ALA B 1 174 ? -2.787 -40.531 -2.26 1 97.88 174 ALA B N 1
ATOM 3508 C CA . ALA B 1 174 ? -3.445 -41.844 -2.127 1 97.88 174 ALA B CA 1
ATOM 3509 C C . ALA B 1 174 ? -4.707 -41.719 -1.274 1 97.88 174 ALA B C 1
ATOM 3511 O O . ALA B 1 174 ? -5.691 -42.438 -1.522 1 97.88 174 ALA B O 1
ATOM 3512 N N . THR B 1 175 ? -4.676 -40.844 -0.315 1 97.69 175 THR B N 1
ATOM 3513 C CA . THR B 1 175 ? -5.793 -40.656 0.603 1 97.69 175 THR B CA 1
ATOM 3514 C C . THR B 1 175 ? -6.805 -39.656 0.026 1 97.69 175 THR B C 1
ATOM 3516 O O . THR B 1 175 ? -8.008 -39.906 0.053 1 97.69 175 THR B O 1
ATOM 3519 N N . ARG B 1 176 ? -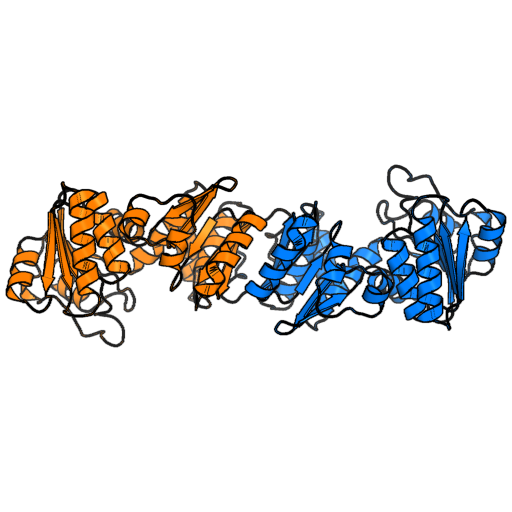6.383 -38.625 -0.575 1 98.06 176 ARG B N 1
ATOM 3520 C CA . ARG B 1 176 ? -7.238 -37.5 -0.947 1 98.06 176 ARG B CA 1
ATOM 3521 C C . ARG B 1 176 ? -7.805 -37.688 -2.352 1 98.06 176 ARG B C 1
ATOM 3523 O O . ARG B 1 176 ? -8.867 -37.125 -2.672 1 98.06 176 ARG B O 1
ATOM 3530 N N . CYS B 1 177 ? -7.027 -38.406 -3.176 1 98.25 177 CYS B N 1
ATOM 3531 C CA . CYS B 1 177 ? -7.41 -38.656 -4.555 1 98.25 177 CYS B CA 1
ATOM 3532 C C . CYS B 1 177 ? -7.188 -40.125 -4.906 1 98.25 177 CYS B C 1
ATOM 3534 O O . CYS B 1 177 ? -6.41 -40.438 -5.809 1 98.25 177 CYS B O 1
ATOM 3536 N N . PRO B 1 178 ? -7.926 -41 -4.352 1 98.06 178 PRO B N 1
ATOM 3537 C CA . PRO B 1 178 ? -7.656 -42.438 -4.516 1 98.06 178 PRO B CA 1
ATOM 3538 C C . PRO B 1 178 ? -7.867 -42.906 -5.953 1 98.06 178 PRO B C 1
ATOM 3540 O O . PRO B 1 178 ? -7.371 -43.969 -6.332 1 98.06 178 PRO B O 1
ATOM 3543 N N . GLU B 1 179 ? -8.562 -42.156 -6.746 1 98.25 179 GLU B N 1
ATOM 3544 C CA . GLU B 1 179 ? -8.828 -42.562 -8.125 1 98.25 179 GLU B CA 1
ATOM 3545 C C . GLU B 1 179 ? -7.609 -42.312 -9.016 1 98.25 179 GLU B C 1
ATOM 3547 O O . GLU B 1 179 ? -7.543 -42.812 -10.141 1 98.25 179 GLU B O 1
ATOM 3552 N N . CYS B 1 180 ? -6.648 -41.562 -8.516 1 98.75 180 CYS B N 1
ATOM 3553 C CA . CYS B 1 180 ? -5.414 -41.281 -9.25 1 98.75 180 CYS B CA 1
ATOM 3554 C C . CYS B 1 180 ? -4.273 -42.156 -8.742 1 98.75 180 CYS B C 1
ATOM 3556 O O . CYS B 1 180 ? -3.871 -42.062 -7.582 1 98.75 180 CYS B O 1
ATOM 3558 N N . LYS B 1 181 ? -3.764 -43 -9.586 1 98.81 181 LYS B N 1
ATOM 3559 C CA . LYS B 1 181 ? -2.586 -43.781 -9.211 1 98.81 181 LYS B CA 1
ATOM 3560 C C . LYS B 1 181 ? -1.331 -42.906 -9.211 1 98.81 181 LYS B C 1
ATOM 3562 O O . LYS B 1 181 ? -1.007 -42.281 -10.219 1 98.81 181 LYS B O 1
ATOM 3567 N N . VAL B 1 182 ? -0.676 -42.844 -8.039 1 98.88 182 VAL B N 1
ATOM 3568 C CA . VAL B 1 182 ? 0.54 -42.031 -7.938 1 98.88 182 VAL B CA 1
ATOM 3569 C C . VAL B 1 182 ? 1.729 -42.938 -7.621 1 98.88 182 VAL B C 1
ATOM 3571 O O . VAL B 1 182 ? 1.658 -43.781 -6.719 1 98.88 182 VAL B O 1
ATOM 3574 N N . THR B 1 183 ? 2.805 -42.844 -8.367 1 98.81 183 THR B N 1
ATOM 3575 C CA . THR B 1 183 ? 4.035 -43.594 -8.109 1 98.81 183 THR B CA 1
ATOM 3576 C C . THR B 1 183 ? 5.23 -42.625 -8.031 1 98.81 183 THR B C 1
ATOM 3578 O O . THR B 1 183 ? 5.172 -41.5 -8.531 1 98.81 183 THR B O 1
ATOM 3581 N N . VAL B 1 184 ? 6.223 -43 -7.285 1 98.81 184 VAL B N 1
ATOM 3582 C CA . VAL B 1 184 ? 7.469 -42.281 -7.16 1 98.81 184 VAL B CA 1
ATOM 3583 C C . VAL B 1 184 ? 8.648 -43.188 -7.5 1 98.81 184 VAL B C 1
ATOM 3585 O O . VAL B 1 184 ? 8.766 -44.281 -6.965 1 98.81 184 VAL B O 1
ATOM 3588 N N . GLU B 1 185 ? 9.422 -42.781 -8.484 1 98.56 185 GLU B N 1
ATOM 3589 C CA . GLU B 1 185 ? 10.594 -43.531 -8.914 1 98.56 185 GLU B CA 1
ATOM 3590 C C . GLU B 1 185 ? 11.812 -42.625 -9.047 1 98.56 185 GLU B C 1
ATOM 3592 O O . GLU B 1 185 ? 11.68 -41.406 -9.133 1 98.56 185 GLU B O 1
ATOM 3597 N N . HIS B 1 186 ? 13.008 -43.219 -9.031 1 98.44 186 HIS B N 1
ATOM 3598 C CA . HIS B 1 186 ? 14.242 -42.469 -9.234 1 98.44 186 HIS B CA 1
ATOM 3599 C C . HIS B 1 186 ? 14.422 -42.125 -10.703 1 98.44 186 HIS B C 1
ATOM 3601 O O . HIS B 1 186 ? 14.273 -42.969 -11.586 1 98.44 186 HIS B O 1
ATOM 3607 N N . LEU B 1 187 ? 14.719 -40.875 -10.898 1 98.31 187 LEU B N 1
ATOM 3608 C CA . LEU B 1 187 ? 14.945 -40.375 -12.25 1 98.31 187 LEU B CA 1
ATOM 3609 C C . LEU B 1 187 ? 16.125 -41.094 -12.898 1 98.31 187 LEU B C 1
ATOM 3611 O O . LEU B 1 187 ? 16.172 -41.25 -14.125 1 98.31 187 LEU B O 1
ATOM 3615 N N . GLU B 1 188 ? 17.016 -41.656 -12.109 1 97.31 188 GLU B N 1
ATOM 3616 C CA . GLU B 1 188 ? 18.203 -42.375 -12.562 1 97.31 188 GLU B CA 1
ATOM 3617 C C . GLU B 1 188 ? 17.844 -43.719 -13.148 1 97.31 188 GLU B C 1
ATOM 3619 O O . GLU B 1 188 ? 18.641 -44.312 -13.875 1 97.31 188 GLU B O 1
ATOM 3624 N N . ASP B 1 189 ? 16.734 -44.219 -12.758 1 97.94 189 ASP B N 1
ATOM 3625 C CA . ASP B 1 189 ? 16.281 -45.469 -13.305 1 97.94 189 ASP B CA 1
ATOM 3626 C C . ASP B 1 189 ? 15.711 -45.312 -14.719 1 97.94 189 ASP B C 1
ATOM 3628 O O . ASP B 1 189 ? 14.5 -45.188 -14.898 1 97.94 189 ASP B O 1
ATOM 3632 N N . LYS B 1 190 ? 16.562 -45.406 -15.688 1 97.25 190 LYS B N 1
ATOM 3633 C CA . LYS B 1 190 ? 16.234 -45.094 -17.078 1 97.25 190 LYS B CA 1
ATOM 3634 C C . LYS B 1 190 ? 15.203 -46.062 -17.625 1 97.25 190 LYS B C 1
ATOM 3636 O O . LYS B 1 190 ? 14.375 -45.719 -18.469 1 97.25 190 LYS B O 1
ATOM 3641 N N . GLU B 1 191 ? 15.273 -47.281 -17.141 1 98.06 191 GLU B N 1
ATOM 3642 C CA . GLU B 1 191 ? 14.312 -48.281 -17.609 1 98.06 191 GLU B CA 1
ATOM 3643 C C . GLU B 1 191 ? 12.906 -47.969 -17.094 1 98.06 191 GLU B C 1
ATOM 3645 O O . GLU B 1 191 ? 11.938 -48.031 -17.859 1 98.06 191 GLU B O 1
ATOM 3650 N N . ALA B 1 192 ? 12.836 -47.625 -15.883 1 98.38 192 ALA B N 1
ATOM 3651 C CA . ALA B 1 192 ? 11.555 -47.25 -15.297 1 98.38 192 ALA B CA 1
ATOM 3652 C C . ALA B 1 192 ? 10.992 -46 -15.961 1 98.38 192 ALA B C 1
ATOM 3654 O O . ALA B 1 192 ? 9.789 -45.906 -16.234 1 98.38 192 ALA B O 1
ATOM 3655 N N . LEU B 1 193 ? 11.883 -45.062 -16.219 1 98.69 193 LEU B N 1
ATOM 3656 C CA . LEU B 1 193 ? 11.461 -43.844 -16.859 1 98.69 193 LEU B CA 1
ATOM 3657 C C . LEU B 1 193 ? 10.945 -44.094 -18.266 1 98.69 193 LEU B C 1
ATOM 3659 O O . LEU B 1 193 ? 9.891 -43.594 -18.656 1 98.69 193 LEU B O 1
ATOM 3663 N N . ALA B 1 194 ? 11.656 -44.906 -18.984 1 98.62 194 ALA B N 1
ATOM 3664 C CA . ALA B 1 194 ? 11.25 -45.25 -20.344 1 98.62 194 ALA B CA 1
ATOM 3665 C C . ALA B 1 194 ? 9.891 -45.938 -20.359 1 98.62 194 ALA B C 1
ATOM 3667 O O . ALA B 1 194 ? 9.031 -45.625 -21.188 1 98.62 194 ALA B O 1
ATOM 3668 N N . ALA B 1 195 ? 9.734 -46.875 -19.469 1 98.62 195 ALA B N 1
ATOM 3669 C CA . ALA B 1 195 ? 8.477 -47.594 -19.375 1 98.62 195 ALA B CA 1
ATOM 3670 C C . ALA B 1 195 ? 7.32 -46.656 -19.062 1 98.62 195 ALA B C 1
ATOM 3672 O O . ALA B 1 195 ? 6.242 -46.75 -19.656 1 98.62 195 ALA B O 1
ATOM 3673 N N . ALA B 1 196 ? 7.527 -45.75 -18.188 1 98.69 196 ALA B N 1
ATOM 3674 C CA . ALA B 1 196 ? 6.5 -44.781 -17.797 1 98.69 196 ALA B CA 1
ATOM 3675 C C . ALA B 1 196 ? 6.148 -43.844 -18.953 1 98.69 196 ALA B C 1
ATOM 3677 O O . ALA B 1 196 ? 4.973 -43.625 -19.234 1 98.69 196 ALA B O 1
ATOM 367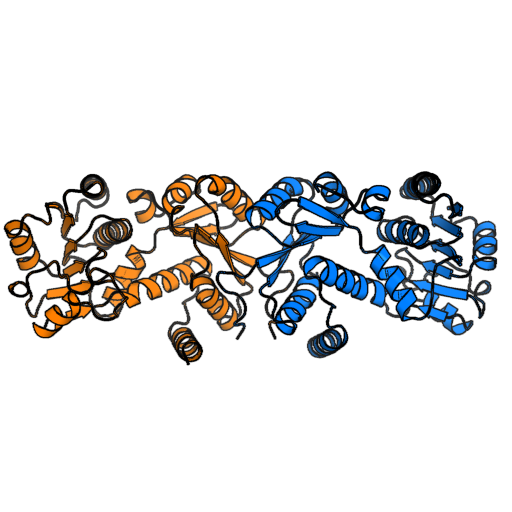8 N N . VAL B 1 197 ? 7.152 -43.312 -19.609 1 98.75 197 VAL B N 1
ATOM 3679 C CA . VAL B 1 197 ? 6.941 -42.375 -20.719 1 98.75 197 VAL B CA 1
ATOM 3680 C C . VAL B 1 197 ? 6.219 -43.094 -21.859 1 98.75 197 VAL B C 1
ATOM 3682 O O . VAL B 1 197 ? 5.305 -42.531 -22.469 1 98.75 197 VAL B O 1
ATOM 3685 N N . ASN B 1 198 ? 6.617 -44.375 -22.078 1 98.38 198 ASN B N 1
ATOM 3686 C CA . ASN B 1 198 ? 5.996 -45.125 -23.141 1 98.38 198 ASN B CA 1
ATOM 3687 C C . ASN B 1 198 ? 4.504 -45.344 -22.891 1 98.38 198 ASN B C 1
ATOM 3689 O O . ASN B 1 198 ? 3.727 -45.5 -23.844 1 98.38 198 ASN B O 1
ATOM 3693 N N . ASN B 1 199 ? 4.117 -45.312 -21.688 1 97.81 199 ASN B N 1
ATOM 3694 C CA . ASN B 1 199 ? 2.729 -45.562 -21.328 1 97.81 199 ASN B CA 1
ATOM 3695 C C . ASN B 1 199 ? 1.994 -44.281 -20.984 1 97.81 199 ASN B C 1
ATOM 3697 O O . ASN B 1 199 ? 0.826 -44.312 -20.594 1 97.81 199 ASN B O 1
ATOM 3701 N N . ALA B 1 200 ? 2.619 -43.125 -21.125 1 98.69 200 ALA B N 1
ATOM 3702 C CA . ALA B 1 200 ? 2.051 -41.875 -20.672 1 98.69 200 ALA B CA 1
ATOM 3703 C C . ALA B 1 200 ? 1.36 -41.125 -21.828 1 98.69 200 ALA B C 1
ATOM 3705 O O . ALA B 1 200 ? 1.693 -41.344 -22.984 1 98.69 200 ALA B O 1
ATOM 3706 N N . ASP B 1 201 ? 0.394 -40.312 -21.516 1 98.88 201 ASP B N 1
ATOM 3707 C CA . ASP B 1 201 ? -0.204 -39.344 -22.438 1 98.88 201 ASP B CA 1
ATOM 3708 C C . ASP B 1 201 ? 0.539 -38 -22.406 1 98.88 201 ASP B C 1
ATOM 3710 O O . ASP B 1 201 ? 0.613 -37.312 -23.422 1 98.88 201 ASP B O 1
ATOM 3714 N N . ILE B 1 202 ? 1.054 -37.625 -21.234 1 98.94 202 ILE B N 1
ATOM 3715 C CA . ILE B 1 202 ? 1.683 -36.344 -21.016 1 98.94 202 ILE B CA 1
ATOM 3716 C C . ILE B 1 202 ? 2.971 -36.531 -20.219 1 98.94 202 ILE B C 1
ATOM 3718 O O . ILE B 1 202 ? 3 -37.25 -19.234 1 98.94 202 ILE B O 1
ATOM 3722 N N . VAL B 1 203 ? 4.031 -35.875 -20.641 1 98.88 203 VAL B N 1
ATOM 3723 C CA . VAL B 1 203 ? 5.273 -35.75 -19.875 1 98.88 203 VAL B CA 1
ATOM 3724 C C . VAL B 1 203 ? 5.535 -34.281 -19.547 1 98.88 203 VAL B C 1
ATOM 3726 O O . VAL B 1 203 ? 5.461 -33.438 -20.406 1 98.88 203 VAL B O 1
ATOM 3729 N N . ILE B 1 204 ? 5.848 -34.062 -18.25 1 98.88 204 ILE B N 1
ATOM 3730 C CA . ILE B 1 204 ? 6.027 -32.688 -17.766 1 98.88 204 ILE B CA 1
ATOM 3731 C C .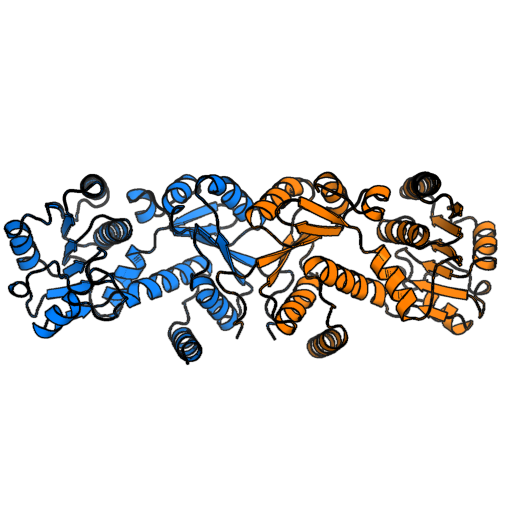 ILE B 1 204 ? 7.398 -32.531 -17.109 1 98.88 204 ILE B C 1
ATOM 3733 O O . ILE B 1 204 ? 7.707 -33.25 -16.141 1 98.88 204 ILE B O 1
ATOM 3737 N N . ASN B 1 205 ? 8.18 -31.688 -17.672 1 98.75 205 ASN B N 1
ATOM 3738 C CA . ASN B 1 205 ? 9.383 -31.266 -16.969 1 98.75 205 ASN B CA 1
ATOM 3739 C C . ASN B 1 205 ? 9.078 -30.156 -15.953 1 98.75 205 ASN B C 1
ATOM 3741 O O . ASN B 1 205 ? 8.766 -29.031 -16.328 1 98.75 205 ASN B O 1
ATOM 3745 N N . ALA B 1 206 ? 9.156 -30.5 -14.711 1 98.31 206 ALA B N 1
ATOM 3746 C CA . ALA B 1 206 ? 8.938 -29.531 -13.641 1 98.31 206 ALA B CA 1
ATOM 3747 C C . ALA B 1 206 ? 10.211 -29.312 -12.828 1 98.31 206 ALA B C 1
ATOM 3749 O O . ALA B 1 206 ? 10.156 -29.109 -11.617 1 98.31 206 ALA B O 1
ATOM 3750 N N . THR B 1 207 ? 11.383 -29.469 -13.477 1 97.44 207 THR B N 1
ATOM 3751 C CA . THR B 1 207 ? 12.695 -29.172 -12.922 1 97.44 207 THR B CA 1
ATOM 3752 C C . THR B 1 207 ? 13.281 -27.906 -13.547 1 97.44 207 THR B C 1
ATOM 3754 O O . THR B 1 207 ? 12.625 -27.25 -14.359 1 97.44 207 THR B O 1
ATOM 3757 N N . ILE B 1 208 ? 14.539 -27.641 -13.18 1 95.88 208 ILE B N 1
ATOM 3758 C CA . ILE B 1 208 ? 15.195 -26.469 -13.734 1 95.88 208 ILE B CA 1
ATOM 3759 C C . ILE B 1 208 ? 15.977 -26.844 -14.984 1 95.88 208 ILE B C 1
ATOM 3761 O O . ILE B 1 208 ? 16.625 -26 -15.602 1 95.88 208 ILE B O 1
ATOM 3765 N N . MET B 1 209 ? 15.969 -28.109 -15.367 1 97 209 MET B N 1
ATOM 3766 C CA . MET B 1 209 ? 16.688 -28.547 -16.562 1 97 209 MET B CA 1
ATOM 3767 C C . MET B 1 209 ? 16.094 -27.922 -17.812 1 97 209 MET B C 1
ATOM 3769 O O . MET B 1 209 ? 14.891 -27.969 -18.031 1 97 209 MET B O 1
ATOM 3773 N N . GLY B 1 210 ? 16.953 -27.344 -18.578 1 96.75 210 GLY B N 1
ATOM 3774 C CA . GLY B 1 210 ? 16.531 -26.625 -19.781 1 96.75 210 GLY B CA 1
ATOM 3775 C C . GLY B 1 210 ? 16.688 -25.125 -19.656 1 96.75 210 GLY B C 1
ATOM 3776 O O . GLY B 1 210 ? 16.625 -24.406 -20.656 1 96.75 210 GLY B O 1
ATOM 3777 N N . MET B 1 211 ? 16.875 -24.688 -18.406 1 95.88 211 MET B N 1
ATOM 3778 C CA . MET B 1 211 ? 17.156 -23.266 -18.25 1 95.88 211 MET B CA 1
ATOM 3779 C C . MET B 1 211 ? 18.625 -23.047 -17.906 1 95.88 211 MET B C 1
ATOM 3781 O O . MET B 1 211 ? 19.344 -24 -17.609 1 95.88 211 MET B O 1
ATOM 3785 N N . LYS B 1 212 ? 19.125 -21.75 -17.984 1 93.69 212 LYS B N 1
ATOM 3786 C CA . LYS B 1 212 ? 20.5 -21.438 -17.594 1 93.69 212 LYS B CA 1
ATOM 3787 C C . LYS B 1 212 ? 20.766 -21.812 -16.141 1 93.69 212 LYS B C 1
ATOM 3789 O O . LYS B 1 212 ? 19.953 -21.516 -15.266 1 93.69 212 LYS B O 1
ATOM 3794 N N . PRO B 1 213 ? 21.766 -22.594 -15.883 1 94.88 213 PRO B N 1
ATOM 3795 C CA . PRO B 1 213 ? 22.906 -22.922 -16.75 1 94.88 213 PRO B CA 1
ATOM 3796 C C . PRO B 1 213 ? 22.797 -24.312 -17.375 1 94.88 213 PRO B C 1
ATOM 3798 O O . PRO B 1 213 ? 23.797 -24.859 -17.859 1 94.88 213 PRO B O 1
ATOM 3801 N N . HIS B 1 214 ? 21.641 -24.906 -17.328 1 96.5 214 HIS B N 1
ATOM 3802 C CA . HIS B 1 214 ? 21.422 -26.25 -17.828 1 96.5 214 HIS B CA 1
ATOM 3803 C C . HIS B 1 214 ? 20.672 -26.234 -19.141 1 96.5 214 HIS B C 1
ATOM 3805 O O . HIS B 1 214 ? 19.797 -27.078 -19.375 1 96.5 214 HIS B O 1
ATOM 3811 N N . GLU B 1 215 ? 20.859 -25.328 -20 1 95.19 215 GLU B N 1
ATOM 3812 C CA . GLU B 1 215 ? 20.062 -25.109 -21.203 1 95.19 215 GLU B CA 1
ATOM 3813 C C . GLU B 1 215 ? 20.188 -26.297 -22.156 1 95.19 215 GLU B C 1
ATOM 3815 O O . GLU B 1 215 ? 19.266 -26.562 -22.938 1 95.19 215 GLU B O 1
ATOM 3820 N N . ASP B 1 216 ? 21.25 -27.109 -22.078 1 94.75 216 ASP B N 1
ATOM 3821 C CA . ASP B 1 216 ? 21.5 -28.188 -23.016 1 94.75 216 ASP B CA 1
ATOM 3822 C C . ASP B 1 216 ? 21.094 -29.531 -22.438 1 94.75 216 ASP B C 1
ATOM 3824 O O . ASP B 1 216 ? 21.422 -30.578 -22.984 1 94.75 216 ASP B O 1
ATOM 3828 N N . VAL B 1 217 ? 20.375 -29.469 -21.359 1 95.81 217 VAL B N 1
ATOM 3829 C CA . VAL B 1 217 ? 20.016 -30.719 -20.672 1 95.81 217 VAL B CA 1
ATOM 3830 C C . VAL B 1 217 ? 18.562 -31.062 -20.984 1 95.81 217 VAL B C 1
ATOM 3832 O O . VAL B 1 217 ? 17.672 -30.219 -20.891 1 95.81 217 VAL B O 1
ATOM 3835 N N . THR B 1 218 ? 18.344 -32.281 -21.391 1 95.56 218 THR B N 1
ATOM 3836 C CA . THR B 1 218 ? 17.016 -32.875 -21.5 1 95.56 218 THR B CA 1
ATOM 3837 C C . THR B 1 218 ? 16.938 -34.156 -20.672 1 95.56 218 THR B C 1
ATOM 3839 O O . THR B 1 218 ? 17.891 -34.938 -20.625 1 95.56 218 THR B O 1
ATOM 3842 N N . LEU B 1 219 ? 15.891 -34.375 -20.047 1 95.25 219 LEU B N 1
ATOM 3843 C CA . LEU B 1 219 ? 15.789 -35.469 -19.094 1 95.25 219 LEU B CA 1
ATOM 3844 C C . LEU B 1 219 ? 15.203 -36.719 -19.75 1 95.25 219 LEU B C 1
ATOM 3846 O O . LEU B 1 219 ? 15.289 -37.812 -19.203 1 95.25 219 LEU B O 1
ATOM 3850 N N . ILE B 1 220 ? 14.609 -36.5 -20.891 1 95.25 220 ILE B N 1
ATOM 3851 C CA . ILE B 1 220 ? 13.977 -37.594 -21.609 1 95.25 220 ILE B CA 1
ATOM 3852 C C . ILE B 1 220 ? 14.781 -37.906 -22.875 1 95.25 220 ILE B C 1
ATOM 3854 O O . ILE B 1 220 ? 15.141 -37.031 -23.641 1 95.25 220 ILE B O 1
ATOM 3858 N N . ASP B 1 221 ? 15.078 -39.188 -23.062 1 96.44 221 ASP B N 1
ATOM 3859 C CA . ASP B 1 221 ? 15.742 -39.625 -24.297 1 96.44 221 ASP B CA 1
ATOM 3860 C C . ASP B 1 221 ? 14.867 -39.312 -25.516 1 96.44 221 ASP B C 1
ATOM 3862 O O . ASP B 1 221 ? 13.664 -39.594 -25.516 1 96.44 221 ASP B O 1
ATOM 3866 N N . LYS B 1 222 ? 15.461 -38.844 -26.5 1 96.31 222 LYS B N 1
ATOM 3867 C CA . LYS B 1 222 ? 14.742 -38.438 -27.703 1 96.31 222 LYS B CA 1
ATOM 3868 C C . LYS B 1 222 ? 13.961 -39.594 -28.312 1 96.31 222 LYS B C 1
ATOM 3870 O O . LYS B 1 222 ? 12.914 -39.375 -28.938 1 96.31 222 LYS B O 1
ATOM 3875 N N . SER B 1 223 ? 14.438 -40.781 -28.078 1 97.31 223 SER B N 1
ATOM 3876 C CA . SER B 1 223 ? 13.828 -41.938 -28.672 1 97.31 223 SER B CA 1
ATOM 3877 C C . SER B 1 223 ? 12.469 -42.25 -28.047 1 97.31 223 SER B C 1
ATOM 3879 O O . SER B 1 223 ? 11.688 -43.031 -28.578 1 97.31 223 SER B O 1
ATOM 3881 N N . LEU B 1 224 ? 12.148 -41.562 -26.984 1 98.12 224 LEU B N 1
ATOM 3882 C CA . LEU B 1 224 ? 10.914 -41.844 -26.266 1 98.12 224 LEU B CA 1
ATOM 3883 C C . LEU B 1 224 ? 9.781 -40.969 -26.75 1 98.12 224 LEU B C 1
ATOM 3885 O O . LEU B 1 224 ? 8.617 -41.188 -26.406 1 98.12 224 LEU B O 1
ATOM 3889 N N . PHE B 1 225 ? 10.156 -39.938 -27.516 1 98.19 225 PHE B N 1
ATOM 3890 C CA . PHE B 1 225 ? 9.117 -39.062 -28.031 1 98.19 225 PHE B CA 1
ATOM 3891 C C . PHE B 1 225 ? 8.32 -39.75 -29.141 1 98.19 225 PHE B C 1
ATOM 3893 O O . PHE B 1 225 ? 8.891 -40.469 -29.969 1 98.19 225 PHE B O 1
ATOM 3900 N N . ARG B 1 226 ? 7.094 -39.594 -29.156 1 96.69 226 ARG B N 1
ATOM 3901 C CA . ARG B 1 226 ? 6.211 -40.125 -30.188 1 96.69 226 ARG B CA 1
ATOM 3902 C C . ARG B 1 226 ? 5.082 -39.156 -30.516 1 96.69 226 ARG B C 1
ATOM 3904 O O . ARG B 1 226 ? 4.715 -38.312 -29.672 1 96.69 226 ARG B O 1
ATOM 3911 N N . LYS B 1 227 ? 4.398 -39.25 -31.562 1 97.25 227 LYS B N 1
ATOM 3912 C CA . LYS B 1 227 ? 3.475 -38.281 -32.125 1 97.25 227 LYS B CA 1
ATOM 3913 C C . LYS B 1 227 ? 2.271 -38.062 -31.234 1 97.25 227 LYS B C 1
ATOM 3915 O O . LYS B 1 227 ? 1.691 -36.969 -31.203 1 97.25 227 LYS B O 1
ATOM 3920 N N . ASP B 1 228 ? 1.887 -39.094 -30.453 1 97.62 228 ASP B N 1
ATOM 3921 C CA . ASP B 1 228 ? 0.673 -38.969 -29.656 1 97.62 228 ASP B CA 1
ATOM 3922 C C . ASP B 1 228 ? 0.996 -38.531 -28.234 1 97.62 228 ASP B C 1
ATOM 3924 O O . ASP B 1 228 ? 0.108 -38.469 -27.375 1 97.62 228 ASP B O 1
ATOM 3928 N N . LEU B 1 229 ? 2.25 -38.188 -27.953 1 98.69 229 LEU B N 1
ATOM 3929 C CA . LEU B 1 229 ? 2.684 -37.75 -26.625 1 98.69 229 LEU B CA 1
ATOM 3930 C C . LEU B 1 229 ? 2.625 -36.25 -26.516 1 98.69 229 LEU B C 1
ATOM 3932 O O . LEU B 1 229 ? 3.055 -35.531 -27.422 1 98.69 229 LEU B O 1
ATOM 3936 N N . VAL B 1 230 ? 2.025 -35.719 -25.422 1 98.88 230 VAL B N 1
ATOM 3937 C CA . VAL B 1 230 ? 2.123 -34.312 -25.078 1 98.88 230 VAL B CA 1
ATOM 3938 C C . VAL B 1 230 ? 3.344 -34.094 -24.188 1 98.88 230 VAL B C 1
ATOM 3940 O O . VAL B 1 230 ? 3.553 -34.812 -23.219 1 98.88 230 VAL B O 1
ATOM 3943 N N . VAL B 1 231 ? 4.18 -33.125 -24.578 1 98.81 231 VAL B N 1
ATOM 3944 C CA . VAL B 1 231 ? 5.363 -32.75 -23.797 1 98.81 231 VAL B CA 1
ATOM 3945 C C . VAL B 1 231 ? 5.254 -31.312 -23.328 1 98.81 231 VAL B C 1
ATOM 3947 O O . VAL B 1 231 ? 5.062 -30.406 -24.141 1 98.81 231 VAL B O 1
ATOM 3950 N N . ALA B 1 232 ? 5.293 -31.141 -22.031 1 98.69 232 ALA B N 1
ATOM 3951 C CA . ALA B 1 232 ? 5.156 -29.797 -21.469 1 98.69 232 ALA B CA 1
ATOM 3952 C C . ALA B 1 232 ? 6.332 -29.453 -20.562 1 98.69 232 ALA B C 1
ATOM 3954 O O . ALA B 1 232 ? 6.98 -30.359 -20.016 1 98.69 232 ALA B O 1
ATOM 3955 N N . ASP B 1 233 ? 6.59 -28.203 -20.438 1 98.5 233 ASP B N 1
ATOM 3956 C CA . ASP B 1 233 ? 7.742 -27.703 -19.688 1 98.5 233 ASP B CA 1
ATOM 3957 C C . ASP B 1 233 ? 7.352 -26.531 -18.781 1 98.5 233 ASP B C 1
ATOM 3959 O O . ASP B 1 233 ? 6.539 -25.688 -19.172 1 98.5 233 ASP B O 1
ATOM 3963 N N . THR B 1 234 ? 7.914 -26.469 -17.531 1 97.88 234 THR B N 1
ATOM 3964 C CA . THR B 1 234 ? 7.695 -25.312 -16.672 1 97.88 234 THR B CA 1
ATOM 3965 C C . THR B 1 234 ? 8.711 -24.219 -16.969 1 97.88 234 THR B C 1
ATOM 3967 O O . THR B 1 234 ? 8.508 -23.062 -16.609 1 97.88 234 THR B O 1
ATOM 3970 N N . VAL B 1 235 ? 9.867 -24.594 -17.547 1 96.94 235 VAL B N 1
ATOM 3971 C CA . VAL B 1 235 ? 10.898 -23.625 -17.922 1 96.94 235 VAL B CA 1
ATOM 3972 C C . VAL B 1 235 ? 10.391 -22.75 -19.062 1 96.94 235 VAL B C 1
ATOM 3974 O O . VAL B 1 235 ? 9.812 -23.25 -20.031 1 96.94 235 VAL B O 1
ATOM 3977 N N . TYR B 1 236 ? 10.57 -21.5 -18.891 1 94.62 236 TYR B N 1
ATOM 3978 C CA . TYR B 1 236 ? 10.062 -20.578 -19.906 1 94.62 236 TYR B CA 1
ATOM 3979 C C . TYR B 1 236 ? 11.164 -19.656 -20.422 1 94.62 236 TYR B C 1
ATOM 3981 O O . TYR B 1 236 ? 10.93 -18.812 -21.281 1 94.62 236 TYR B O 1
ATOM 3989 N N . ASN B 1 237 ? 12.312 -19.766 -19.812 1 93.31 237 ASN B N 1
ATOM 3990 C CA . ASN B 1 237 ? 13.508 -19.094 -20.297 1 93.31 237 ASN B CA 1
ATOM 3991 C C . ASN B 1 237 ? 14.672 -20.062 -20.469 1 93.31 237 ASN B C 1
ATOM 3993 O O . ASN B 1 237 ? 15.328 -20.438 -19.5 1 93.31 237 ASN B O 1
ATOM 3997 N N . PRO B 1 238 ? 14.953 -20.406 -21.656 1 95.12 238 PRO B N 1
ATOM 3998 C CA . PRO B 1 238 ? 14.445 -19.938 -22.938 1 95.12 238 PRO B CA 1
ATOM 3999 C C . PRO B 1 238 ? 12.992 -20.359 -23.188 1 95.12 238 PRO B C 1
ATOM 4001 O O . PRO B 1 238 ? 12.477 -21.234 -22.5 1 95.12 238 PRO B O 1
ATOM 4004 N N . GLU B 1 239 ? 12.398 -19.734 -24.156 1 93.62 239 GLU B N 1
ATOM 4005 C CA . GLU B 1 239 ? 11.008 -20.016 -24.5 1 93.62 239 GLU B CA 1
ATOM 4006 C C . GLU B 1 239 ? 10.836 -21.469 -24.938 1 93.62 239 GLU B C 1
ATOM 4008 O O . GLU B 1 239 ? 9.844 -22.109 -24.594 1 93.62 239 GLU B O 1
ATOM 4013 N N . LYS B 1 240 ? 11.805 -21.906 -25.797 1 96.88 240 LYS B N 1
ATOM 4014 C CA . LYS B 1 240 ? 11.844 -23.312 -26.172 1 96.88 240 LYS B CA 1
ATOM 4015 C C . LYS B 1 240 ? 13.094 -24 -25.641 1 96.88 240 LYS B C 1
ATOM 4017 O O . LYS B 1 240 ? 14.203 -23.734 -26.109 1 96.88 240 LYS B O 1
ATOM 4022 N N . THR B 1 241 ? 12.914 -24.859 -24.703 1 97.81 241 THR B N 1
ATOM 4023 C CA . THR B 1 241 ? 14.016 -25.641 -24.141 1 97.81 241 THR B CA 1
ATOM 4024 C C . THR B 1 241 ? 14.43 -26.75 -25.109 1 97.81 241 THR B C 1
ATOM 4026 O O . THR B 1 241 ? 13.734 -27.016 -26.094 1 97.81 241 THR B O 1
ATOM 4029 N N . LYS B 1 242 ? 15.523 -27.359 -24.812 1 97.75 242 LYS B N 1
ATOM 4030 C CA . LYS B 1 242 ? 15.969 -28.484 -25.625 1 97.75 242 LYS B CA 1
ATOM 4031 C C . LYS B 1 242 ? 14.914 -29.594 -25.672 1 97.75 242 LYS B C 1
ATOM 4033 O O . LYS B 1 242 ? 14.656 -30.172 -26.734 1 97.75 242 LYS B O 1
ATOM 4038 N N . MET B 1 243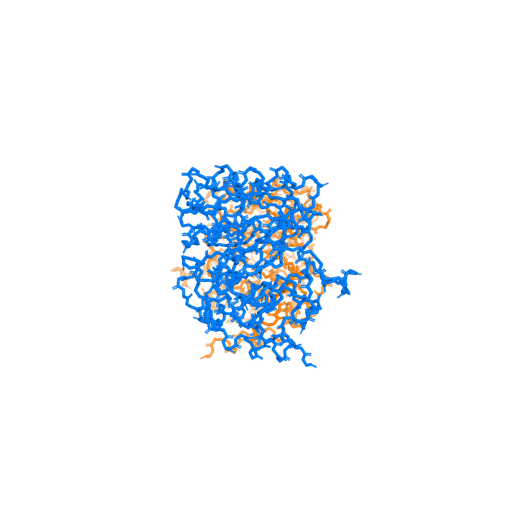 ? 14.266 -29.891 -24.562 1 98.06 243 MET B N 1
ATOM 4039 C CA . MET B 1 243 ? 13.234 -30.922 -24.5 1 98.06 243 MET B CA 1
ATOM 4040 C C . MET B 1 243 ? 12.07 -30.578 -25.438 1 98.06 243 MET B C 1
ATOM 4042 O O . MET B 1 243 ? 11.578 -31.438 -26.172 1 98.06 243 MET B O 1
ATOM 4046 N N . ILE B 1 244 ? 11.641 -29.328 -25.391 1 98.19 244 ILE B N 1
ATOM 4047 C CA . ILE B 1 244 ? 10.539 -28.859 -26.219 1 98.19 244 ILE B CA 1
ATOM 4048 C C . ILE B 1 244 ? 10.906 -28.984 -27.688 1 98.19 244 ILE B C 1
ATOM 4050 O O . ILE B 1 244 ? 10.125 -29.5 -28.5 1 98.19 244 ILE B O 1
ATOM 4054 N N . LEU B 1 245 ? 12.117 -28.547 -28 1 97.94 245 LEU B N 1
ATOM 4055 C CA . LEU B 1 245 ? 12.578 -28.594 -29.375 1 97.94 245 LEU B CA 1
ATOM 4056 C C . LEU B 1 245 ? 12.633 -30.031 -29.875 1 97.94 245 LEU B C 1
ATOM 4058 O O . LEU B 1 245 ? 12.164 -30.328 -30.984 1 97.94 245 LEU B O 1
ATOM 4062 N N . GLU B 1 246 ? 13.203 -30.922 -29.141 1 98.12 246 GLU B N 1
ATOM 4063 C CA . GLU B 1 246 ? 13.312 -32.312 -29.516 1 98.12 246 GLU B CA 1
ATOM 4064 C C . GLU B 1 246 ? 11.93 -32.969 -29.641 1 98.12 246 GLU B C 1
ATOM 4066 O O . GLU B 1 246 ? 11.703 -33.781 -30.531 1 98.12 246 GLU B O 1
ATOM 4071 N N . ALA B 1 247 ? 11.047 -32.625 -28.719 1 98.38 247 ALA B N 1
ATOM 4072 C CA . ALA B 1 247 ? 9.68 -33.156 -28.781 1 98.38 247 ALA B CA 1
ATOM 4073 C C . ALA B 1 247 ? 8.977 -32.688 -30.047 1 98.38 247 ALA B C 1
ATOM 4075 O O . ALA B 1 247 ? 8.328 -33.5 -30.734 1 98.38 247 ALA B O 1
ATOM 4076 N N . GLU B 1 248 ? 9.141 -31.453 -30.375 1 98.12 248 GLU B N 1
ATOM 4077 C CA . GLU B 1 248 ? 8.555 -30.922 -31.594 1 98.12 248 GLU B CA 1
ATOM 4078 C C . GLU B 1 248 ? 9.109 -31.656 -32.812 1 98.12 248 GLU B C 1
ATOM 4080 O O . GLU B 1 248 ? 8.359 -32 -33.75 1 98.12 248 GLU B O 1
ATOM 4085 N N . GLU B 1 249 ? 10.422 -31.781 -32.781 1 97.69 249 GLU B N 1
ATOM 4086 C CA . GLU B 1 249 ? 11.078 -32.469 -33.875 1 97.69 249 GLU B CA 1
ATOM 4087 C C . GLU B 1 249 ? 10.523 -33.875 -34.062 1 97.69 249 GLU B C 1
ATOM 4089 O O . GLU B 1 249 ? 10.422 -34.344 -35.219 1 97.69 249 GLU B O 1
ATOM 4094 N N . ALA B 1 250 ? 10.164 -34.5 -33.031 1 97.75 250 ALA B N 1
ATOM 4095 C CA . ALA B 1 250 ? 9.656 -35.875 -33.062 1 97.75 250 ALA B CA 1
ATOM 4096 C C . ALA B 1 250 ? 8.164 -35.906 -33.406 1 97.75 250 ALA B C 1
ATOM 4098 O O . ALA B 1 250 ? 7.57 -36.969 -33.5 1 97.75 250 ALA B O 1
ATOM 4099 N N . GLY B 1 251 ? 7.531 -34.688 -33.469 1 98 251 GLY B N 1
ATOM 4100 C CA . GLY B 1 251 ? 6.133 -34.594 -33.844 1 98 251 GLY B CA 1
ATOM 4101 C C . GLY B 1 251 ? 5.188 -34.562 -32.656 1 98 251 GLY B C 1
ATOM 4102 O O . GLY B 1 251 ? 3.969 -34.625 -32.844 1 98 251 GLY B O 1
ATOM 4103 N N . CYS B 1 252 ? 5.684 -34.5 -31.438 1 98.44 252 CYS B N 1
ATOM 4104 C CA . CYS B 1 252 ? 4.844 -34.375 -30.25 1 98.44 252 CYS B CA 1
ATOM 4105 C C . CYS B 1 252 ? 4.141 -33.031 -30.234 1 98.44 252 CYS B C 1
ATOM 4107 O O . CYS B 1 252 ? 4.586 -32.062 -30.875 1 98.44 252 CYS B O 1
ATOM 4109 N N . GLN B 1 253 ? 3.006 -32.969 -29.578 1 98.44 253 GLN B N 1
ATOM 4110 C CA . GLN B 1 253 ? 2.527 -31.672 -29.125 1 98.44 253 GLN B CA 1
ATOM 4111 C C . GLN B 1 253 ? 3.355 -31.172 -27.953 1 98.44 253 GLN B C 1
ATOM 4113 O O . GLN B 1 253 ? 3.354 -31.766 -26.875 1 98.44 253 GLN B O 1
ATOM 4118 N N . ALA B 1 254 ? 4.055 -30.047 -28.141 1 98.38 254 ALA B N 1
ATOM 4119 C CA . ALA B 1 254 ? 4.941 -29.5 -27.125 1 98.38 254 ALA B CA 1
ATOM 4120 C C . ALA B 1 254 ? 4.434 -28.156 -26.609 1 98.38 254 ALA B C 1
ATOM 4122 O O . ALA B 1 254 ? 4.008 -27.312 -27.406 1 98.38 254 ALA B O 1
ATOM 4123 N N . ILE B 1 255 ? 4.352 -28.016 -25.312 1 98.31 255 ILE B N 1
ATOM 4124 C CA . ILE B 1 255 ? 3.814 -26.812 -24.672 1 98.31 255 ILE B CA 1
ATOM 4125 C C . ILE B 1 255 ? 4.852 -26.234 -23.719 1 98.31 255 ILE B C 1
ATOM 4127 O O . ILE B 1 255 ? 5.238 -26.875 -22.75 1 98.31 255 ILE B O 1
ATOM 4131 N N . GLY B 1 256 ? 5.273 -25.016 -23.938 1 97.25 256 GLY B N 1
ATOM 4132 C CA . GLY B 1 256 ? 6.289 -24.359 -23.125 1 97.25 256 GLY B CA 1
ATOM 4133 C C . GLY B 1 256 ? 5.75 -23.828 -21.812 1 97.25 256 GLY B C 1
ATOM 4134 O O . GLY B 1 256 ? 4.543 -23.875 -21.562 1 97.25 256 GLY B O 1
ATOM 4135 N N . GLY B 1 257 ? 6.66 -23.25 -21 1 96.62 257 GLY B N 1
ATOM 4136 C CA . GLY B 1 257 ? 6.355 -22.906 -19.625 1 96.62 257 GLY B CA 1
ATOM 4137 C C . GLY B 1 257 ? 5.801 -21.5 -19.469 1 96.62 257 GLY B C 1
ATOM 4138 O O . GLY B 1 257 ? 5.289 -21.141 -18.406 1 96.62 257 GLY B O 1
ATOM 4139 N N . LYS B 1 258 ? 5.785 -20.672 -20.469 1 94.19 258 LYS B N 1
ATOM 4140 C CA . LYS B 1 258 ? 5.387 -19.266 -20.375 1 94.19 258 LYS B CA 1
ATOM 4141 C C . LYS B 1 258 ? 3.926 -19.141 -19.953 1 94.19 258 LYS B C 1
ATOM 4143 O O . LYS B 1 258 ? 3.572 -18.234 -19.203 1 94.19 258 LYS B O 1
ATOM 4148 N N . GLY B 1 259 ? 3.086 -20 -20.375 1 95.69 259 GLY B N 1
ATOM 4149 C CA . GLY B 1 259 ? 1.665 -19.969 -20.062 1 95.69 259 GLY B CA 1
ATOM 4150 C C . GLY B 1 259 ? 1.368 -20.172 -18.594 1 95.69 259 GLY B C 1
ATOM 4151 O O . GLY B 1 259 ? 0.416 -19.609 -18.062 1 95.69 259 GLY B O 1
ATOM 4152 N N . MET B 1 260 ? 2.16 -21 -17.922 1 95.94 260 MET B N 1
ATOM 4153 C CA . MET B 1 260 ? 1.961 -21.25 -16.5 1 95.94 260 MET B CA 1
ATOM 4154 C C . MET B 1 260 ? 2.023 -19.953 -15.703 1 95.94 260 MET B C 1
ATOM 4156 O O . MET B 1 260 ? 1.179 -19.719 -14.844 1 95.94 260 MET B O 1
ATOM 4160 N N . LEU B 1 261 ? 3.01 -19.109 -16.016 1 91.44 261 LEU B N 1
ATOM 4161 C CA . LEU B 1 261 ? 3.178 -17.844 -15.344 1 91.44 261 LEU B CA 1
ATOM 4162 C C . LEU B 1 261 ? 1.976 -16.922 -15.586 1 91.44 261 LEU B C 1
ATOM 4164 O O . LEU B 1 261 ? 1.442 -16.328 -14.648 1 91.44 261 LEU B O 1
ATOM 4168 N N . LEU B 1 262 ? 1.542 -16.875 -16.828 1 95.62 262 LEU B N 1
ATOM 4169 C CA . LEU B 1 262 ? 0.413 -16.031 -17.203 1 95.62 262 LEU B CA 1
ATOM 4170 C C . LEU B 1 262 ? -0.87 -16.5 -16.531 1 95.62 262 LEU B C 1
ATOM 4172 O O . LEU B 1 262 ? -1.563 -15.719 -15.875 1 95.62 262 LEU B O 1
ATOM 4176 N N . TYR B 1 263 ? -1.118 -17.766 -16.594 1 97.75 263 TYR B N 1
ATOM 4177 C CA . TYR B 1 263 ? -2.439 -18.25 -16.203 1 97.75 263 TYR B CA 1
ATOM 4178 C C . TYR B 1 263 ? -2.561 -18.359 -14.688 1 97.75 263 TYR B C 1
ATOM 4180 O O . TYR B 1 263 ? -3.662 -18.281 -14.141 1 97.75 263 TYR B O 1
ATOM 4188 N N . GLN B 1 264 ? -1.438 -18.578 -14.023 1 97.06 264 GLN B N 1
ATOM 4189 C CA . GLN B 1 264 ? -1.524 -18.453 -12.57 1 97.06 264 GLN B CA 1
ATOM 4190 C C . GLN B 1 264 ? -1.996 -17.062 -12.172 1 97.06 264 GLN B C 1
ATOM 4192 O O . GLN B 1 264 ? -2.838 -16.922 -11.281 1 97.06 264 GLN B O 1
ATOM 4197 N N . GLY B 1 265 ? -1.47 -16 -12.828 1 97.75 265 GLY B N 1
ATOM 4198 C CA . GLY B 1 265 ? -1.916 -14.641 -12.578 1 97.75 265 GLY B CA 1
ATOM 4199 C C . GLY B 1 265 ? -3.369 -14.414 -12.953 1 97.75 265 GLY B C 1
ATOM 4200 O O . GLY B 1 265 ? -4.098 -13.719 -12.234 1 97.75 265 GLY B O 1
ATOM 4201 N N . VAL B 1 266 ? -3.756 -14.984 -14.055 1 98.25 266 VAL B N 1
ATOM 4202 C CA . VAL B 1 266 ? -5.125 -14.867 -14.547 1 98.25 266 VAL B CA 1
ATOM 4203 C C . VAL B 1 266 ? -6.094 -15.445 -13.516 1 98.25 266 VAL B C 1
ATOM 4205 O O . VAL B 1 266 ? -7.102 -14.82 -13.18 1 98.25 266 VAL B O 1
ATOM 4208 N N . VAL B 1 267 ? -5.738 -16.562 -12.992 1 98.19 267 VAL B N 1
ATOM 4209 C CA . VAL B 1 267 ? -6.582 -17.234 -12.008 1 98.19 267 VAL B CA 1
ATOM 4210 C C . VAL B 1 267 ? -6.621 -16.422 -10.719 1 98.19 267 VAL B C 1
ATOM 4212 O O . VAL B 1 267 ? -7.684 -16.234 -10.125 1 98.19 267 VAL B O 1
ATOM 4215 N N . ASN B 1 268 ? -5.484 -15.938 -10.281 1 98.62 268 ASN B N 1
ATOM 4216 C CA . ASN B 1 268 ? -5.426 -15.094 -9.094 1 98.62 268 ASN B CA 1
ATOM 4217 C C . ASN B 1 268 ? -6.348 -13.891 -9.211 1 98.62 268 ASN B C 1
ATOM 4219 O O . ASN B 1 268 ? -7.078 -13.562 -8.273 1 98.62 268 ASN B O 1
ATOM 4223 N N . TYR B 1 269 ? -6.305 -13.242 -10.398 1 98.69 269 TYR B N 1
ATOM 4224 C CA . TYR B 1 269 ? -7.117 -12.055 -10.633 1 98.69 269 TYR B CA 1
ATOM 4225 C C . TYR B 1 269 ? -8.594 -12.359 -10.422 1 98.69 269 TYR B C 1
ATOM 4227 O O . TYR B 1 269 ? -9.305 -11.586 -9.781 1 98.69 269 TYR B O 1
ATOM 4235 N N . SER B 1 270 ? -9.008 -13.477 -10.938 1 98.38 270 SER B N 1
ATOM 4236 C CA . SER B 1 270 ? -10.406 -13.875 -10.773 1 98.38 270 SER B CA 1
ATOM 4237 C C . SER B 1 270 ? -10.734 -14.141 -9.305 1 98.38 270 SER B C 1
ATOM 4239 O O . SER B 1 270 ? -11.836 -13.836 -8.844 1 98.38 270 SER B O 1
ATOM 4241 N N . LEU B 1 271 ? -9.836 -14.711 -8.602 1 98.44 271 LEU B N 1
ATOM 4242 C CA . LEU B 1 271 ? -10.031 -14.969 -7.176 1 98.44 271 LEU B CA 1
ATOM 4243 C C . LEU B 1 271 ? -10.172 -13.664 -6.398 1 98.44 271 LEU B C 1
ATOM 4245 O O . LEU B 1 271 ? -11.008 -13.562 -5.5 1 98.44 271 LEU B O 1
ATOM 4249 N N . PHE B 1 272 ? -9.359 -12.648 -6.75 1 98.38 272 PHE B N 1
ATOM 4250 C CA . PHE B 1 272 ? -9.383 -11.359 -6.078 1 98.38 272 PHE B CA 1
ATOM 4251 C C . PHE B 1 272 ? -10.703 -10.633 -6.32 1 98.38 272 PHE B C 1
ATOM 4253 O O . PHE B 1 272 ? -11.273 -10.047 -5.398 1 98.38 272 PHE B O 1
ATOM 4260 N N . THR B 1 273 ? -11.219 -10.672 -7.676 1 98.19 273 THR B N 1
ATOM 4261 C CA . THR B 1 273 ? -12.133 -9.625 -8.117 1 98.19 273 THR B CA 1
ATOM 4262 C C . THR B 1 273 ? -13.477 -10.219 -8.531 1 98.19 273 THR B C 1
ATOM 4264 O O . THR B 1 273 ? -14.469 -9.5 -8.664 1 98.19 273 THR B O 1
ATOM 4267 N N . GLY B 1 274 ? -13.438 -11.539 -8.852 1 97.81 274 GLY B N 1
ATOM 4268 C CA . GLY B 1 274 ? -14.625 -12.164 -9.414 1 97.81 274 GLY B CA 1
ATOM 4269 C C . GLY B 1 274 ? -14.797 -11.898 -10.891 1 97.81 274 GLY B C 1
ATOM 4270 O O . GLY B 1 274 ? -15.805 -12.281 -11.484 1 97.81 274 GLY B O 1
ATOM 4271 N N . LYS B 1 275 ? -13.781 -11.289 -11.508 1 97.75 275 LYS B N 1
ATOM 4272 C CA . LYS B 1 275 ? -13.852 -10.922 -12.922 1 97.75 275 LYS B CA 1
ATOM 4273 C C . LYS B 1 275 ? -12.836 -11.719 -13.742 1 97.75 275 LYS B C 1
ATOM 4275 O O . LYS B 1 275 ? -11.875 -12.258 -13.195 1 97.75 275 LYS B O 1
ATOM 4280 N N . ASP B 1 276 ? -13.086 -11.719 -15.039 1 97.94 276 ASP B N 1
ATOM 4281 C CA . ASP B 1 276 ? -12.109 -12.312 -15.953 1 97.94 276 ASP B CA 1
ATOM 4282 C C . ASP B 1 276 ? -10.945 -11.367 -16.203 1 97.94 276 ASP B C 1
ATOM 4284 O O . ASP B 1 276 ? -11.141 -10.156 -16.344 1 97.94 276 ASP B O 1
ATOM 4288 N N . PHE B 1 277 ? -9.82 -11.922 -16.219 1 98.12 277 PHE B N 1
ATOM 4289 C CA . PHE B 1 277 ? -8.625 -11.156 -16.547 1 98.12 277 PHE B CA 1
ATOM 4290 C C . PHE B 1 277 ? -8.641 -10.719 -18 1 98.12 277 PHE B C 1
ATOM 4292 O O . PHE B 1 277 ? -9.008 -11.5 -18.891 1 98.12 277 PHE B O 1
ATOM 4299 N N . PRO B 1 278 ? -8.32 -9.508 -18.297 1 97.69 278 PRO B N 1
ATOM 4300 C CA . PRO B 1 278 ? -8.258 -9.039 -19.672 1 97.69 278 PRO B CA 1
ATOM 4301 C C . PRO B 1 278 ? -6.977 -9.461 -20.391 1 97.69 278 PRO B C 1
ATOM 4303 O O . PRO B 1 278 ? -6.098 -8.625 -20.625 1 97.69 278 PRO B O 1
ATOM 4306 N N . ILE B 1 279 ? -6.875 -10.641 -20.812 1 96.75 279 ILE B N 1
ATOM 4307 C CA . ILE B 1 279 ? -5.652 -11.289 -21.281 1 96.75 279 ILE B CA 1
ATOM 4308 C C . ILE B 1 279 ? -5.148 -10.586 -22.547 1 96.75 279 ILE B C 1
ATOM 4310 O O . ILE B 1 279 ? -3.971 -10.219 -22.625 1 96.75 279 ILE B O 1
ATOM 4314 N N . GLU B 1 280 ? -5.992 -10.367 -23.531 1 96.44 280 GLU B N 1
ATOM 4315 C CA . GLU B 1 280 ? -5.578 -9.797 -24.812 1 96.44 280 GLU B CA 1
ATOM 4316 C C . GLU B 1 280 ? -5.031 -8.383 -24.641 1 96.44 280 GLU B C 1
ATOM 4318 O O . GLU B 1 280 ? -3.973 -8.055 -25.172 1 96.44 280 GLU B O 1
ATOM 4323 N N . GLU B 1 281 ? -5.793 -7.641 -23.891 1 96.31 281 GLU B N 1
ATOM 4324 C CA . GLU B 1 281 ? -5.375 -6.262 -23.656 1 96.31 281 GLU B CA 1
ATOM 4325 C C . GLU B 1 281 ? -4.062 -6.203 -22.891 1 96.31 281 GLU B C 1
ATOM 4327 O O . GLU B 1 281 ? -3.209 -5.355 -23.156 1 96.31 281 GLU B O 1
ATOM 4332 N N . TYR B 1 282 ? -3.932 -7.078 -21.969 1 95 282 TYR B N 1
ATOM 4333 C CA . TYR B 1 282 ? -2.707 -7.086 -21.172 1 95 282 TYR B CA 1
ATOM 4334 C C . TYR B 1 282 ? -1.513 -7.512 -22.016 1 95 282 TYR B C 1
ATOM 4336 O O . TYR B 1 282 ? -0.424 -6.945 -21.891 1 95 282 TYR B O 1
ATOM 4344 N N . GLN B 1 283 ? -1.702 -8.523 -22.781 1 93.88 283 GLN B N 1
ATOM 4345 C CA . GLN B 1 283 ? -0.611 -8.984 -23.641 1 93.88 283 GLN B CA 1
ATOM 4346 C C . GLN B 1 283 ? -0.163 -7.883 -24.594 1 93.88 283 GLN B C 1
ATOM 4348 O O . GLN B 1 283 ? 1.031 -7.73 -24.859 1 93.88 283 GLN B O 1
ATOM 4353 N N . LYS B 1 284 ? -1.061 -7.117 -25.156 1 93.31 284 LYS B N 1
ATOM 4354 C CA . LYS B 1 284 ? -0.726 -5.969 -26 1 93.31 284 LYS B CA 1
ATOM 4355 C C . LYS B 1 284 ? 0.079 -4.938 -25.219 1 93.31 284 LYS B C 1
ATOM 4357 O O . LYS B 1 284 ? 1.073 -4.406 -25.719 1 93.31 284 LYS B O 1
ATOM 4362 N N . PHE B 1 285 ? -0.373 -4.711 -24.031 1 90.5 285 PHE B N 1
ATOM 4363 C CA . PHE B 1 285 ? 0.316 -3.781 -23.156 1 90.5 285 PHE B CA 1
ATOM 4364 C C . PHE B 1 285 ? 1.746 -4.238 -22.891 1 90.5 285 PHE B C 1
ATOM 4366 O O . PHE B 1 285 ? 2.684 -3.443 -22.984 1 90.5 285 PHE B O 1
ATOM 4373 N N . GLN B 1 286 ? 1.933 -5.539 -22.531 1 89.44 286 GLN B N 1
ATOM 4374 C CA . GLN B 1 286 ? 3.252 -6.098 -22.25 1 89.44 286 GLN B CA 1
ATOM 4375 C C . GLN B 1 286 ? 4.176 -5.941 -23.453 1 89.44 286 GLN B C 1
ATOM 4377 O O . GLN B 1 286 ? 5.355 -5.613 -23.297 1 89.44 286 GLN B O 1
ATOM 4382 N N . ALA B 1 287 ? 3.629 -6.207 -24.594 1 89.5 287 ALA B N 1
ATOM 4383 C CA . ALA B 1 287 ? 4.402 -6.113 -25.828 1 89.5 287 ALA B CA 1
ATOM 4384 C C . ALA B 1 287 ? 4.875 -4.684 -26.078 1 89.5 287 ALA B C 1
ATOM 4386 O O . ALA B 1 287 ? 5.977 -4.465 -26.594 1 89.5 287 ALA B O 1
ATOM 4387 N N . GLU B 1 288 ? 4.117 -3.742 -25.688 1 86.69 288 GLU B N 1
ATOM 4388 C CA . GLU B 1 288 ? 4.441 -2.33 -25.875 1 86.69 288 GLU B CA 1
ATOM 4389 C C . GLU B 1 288 ? 5.52 -1.875 -24.891 1 86.69 288 GLU B C 1
ATOM 4391 O O . GLU B 1 288 ? 6.277 -0.947 -25.188 1 86.69 288 GLU B O 1
ATOM 4396 N N . GLN B 1 289 ? 5.535 -2.525 -23.734 1 80.06 289 GLN B N 1
ATOM 4397 C CA . GLN B 1 289 ? 6.531 -2.156 -22.734 1 80.06 289 GLN B CA 1
ATOM 4398 C C . GLN B 1 289 ? 7.91 -2.701 -23.109 1 80.06 289 GLN B C 1
ATOM 4400 O O . GLN B 1 289 ? 8.93 -2.188 -22.641 1 80.06 289 GLN B O 1
ATOM 4405 N N . ALA B 1 290 ? 7.969 -3.859 -23.734 1 72.12 290 ALA B N 1
ATOM 4406 C CA . ALA B 1 290 ? 9.227 -4.492 -24.125 1 72.12 290 ALA B CA 1
ATOM 4407 C C . ALA B 1 290 ? 9.898 -3.732 -25.266 1 72.12 290 ALA B C 1
ATOM 4409 O O . ALA B 1 290 ? 11.094 -3.914 -25.516 1 72.12 290 ALA B O 1
ATOM 4410 N N . LYS B 1 291 ? 9.297 -2.713 -26.125 1 59.44 291 LYS B N 1
ATOM 4411 C CA . LYS B 1 291 ? 9.883 -1.909 -27.203 1 59.44 291 LYS B CA 1
ATOM 4412 C C . LYS B 1 291 ? 10.586 -0.675 -26.641 1 59.44 291 LYS B C 1
ATOM 4414 O O . LYS B 1 291 ? 11.641 -0.275 -27.125 1 59.44 291 LYS B O 1
#

Sequence (582 aa):
MERRINGHTGLLALFGTPVGHSGSPAMYNFSFQHDGLDYAYMAFDVNVEQMPAVFDSIRLFKMRGGNFTMPCKNIAAELVDKLSPAAEIIGACNVFVNDDGVITGHITDGVGFVKNLEVNGVDVKGKKTVVLGAGGAATAIQVQLALDGASEVAIFNIDDEFYARAESTKEKLATRCPECKVTVEHLEDKEALAAAVNNADIVINATIMGMKPHEDVTLIDKSLFRKDLVVADTVYNPEKTKMILEAEEAGCQAIGGKGMLLYQGVVNYSLFTGKDFPIEEYQKFQAEQAKMERRINGHTGLLALFGTPVGHSGSPAMYNFSFQHDGLDYAYMAFDVNVEQMPAVFDSIRLFKMRGGNFTMPCKNIAAELVDKLSPAAEIIGACNVFVNDDGVITGHITDGVGFVKNLEVNGVDVKGKKTVVLGAGGAATAIQVQLALDGASEVAIFNIDDEFYARAESTKEKLATRCPECKVTVEHLEDKEALAAAVNNADIVINATIMGMKPHEDVTLIDKSLFRKDLVVADTVYNPEKTKMILEAEEAGCQAIGGKGMLLYQGVVNYSLFTGKDFPIEEYQKFQAEQAK